Protein AF-A0A1E5ABP7-F1 (afdb_monomer)

Nearest PDB structures (foldseek):
  4l5t-assembly2_B  TM=4.587E-01  e=2.309E-03  Mus musculus
  8c5y-assembly1_B  TM=5.891E-01  e=2.273E-01  Pyrococcus abyssi
  8w0i-assembly1_3  TM=4.791E-01  e=4.239E-01  Homo sapiens
  8ybn-assembly1_A  TM=4.940E-01  e=1.244E+00  Staphylococcus aureus
  2l0c-assembly1_A  TM=4.621E-01  e=3.650E+00  Salmonella enterica subsp. enterica serovar Typhi

pLDDT: mean 90.09, std 12.58, range [43.5, 98.81]

Secondary structure (DSSP, 8-state):
-----HHHHHHHHHHHHHHS----TTTT-PPP---PPP--TT--PEEHHHHHHHHHHHHHHHHHHHT--TT-TTTHHHHHHHHHH-EEE-PPPTTS---EEEEEE---GGGSSS-SEEEEES-SSS---EEEEEBS-S--TTTS-TTEEEEEE-TTEEEEEETTEEEEEEEETTEEEPBPGGGHHHHEEEEEEEPPP--EE--GGG--GGGTTEEEEEEEEEE-HIIIIII--BSS-STT-SSEEEEEEEESSSS-EEEEEEETT-TTTTSBPP-SEEEEEEEEEE-TTSSSEEEE-SSGGGEEEEE------------S----SS-S-----TT--HHHHHHTT-EEEETTSSS---EEEEETTEEEEE---TT---SS--EEEEPPPPP-TT-SS----

Solvent-accessible surface area (backbone atoms only — not comparable to full-atom values): 22915 Å² total; per-residue (Å²): 136,84,81,77,62,63,68,62,54,53,55,52,52,54,53,53,54,62,69,66,66,71,63,76,81,77,81,73,66,71,75,80,82,75,83,72,79,65,86,55,70,88,41,77,63,41,50,46,65,56,55,48,51,54,39,51,52,53,41,50,49,53,38,55,76,71,68,52,48,94,89,37,86,86,31,50,68,60,51,50,55,46,49,52,61,39,66,37,70,36,69,70,50,97,83,75,45,57,51,30,31,39,30,27,29,68,40,33,39,79,38,33,46,40,76,38,57,46,30,24,18,55,41,48,56,75,53,74,40,31,31,36,37,35,27,54,50,80,82,47,38,86,82,47,38,66,17,26,29,36,34,37,48,35,53,66,26,18,37,32,39,53,43,62,35,52,32,36,18,28,68,53,90,86,42,73,35,55,34,53,52,92,49,42,76,77,32,51,41,66,46,93,53,66,46,79,67,46,56,38,78,49,58,78,87,67,71,47,79,67,56,24,36,27,51,29,28,33,70,53,27,30,53,48,60,62,47,36,74,73,67,50,40,42,43,15,62,51,99,82,36,77,68,44,11,75,45,57,36,34,43,64,89,46,96,50,68,46,38,38,48,31,26,50,69,18,78,59,15,73,41,63,50,68,76,31,17,21,32,43,36,31,33,35,40,47,38,84,84,28,84,45,69,26,36,32,46,43,48,76,78,31,52,52,54,82,36,82,74,62,77,72,80,89,71,90,72,65,86,60,97,50,62,71,102,63,84,88,76,86,84,69,47,64,95,54,48,49,68,57,44,39,74,70,51,29,45,69,39,30,79,69,71,63,84,61,44,68,38,57,42,75,61,97,91,44,38,33,80,37,72,68,68,79,91,61,89,61,95,72,83,45,59,46,80,40,76,47,93,78,87,56,90,91,61,80,89,84,61,74,103

Structure (mmCIF, N/CA/C/O backbone):
data_AF-A0A1E5ABP7-F1
#
_entry.id   AF-A0A1E5ABP7-F1
#
loop_
_atom_site.group_PDB
_atom_site.id
_atom_site.type_symbol
_atom_site.label_atom_id
_atom_site.label_alt_id
_atom_site.label_comp_id
_atom_site.label_asym_id
_atom_site.label_entity_id
_atom_site.label_seq_id
_atom_site.pdbx_PDB_ins_code
_atom_site.Cartn_x
_atom_site.Cartn_y
_atom_site.Cartn_z
_atom_site.occupancy
_atom_site.B_iso_or_equiv
_atom_site.auth_seq_id
_atom_site.auth_comp_id
_atom_site.auth_asym_id
_atom_site.auth_atom_id
_atom_site.pdbx_PDB_model_num
ATOM 1 N N . MET A 1 1 ? -12.625 -93.589 35.905 1.00 43.50 1 MET A N 1
ATOM 2 C CA . MET A 1 1 ? -12.053 -92.485 35.106 1.00 43.50 1 MET A CA 1
ATOM 3 C C . MET A 1 1 ? -13.025 -92.177 33.980 1.00 43.50 1 MET A C 1
ATOM 5 O O . MET A 1 1 ? -13.039 -92.906 33.001 1.00 43.50 1 MET A O 1
ATOM 9 N N . ASN A 1 2 ? -13.884 -91.169 34.153 1.00 51.19 2 ASN A N 1
ATOM 10 C CA . ASN A 1 2 ? -14.741 -90.680 33.071 1.00 51.19 2 ASN A CA 1
ATOM 11 C C . ASN A 1 2 ? -13.953 -89.635 32.283 1.00 51.19 2 ASN A C 1
ATOM 13 O O . ASN A 1 2 ? -13.519 -88.631 32.842 1.00 51.19 2 ASN A O 1
ATOM 17 N N . SER A 1 3 ? -13.730 -89.908 31.001 1.00 53.06 3 SER A N 1
ATOM 18 C CA . SER A 1 3 ? -13.081 -88.999 30.062 1.00 53.06 3 SER A CA 1
ATOM 19 C C . SER A 1 3 ? -13.957 -87.764 29.859 1.00 53.06 3 SER A C 1
ATOM 21 O O . SER A 1 3 ? -15.032 -87.852 29.262 1.00 53.06 3 SER A O 1
ATOM 23 N N . ILE A 1 4 ? -13.510 -86.616 30.360 1.00 61.31 4 ILE A N 1
ATOM 24 C CA . ILE A 1 4 ? -14.145 -85.331 30.070 1.00 61.31 4 ILE A CA 1
ATOM 25 C C . ILE A 1 4 ? -13.917 -85.033 28.582 1.00 61.31 4 ILE A C 1
ATOM 27 O O . ILE A 1 4 ? -12.789 -85.076 28.089 1.00 61.31 4 ILE A O 1
ATOM 31 N N . ASN A 1 5 ? -15.002 -84.783 27.850 1.00 63.91 5 ASN A N 1
ATOM 32 C CA . ASN A 1 5 ? -14.972 -84.531 26.414 1.00 63.91 5 ASN A CA 1
ATOM 33 C C . ASN A 1 5 ? -14.397 -83.130 26.145 1.00 63.91 5 ASN A C 1
ATOM 35 O O . ASN A 1 5 ? -15.084 -82.119 26.290 1.00 63.91 5 ASN A O 1
ATOM 39 N N . LEU A 1 6 ? -13.118 -83.081 25.766 1.00 60.66 6 LEU A N 1
ATOM 40 C CA . LEU A 1 6 ? -12.350 -81.849 25.550 1.00 60.66 6 LEU A CA 1
ATOM 41 C C . LEU A 1 6 ? -12.993 -80.914 24.506 1.00 60.66 6 LEU A C 1
ATOM 43 O O . LEU A 1 6 ? -12.825 -79.699 24.583 1.00 60.66 6 LEU A O 1
ATOM 47 N N . LYS A 1 7 ? -13.788 -81.459 23.570 1.00 60.34 7 LYS A N 1
ATOM 48 C CA . LYS A 1 7 ? -14.502 -80.675 22.548 1.00 60.34 7 LYS A CA 1
ATOM 49 C C . LYS A 1 7 ? -15.599 -79.797 23.150 1.00 60.34 7 LYS A C 1
ATOM 51 O O . LYS A 1 7 ? -15.818 -78.688 22.671 1.00 60.34 7 LYS A O 1
ATOM 56 N N . THR A 1 8 ? -16.248 -80.253 24.221 1.00 58.31 8 THR A N 1
ATOM 57 C CA . THR A 1 8 ? -17.291 -79.478 24.903 1.00 58.31 8 THR A CA 1
ATOM 58 C C . THR A 1 8 ? -16.685 -78.317 25.691 1.00 58.31 8 THR A C 1
ATOM 60 O O . THR A 1 8 ? -17.250 -77.231 25.699 1.00 58.31 8 THR A O 1
ATOM 63 N N . ILE A 1 9 ? -15.495 -78.503 26.279 1.00 61.22 9 ILE A N 1
ATOM 64 C CA . ILE A 1 9 ? -14.771 -77.424 26.974 1.00 61.22 9 ILE A CA 1
ATOM 65 C C . ILE A 1 9 ? -14.293 -76.367 25.975 1.00 61.22 9 ILE A C 1
ATOM 67 O O . ILE A 1 9 ? -14.478 -75.178 26.216 1.00 61.22 9 ILE A O 1
ATOM 71 N N . PHE A 1 10 ? -13.746 -76.783 24.827 1.00 58.91 10 PHE A N 1
ATOM 72 C CA . PHE A 1 10 ? -13.296 -75.845 23.795 1.00 58.91 10 PHE A CA 1
ATOM 73 C C . PHE A 1 10 ? -14.457 -75.033 23.207 1.00 58.91 10 PHE A C 1
ATOM 75 O O . PHE A 1 10 ? -14.319 -73.835 22.989 1.00 58.91 10 PHE A O 1
ATOM 82 N N . SER A 1 11 ? -15.627 -75.653 23.019 1.00 58.69 11 SER A N 1
ATOM 83 C CA . SER A 1 11 ? -16.812 -74.952 22.515 1.00 58.69 11 SER A CA 1
ATOM 84 C C . SER A 1 11 ? -17.371 -73.934 23.515 1.00 58.69 11 SER A C 1
ATOM 86 O O . SER A 1 11 ? -17.869 -72.896 23.095 1.00 58.69 11 SER A O 1
ATOM 88 N N . VAL A 1 12 ? -17.271 -74.200 24.823 1.00 60.66 12 VAL A N 1
ATOM 89 C CA . VAL A 1 12 ? -17.682 -73.251 25.873 1.00 60.66 12 VAL A CA 1
ATOM 90 C C . VAL A 1 12 ? -16.665 -72.116 26.017 1.00 60.66 12 VAL A C 1
ATOM 92 O O . VAL A 1 12 ? -17.063 -70.969 26.194 1.00 60.66 12 VAL A O 1
ATOM 95 N N . LEU A 1 13 ? -15.365 -72.400 25.873 1.00 57.88 13 LEU A N 1
ATOM 96 C CA . LEU A 1 13 ? -14.313 -71.383 25.946 1.00 57.88 13 LEU A CA 1
ATOM 97 C C . LEU A 1 13 ? -14.361 -70.417 24.748 1.00 57.88 13 LEU A C 1
ATOM 99 O O . LEU A 1 13 ? -14.220 -69.214 24.931 1.00 57.88 13 LEU A O 1
ATOM 103 N N . VAL A 1 14 ? -14.624 -70.919 23.535 1.00 59.53 14 VAL A N 1
ATOM 104 C CA . VAL A 1 14 ? -14.774 -70.082 22.327 1.00 59.53 14 VAL A CA 1
ATOM 105 C C . VAL A 1 14 ? -16.046 -69.228 22.392 1.00 59.53 14 VAL A C 1
ATOM 107 O O . VAL A 1 14 ? -16.019 -68.068 21.992 1.00 59.53 14 VAL A O 1
ATOM 110 N N . LEU A 1 15 ? -17.139 -69.748 22.962 1.00 55.81 15 LEU A N 1
ATOM 111 C CA . LEU A 1 15 ? -18.367 -68.972 23.164 1.00 55.81 15 LEU A CA 1
ATOM 112 C C . LEU A 1 15 ? -18.202 -67.896 24.255 1.00 55.81 15 LEU A C 1
ATOM 114 O O . LEU A 1 15 ? -18.748 -66.807 24.121 1.00 55.81 15 LEU A O 1
ATOM 118 N N . ALA A 1 16 ? -17.414 -68.166 25.302 1.00 55.81 16 ALA A N 1
ATOM 119 C CA . ALA A 1 16 ? -17.099 -67.185 26.343 1.00 55.81 16 ALA A CA 1
ATOM 120 C C . ALA A 1 16 ? -16.200 -66.046 25.826 1.00 55.81 16 ALA A C 1
ATOM 122 O O . ALA A 1 16 ? -16.432 -64.896 26.180 1.00 55.81 16 ALA A O 1
ATOM 123 N N . VAL A 1 17 ? -15.240 -66.343 24.940 1.00 56.22 17 VAL A N 1
ATOM 124 C CA . VAL A 1 17 ? -14.372 -65.326 24.312 1.00 56.22 17 VAL A CA 1
ATOM 125 C C . VAL A 1 17 ? -15.152 -64.432 23.337 1.00 56.22 17 VAL A C 1
ATOM 127 O O . VAL A 1 17 ? -14.878 -63.236 23.256 1.00 56.22 17 VAL A O 1
ATOM 130 N N . LEU A 1 18 ? -16.171 -64.967 22.652 1.00 51.16 18 LEU A N 1
ATOM 131 C CA . LEU A 1 18 ? -17.049 -64.178 21.774 1.00 51.16 18 LEU A CA 1
ATOM 132 C C . LEU A 1 18 ? -18.013 -63.259 22.547 1.00 51.16 18 LEU A C 1
ATOM 134 O O . LEU A 1 18 ? -18.390 -62.213 22.030 1.00 51.16 18 LEU A O 1
ATOM 138 N N . MET A 1 19 ? -18.370 -63.601 23.790 1.00 48.09 19 MET A N 1
ATOM 139 C CA . MET A 1 19 ? -19.230 -62.767 24.647 1.00 48.09 19 MET A CA 1
ATOM 140 C C . MET A 1 19 ? -18.456 -61.669 25.401 1.00 48.09 19 MET A C 1
ATOM 142 O O . MET A 1 19 ? -19.070 -60.736 25.906 1.00 48.09 19 MET A O 1
ATOM 146 N N . THR A 1 20 ? -17.121 -61.746 25.463 1.00 51.84 20 THR A N 1
ATOM 147 C CA . THR A 1 20 ? -16.250 -60.696 26.034 1.00 51.84 20 THR A CA 1
ATOM 148 C C . THR A 1 20 ? -15.659 -59.747 24.988 1.00 51.84 20 THR A C 1
ATOM 150 O O . THR A 1 20 ? -14.955 -58.814 25.355 1.00 51.84 20 THR A O 1
ATOM 153 N N . ALA A 1 21 ? -15.929 -59.969 23.697 1.00 44.84 21 ALA A N 1
ATOM 154 C CA . ALA A 1 21 ? -15.491 -59.081 22.616 1.00 44.84 21 ALA A CA 1
ATOM 155 C C . ALA A 1 21 ? -16.466 -57.919 22.345 1.00 44.84 21 ALA A C 1
ATOM 157 O O . ALA A 1 21 ? -16.172 -57.063 21.521 1.00 44.84 21 ALA A O 1
ATOM 158 N N . CYS A 1 22 ? -17.597 -57.851 23.054 1.00 53.56 22 CYS A N 1
ATOM 159 C CA . CYS A 1 22 ? -18.427 -56.648 23.102 1.00 53.56 22 CYS A CA 1
ATOM 160 C C . CYS A 1 22 ? -17.839 -55.672 24.132 1.00 53.56 22 CYS A C 1
ATOM 162 O O . CYS A 1 22 ? -18.417 -55.451 25.194 1.00 53.56 22 CYS A O 1
ATOM 164 N N . VAL A 1 23 ? -16.658 -55.124 23.839 1.00 52.56 23 VAL A N 1
ATOM 165 C CA . VAL A 1 23 ? -16.321 -53.797 24.362 1.00 52.56 23 VAL A CA 1
ATOM 166 C C . VAL A 1 23 ? -17.293 -52.851 23.663 1.00 52.56 23 VAL A C 1
ATOM 168 O O . VAL A 1 23 ? -17.445 -52.927 22.447 1.00 52.56 23 VAL A O 1
ATOM 171 N N . GLN A 1 24 ? -18.034 -52.052 24.426 1.00 47.25 24 GLN A N 1
ATOM 172 C CA . GLN A 1 24 ? -18.877 -51.001 23.866 1.00 47.25 24 GLN A CA 1
ATOM 173 C C . GLN A 1 24 ? -17.973 -50.047 23.072 1.00 47.25 24 GLN A C 1
ATOM 175 O O . GLN A 1 24 ? -17.274 -49.234 23.668 1.00 47.25 24 GLN A O 1
ATOM 180 N N . ASP A 1 25 ? -17.977 -50.157 21.743 1.00 45.66 25 ASP A N 1
ATOM 181 C CA . ASP A 1 25 ? -17.313 -49.210 20.830 1.00 45.66 25 ASP A CA 1
ATOM 182 C C . ASP A 1 25 ? -17.972 -47.810 20.859 1.00 45.66 25 ASP A C 1
ATOM 184 O O . ASP A 1 25 ? -17.487 -46.885 20.216 1.00 45.66 25 ASP A O 1
ATOM 188 N N . ASP A 1 26 ? -19.056 -47.625 21.623 1.00 50.03 26 ASP A N 1
ATOM 189 C CA . ASP A 1 26 ? -19.867 -46.399 21.626 1.00 50.03 26 ASP A CA 1
ATOM 190 C C . ASP A 1 26 ? -19.422 -45.311 22.629 1.00 50.03 26 ASP A C 1
ATOM 192 O O . ASP A 1 26 ? -19.885 -44.177 22.515 1.00 50.03 26 ASP A O 1
ATOM 196 N N . ASP A 1 27 ? -18.509 -45.591 23.570 1.00 52.81 27 ASP A N 1
ATOM 197 C CA . ASP A 1 27 ? -18.147 -44.646 24.656 1.00 52.81 27 ASP A CA 1
ATOM 198 C C . ASP A 1 27 ? -16.836 -43.860 24.427 1.00 52.81 27 ASP A C 1
ATOM 200 O O . ASP A 1 27 ? -16.393 -43.113 25.301 1.00 52.81 27 ASP A O 1
ATOM 204 N N . PHE A 1 28 ? -16.210 -43.983 23.249 1.00 60.31 28 PHE A N 1
ATOM 205 C CA . PHE A 1 28 ? -15.004 -43.216 22.879 1.00 60.31 28 PHE A CA 1
ATOM 206 C C . PHE A 1 28 ? -15.215 -42.241 21.719 1.00 60.31 28 PHE A C 1
ATOM 208 O O . PHE A 1 28 ? -14.242 -41.745 21.147 1.00 60.31 28 PHE A O 1
ATOM 215 N N . ASN A 1 29 ? -16.463 -41.918 21.379 1.00 59.16 29 ASN A N 1
ATOM 216 C CA . ASN A 1 29 ? -16.699 -40.751 20.542 1.00 59.16 29 ASN A CA 1
ATOM 217 C C . ASN A 1 29 ? -16.245 -39.520 21.329 1.00 59.16 29 ASN A C 1
ATOM 219 O O . ASN A 1 29 ? -16.824 -39.182 22.363 1.00 59.16 29 ASN A O 1
ATOM 223 N N . THR A 1 30 ? -15.177 -38.866 20.861 1.00 63.38 30 THR A N 1
ATOM 224 C CA . THR A 1 30 ? -14.834 -37.526 21.336 1.00 63.38 30 THR A CA 1
ATOM 225 C C . THR A 1 30 ? -16.097 -36.683 21.221 1.00 63.38 30 THR A C 1
ATOM 227 O O . THR A 1 30 ? -16.714 -36.726 20.148 1.00 63.38 30 THR A O 1
ATOM 230 N N . PRO A 1 31 ? -16.511 -35.965 22.282 1.00 62.56 31 PRO A N 1
ATOM 231 C CA . PRO A 1 31 ? -17.657 -35.075 22.199 1.00 62.56 31 PRO A CA 1
ATOM 232 C C . PRO A 1 31 ? -17.527 -34.246 20.927 1.00 62.56 31 PRO A C 1
ATOM 234 O O . PRO A 1 31 ? -16.430 -33.756 20.640 1.00 62.56 31 PRO A 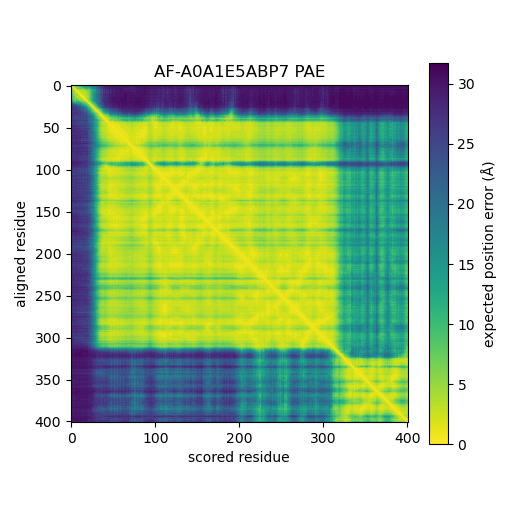O 1
ATOM 237 N N . ALA A 1 32 ? -18.601 -34.152 20.142 1.00 59.84 32 ALA A N 1
ATOM 238 C CA . ALA A 1 32 ? -18.613 -33.225 19.025 1.00 59.84 32 ALA A CA 1
ATOM 239 C C . ALA A 1 32 ? -18.224 -31.857 19.598 1.00 59.84 32 ALA A C 1
ATOM 241 O O . ALA A 1 32 ? -18.891 -31.366 20.509 1.00 59.84 32 ALA A O 1
ATOM 242 N N . LEU A 1 33 ? -17.091 -31.308 19.147 1.00 60.47 33 LEU A N 1
ATOM 243 C CA . LEU A 1 33 ? -16.739 -29.926 19.431 1.00 60.47 33 LEU A CA 1
ATOM 244 C C . LEU A 1 33 ? -17.778 -29.085 18.696 1.00 60.47 33 LEU A C 1
ATOM 246 O O . LEU A 1 33 ? -17.639 -28.806 17.507 1.00 60.47 33 LEU A O 1
ATOM 250 N N . GLU A 1 34 ? -18.870 -28.781 19.388 1.00 63.53 34 GLU A N 1
ATOM 251 C CA . GLU A 1 34 ? -19.771 -27.731 18.960 1.00 63.53 34 GLU A CA 1
ATOM 252 C C . GLU A 1 34 ? -19.041 -26.418 19.194 1.00 63.53 34 GLU A C 1
ATOM 254 O O . GLU A 1 34 ? -18.668 -26.062 20.311 1.00 63.53 34 GLU A O 1
ATOM 259 N N . ALA A 1 35 ? -18.744 -25.793 18.071 1.00 63.47 35 ALA A N 1
ATOM 260 C CA . ALA A 1 35 ? -18.072 -24.529 17.958 1.00 63.47 35 ALA A CA 1
ATOM 261 C C . ALA A 1 35 ? -19.087 -23.458 18.422 1.00 63.47 35 ALA A C 1
ATOM 263 O O . ALA A 1 35 ? -20.166 -23.324 17.832 1.00 63.47 35 ALA A O 1
ATOM 264 N N . GLU A 1 36 ? -18.835 -22.828 19.574 1.00 70.25 36 GLU A N 1
ATOM 265 C CA . GLU A 1 36 ? -19.737 -21.831 20.155 1.00 70.25 36 GLU A CA 1
ATOM 266 C C . GLU A 1 36 ? -19.260 -20.449 19.715 1.00 70.25 36 GLU A C 1
ATOM 268 O O . GLU A 1 36 ? -18.106 -20.073 19.933 1.00 70.25 36 GLU A O 1
ATOM 273 N N . ALA A 1 37 ? -20.156 -19.685 19.085 1.00 77.75 37 ALA A N 1
ATOM 274 C CA . ALA A 1 37 ? -19.849 -18.321 18.684 1.00 77.75 37 ALA A CA 1
ATOM 275 C C . ALA A 1 37 ? -19.354 -17.518 19.901 1.00 77.75 37 ALA A C 1
ATOM 277 O O . ALA A 1 37 ? -19.912 -17.662 20.992 1.00 77.75 37 ALA A O 1
ATOM 278 N N . PRO A 1 38 ? -18.328 -16.665 19.736 1.00 83.75 38 PRO A N 1
ATOM 279 C CA . PRO A 1 38 ? -17.770 -15.927 20.858 1.00 83.75 38 PRO A CA 1
ATOM 280 C C . PRO A 1 38 ? -18.839 -15.052 21.522 1.00 83.75 38 PRO A C 1
ATOM 282 O O . PRO A 1 38 ? -19.608 -14.370 20.840 1.00 83.75 38 PRO A O 1
ATOM 285 N N . ASP A 1 39 ? -18.866 -15.045 22.855 1.00 85.69 39 ASP A N 1
ATOM 286 C CA . ASP A 1 39 ? -19.746 -14.162 23.618 1.00 85.69 39 ASP A CA 1
ATOM 287 C C . ASP A 1 39 ? -19.250 -12.713 23.519 1.00 85.69 39 ASP A C 1
ATOM 289 O O . ASP A 1 39 ? -18.232 -12.334 24.102 1.00 85.69 39 ASP A O 1
ATOM 293 N N . LEU A 1 40 ? -19.993 -11.893 22.777 1.00 90.25 40 LEU A N 1
ATOM 294 C CA . LEU A 1 40 ? -19.737 -10.460 22.621 1.00 90.25 40 LEU A CA 1
ATOM 295 C C . LEU A 1 40 ? -20.500 -9.620 23.652 1.00 90.25 40 LEU A C 1
ATOM 297 O O . LEU A 1 40 ? -20.811 -8.458 23.401 1.00 90.25 40 LEU A O 1
ATOM 301 N N . GLN A 1 41 ? -20.831 -10.198 24.810 1.00 86.62 41 GLN A N 1
ATOM 302 C CA . GLN A 1 41 ? -21.454 -9.512 25.946 1.00 86.62 41 GLN A CA 1
ATOM 303 C C . GLN A 1 41 ? -22.792 -8.846 25.575 1.00 86.62 41 GLN A C 1
ATOM 305 O O . GLN A 1 41 ? -23.130 -7.764 26.051 1.00 86.62 41 GLN A O 1
ATOM 310 N N . GLY A 1 42 ? -23.555 -9.487 24.684 1.00 80.81 42 GLY A N 1
ATOM 311 C CA . GLY A 1 42 ? -24.824 -8.963 24.163 1.00 80.81 42 GLY A CA 1
ATOM 312 C C . GLY A 1 42 ? -24.688 -7.858 23.106 1.00 80.81 42 GLY A C 1
ATOM 313 O O . GLY A 1 42 ? -25.702 -7.293 22.693 1.00 80.81 42 GLY A O 1
ATOM 314 N N . SER A 1 43 ? -23.469 -7.557 22.651 1.00 87.81 43 SER A N 1
ATOM 315 C CA . SER A 1 43 ? -23.207 -6.577 21.598 1.00 87.81 43 SER A CA 1
ATOM 316 C C . SER A 1 43 ? -23.552 -7.107 20.207 1.00 87.81 43 SER A C 1
ATOM 318 O O . SER A 1 43 ? -23.414 -8.294 19.912 1.00 87.81 43 SER A O 1
ATOM 320 N N . THR A 1 44 ? -23.972 -6.200 19.325 1.00 89.88 44 THR A N 1
ATOM 321 C CA . THR A 1 44 ? -24.048 -6.450 17.881 1.00 89.88 44 THR A CA 1
ATOM 322 C C . THR A 1 44 ? -22.916 -5.671 17.215 1.00 89.88 44 THR A C 1
ATOM 324 O O . THR A 1 44 ? -22.969 -4.439 17.229 1.00 89.88 44 THR A O 1
ATOM 327 N N . PRO A 1 45 ? -21.900 -6.346 16.648 1.00 93.25 45 PRO A N 1
ATOM 328 C CA . PRO A 1 45 ? -20.770 -5.666 16.031 1.00 93.25 45 PRO A CA 1
ATOM 329 C C . PRO A 1 45 ? -21.200 -4.734 14.901 1.00 93.25 45 PRO A C 1
ATOM 331 O O . PRO A 1 45 ? -22.016 -5.105 14.054 1.00 93.25 45 PRO A O 1
ATOM 334 N N . ILE A 1 46 ? -20.616 -3.539 14.864 1.00 95.94 46 ILE A N 1
ATOM 335 C CA . ILE A 1 46 ? -20.719 -2.641 13.719 1.00 95.94 46 ILE A CA 1
ATOM 336 C C . ILE A 1 46 ? -19.783 -3.103 12.598 1.00 95.94 46 ILE A C 1
ATOM 338 O O . ILE A 1 46 ? -18.817 -3.840 12.808 1.00 95.94 46 ILE A O 1
ATOM 342 N N . THR A 1 47 ? -20.066 -2.657 11.379 1.00 96.56 47 THR A N 1
ATOM 343 C CA . THR A 1 47 ? -19.167 -2.908 10.249 1.00 96.56 47 THR A CA 1
ATOM 344 C C . THR A 1 47 ? -17.976 -1.954 10.282 1.00 96.56 47 THR A C 1
ATOM 346 O O . THR A 1 47 ? -18.054 -0.869 10.862 1.00 96.56 47 THR A O 1
ATOM 349 N N . LEU A 1 48 ? -16.890 -2.334 9.609 1.00 96.62 48 LEU A N 1
ATOM 350 C CA . LEU A 1 48 ? -15.723 -1.472 9.428 1.00 96.62 48 LEU A CA 1
ATOM 351 C C . LEU A 1 48 ? -16.088 -0.164 8.698 1.00 96.62 48 LEU A C 1
ATOM 353 O O . LEU A 1 48 ? -15.632 0.901 9.099 1.00 96.62 48 LEU A O 1
ATOM 357 N N . ASP A 1 49 ? -16.993 -0.213 7.713 1.00 95.75 49 ASP A N 1
ATOM 358 C CA . ASP A 1 49 ? -17.516 0.993 7.050 1.00 95.75 49 ASP A CA 1
ATOM 359 C C . ASP A 1 49 ? -18.297 1.898 8.017 1.00 95.75 49 ASP A C 1
ATOM 361 O O . ASP A 1 49 ? -18.142 3.114 8.003 1.00 95.75 49 ASP A O 1
ATOM 365 N N . SER A 1 50 ? -19.084 1.321 8.931 1.00 96.56 50 SER A N 1
ATOM 366 C CA . SER A 1 50 ? -19.757 2.100 9.977 1.00 96.56 50 SER A CA 1
ATOM 367 C C . SER A 1 50 ? -18.763 2.800 10.907 1.00 96.56 50 SER A C 1
ATOM 369 O O . SER A 1 50 ? -18.985 3.958 11.243 1.00 96.56 50 SER A O 1
ATOM 371 N N . ALA A 1 51 ? -17.671 2.133 11.293 1.00 97.12 51 ALA A N 1
ATOM 372 C CA . ALA A 1 51 ? -16.618 2.740 12.108 1.00 97.12 51 ALA A CA 1
ATOM 373 C C . ALA A 1 51 ? -15.922 3.896 11.364 1.00 97.12 51 ALA A C 1
ATOM 375 O O . ALA A 1 51 ? -15.758 4.978 11.924 1.00 97.12 51 ALA A O 1
ATOM 376 N N . TYR A 1 52 ? -15.614 3.704 10.076 1.00 96.38 52 TYR A N 1
ATOM 377 C CA . TYR A 1 52 ? -15.062 4.750 9.210 1.00 96.38 52 TYR A CA 1
ATOM 378 C C . TYR A 1 52 ? -16.007 5.955 9.099 1.00 96.38 52 TYR A C 1
ATOM 380 O O . TYR A 1 52 ? -15.577 7.093 9.251 1.00 96.38 52 TYR A O 1
ATOM 388 N N . ASN A 1 53 ? -17.308 5.721 8.896 1.00 97.00 53 ASN A N 1
ATOM 389 C CA . ASN A 1 53 ? -18.306 6.790 8.795 1.00 97.00 53 ASN A CA 1
ATOM 390 C C . ASN A 1 53 ? -18.425 7.612 10.092 1.00 97.00 53 ASN A C 1
ATOM 392 O O . ASN A 1 53 ? -18.668 8.816 10.027 1.00 97.00 53 ASN A O 1
ATOM 396 N N . ILE A 1 54 ? -18.237 6.988 11.260 1.00 97.25 54 ILE A N 1
ATOM 397 C CA . ILE A 1 54 ? -18.205 7.687 12.555 1.00 97.25 54 ILE A CA 1
ATOM 398 C C . ILE A 1 54 ? -16.983 8.619 12.637 1.00 97.25 54 ILE A C 1
ATOM 400 O O . ILE A 1 54 ? -17.112 9.786 13.023 1.00 97.25 54 ILE A O 1
ATOM 404 N N . TRP A 1 55 ? -15.805 8.136 12.234 1.00 97.44 55 TRP A N 1
ATOM 405 C CA . TRP A 1 55 ? -14.607 8.973 12.173 1.00 97.44 55 TRP A CA 1
ATOM 406 C C . TRP A 1 55 ? -14.751 10.107 11.141 1.00 97.44 55 TRP A C 1
ATOM 408 O O . TRP A 1 55 ? -14.516 11.266 11.478 1.00 97.44 55 TRP A O 1
ATOM 418 N N . GLU A 1 56 ? -15.244 9.823 9.931 1.00 96.69 56 GLU A N 1
ATOM 419 C CA . GLU A 1 56 ? -15.507 10.838 8.897 1.00 96.69 56 GLU A CA 1
ATOM 420 C C . GLU A 1 56 ? -16.490 11.913 9.371 1.00 96.69 56 GLU A C 1
ATOM 422 O O . GLU A 1 56 ? -16.318 13.090 9.062 1.00 96.69 56 GLU A O 1
ATOM 427 N N . GLN A 1 57 ? -17.513 11.546 10.149 1.00 97.50 57 GLN A N 1
ATOM 428 C CA . GLN A 1 57 ? -18.421 12.524 10.746 1.00 97.50 57 GLN A CA 1
ATOM 429 C C . GLN A 1 57 ? -17.692 13.450 11.730 1.00 97.50 57 GLN A C 1
ATOM 431 O O . GLN A 1 57 ? -17.958 14.651 11.747 1.00 97.50 57 GLN A O 1
ATOM 436 N N . THR A 1 58 ? -16.765 12.905 12.522 1.00 97.94 58 THR A N 1
ATOM 437 C CA . THR A 1 58 ? -15.933 13.687 13.454 1.00 97.94 58 THR A CA 1
ATOM 438 C C . THR A 1 58 ? -15.039 14.663 12.692 1.00 97.94 58 THR A C 1
ATOM 440 O O . THR A 1 58 ? -15.009 15.849 13.008 1.00 97.94 58 THR A O 1
ATOM 443 N N . PHE A 1 59 ? -14.385 14.186 11.633 1.00 97.88 59 PHE A N 1
ATOM 444 C CA . PHE A 1 59 ? -13.560 15.004 10.747 1.00 97.88 59 PHE A CA 1
ATOM 445 C C . PHE A 1 59 ? -14.353 16.123 10.068 1.00 97.88 59 PHE A C 1
ATOM 447 O O . PHE A 1 59 ? -13.942 17.279 10.104 1.00 97.88 59 PHE A O 1
ATOM 454 N N . ARG A 1 60 ? -15.529 15.820 9.514 1.00 97.44 60 ARG A N 1
ATOM 455 C CA . ARG A 1 60 ? -16.396 16.836 8.899 1.00 97.44 60 ARG A CA 1
ATOM 456 C C . ARG A 1 60 ? -16.844 17.896 9.897 1.00 97.44 60 ARG A C 1
ATOM 458 O O . ARG A 1 60 ? -16.831 19.071 9.557 1.00 97.44 60 ARG A O 1
ATOM 465 N N . GLY A 1 61 ? -17.161 17.497 11.129 1.00 98.00 61 GLY A N 1
ATOM 466 C CA . GLY A 1 61 ? -17.446 18.443 12.207 1.00 98.00 61 GLY A CA 1
ATOM 467 C C . GLY A 1 61 ? -16.262 19.368 12.503 1.00 98.00 61 GLY A C 1
ATOM 468 O O . GLY A 1 61 ? -16.456 20.569 12.645 1.00 98.00 61 GLY A O 1
ATOM 469 N N . ALA A 1 62 ? -15.035 18.839 12.516 1.00 97.38 62 ALA A N 1
ATOM 470 C CA . ALA A 1 62 ? -13.830 19.647 12.710 1.00 97.38 62 ALA A CA 1
ATOM 471 C C . ALA A 1 62 ? -13.585 20.642 11.558 1.00 97.38 62 ALA A C 1
ATOM 473 O O . ALA A 1 62 ? -13.177 21.776 11.805 1.00 97.38 62 ALA A O 1
ATOM 474 N N . VAL A 1 63 ? -13.859 20.241 10.311 1.00 97.94 63 VAL A N 1
ATOM 475 C CA . VAL A 1 63 ? -13.792 21.123 9.130 1.00 97.94 63 VAL A CA 1
ATOM 476 C C . VAL A 1 63 ? -14.830 22.247 9.227 1.00 97.94 63 VAL A C 1
ATOM 478 O O . VAL A 1 63 ? -14.479 23.417 9.055 1.00 97.94 63 VAL A O 1
ATOM 481 N N . ASP A 1 64 ? -16.075 21.912 9.580 1.00 97.31 64 ASP A N 1
ATOM 482 C CA . ASP A 1 64 ? -17.158 22.883 9.770 1.00 97.31 64 ASP A CA 1
ATOM 483 C C . ASP A 1 64 ? -16.832 23.881 10.901 1.00 97.31 64 ASP A C 1
ATOM 485 O O . ASP A 1 64 ? -17.006 25.092 10.736 1.00 97.31 64 ASP A O 1
ATOM 489 N N . ASP A 1 65 ? -16.309 23.398 12.033 1.00 97.44 65 ASP A N 1
ATOM 490 C CA . ASP A 1 65 ? -15.909 24.225 13.181 1.00 97.44 65 ASP A CA 1
ATOM 491 C C . ASP A 1 65 ? -14.724 25.152 12.854 1.00 97.44 65 ASP A C 1
ATOM 493 O O . ASP A 1 65 ? -14.634 26.266 13.383 1.00 97.44 65 ASP A O 1
ATOM 497 N N . ALA A 1 66 ? -13.829 24.719 11.961 1.00 97.25 66 ALA A N 1
ATOM 498 C CA . ALA A 1 66 ? -12.739 25.535 11.431 1.00 97.25 66 ALA A CA 1
ATOM 499 C C . ALA A 1 66 ? -13.205 26.550 10.368 1.00 97.25 66 ALA A C 1
ATOM 501 O O . ALA A 1 66 ? -12.443 27.451 10.009 1.00 97.25 66 ALA A O 1
ATOM 502 N N . GLY A 1 67 ? -14.451 26.444 9.891 1.00 96.94 67 GLY A N 1
ATOM 503 C CA . GLY A 1 67 ? -15.017 27.310 8.857 1.00 96.94 67 GLY A CA 1
ATOM 504 C C . GLY A 1 67 ? -14.398 27.101 7.473 1.00 96.94 67 GLY A C 1
ATOM 505 O O . GLY A 1 67 ? -14.369 28.047 6.686 1.00 96.94 67 GLY A O 1
ATOM 506 N N . LEU A 1 68 ? -13.879 25.902 7.208 1.00 97.19 68 LEU A N 1
ATOM 507 C CA . LEU A 1 68 ? -13.283 25.515 5.930 1.00 97.19 68 LEU A CA 1
ATOM 508 C C . LEU A 1 68 ? -14.350 24.928 4.996 1.00 97.19 68 LEU A C 1
ATOM 510 O O . LEU A 1 68 ? -15.318 24.321 5.455 1.00 97.19 68 LEU A O 1
ATOM 514 N N . ASP A 1 69 ? -14.168 25.090 3.687 1.00 94.88 69 ASP A N 1
ATOM 515 C CA . ASP A 1 69 ? -15.101 24.608 2.667 1.00 94.88 69 ASP A CA 1
ATOM 516 C C . ASP A 1 69 ? -14.458 23.516 1.794 1.00 94.88 69 ASP A C 1
ATOM 518 O O . ASP A 1 69 ? -13.444 23.745 1.137 1.00 94.88 69 ASP A O 1
ATOM 522 N N . PHE A 1 70 ? -15.066 22.324 1.746 1.00 92.75 70 PHE A N 1
ATOM 523 C CA . PHE A 1 70 ? -14.596 21.210 0.908 1.00 92.75 70 PHE A CA 1
ATOM 524 C C . PHE A 1 70 ? -14.594 21.533 -0.592 1.00 92.75 70 PHE A C 1
ATOM 526 O O . PHE A 1 70 ? -13.823 20.925 -1.334 1.00 92.75 70 PHE A O 1
ATOM 533 N N . ASP A 1 71 ? -15.429 22.476 -1.038 1.00 94.19 71 ASP A N 1
ATOM 534 C CA . ASP A 1 71 ? -15.496 22.898 -2.439 1.00 94.19 71 ASP A CA 1
ATOM 535 C C . ASP A 1 71 ? -14.489 24.028 -2.759 1.00 94.19 71 ASP A C 1
ATOM 537 O O . ASP A 1 71 ? -14.358 24.458 -3.911 1.00 94.19 71 ASP A O 1
ATOM 541 N N . SER A 1 72 ? -13.760 24.524 -1.751 1.00 92.88 72 SER A N 1
ATOM 542 C CA . SER A 1 72 ? -12.767 25.588 -1.885 1.00 92.88 72 SER A CA 1
ATOM 543 C C . SER A 1 72 ? -11.367 25.025 -2.120 1.00 92.88 72 SER A C 1
ATOM 545 O O . SER A 1 72 ? -10.742 24.440 -1.237 1.00 92.88 72 SER A O 1
ATOM 547 N N . ASN A 1 73 ? -10.793 25.328 -3.286 1.00 92.06 73 ASN A N 1
ATOM 548 C CA . ASN A 1 73 ? -9.388 25.016 -3.584 1.00 92.06 73 ASN A CA 1
ATOM 549 C C . ASN A 1 73 ? -8.390 25.747 -2.661 1.00 92.06 73 ASN A C 1
ATOM 551 O O . ASN A 1 73 ? -7.208 25.417 -2.660 1.00 92.06 73 ASN A O 1
ATOM 555 N N . PHE A 1 74 ? -8.829 26.771 -1.920 1.00 93.81 74 PHE A N 1
ATOM 556 C CA . PHE A 1 74 ? -7.973 27.481 -0.964 1.00 93.81 74 PHE A CA 1
ATOM 557 C C . PHE A 1 74 ? -7.844 26.741 0.369 1.00 93.81 74 PHE A C 1
ATOM 559 O O . PHE A 1 74 ? -6.877 26.977 1.090 1.00 93.81 74 PHE A O 1
ATOM 566 N N . ASP A 1 75 ? -8.788 25.849 0.678 1.00 95.75 75 ASP A N 1
ATOM 567 C CA . ASP A 1 75 ? -8.860 25.170 1.971 1.00 95.75 75 ASP A CA 1
ATOM 568 C C . ASP A 1 75 ? -8.288 23.748 1.919 1.00 95.75 75 ASP A C 1
ATOM 570 O O . ASP A 1 75 ? -8.118 23.129 2.964 1.00 95.75 75 ASP A O 1
ATOM 574 N N . THR A 1 76 ? -7.932 23.234 0.734 1.00 94.06 76 THR A N 1
ATOM 575 C CA . THR A 1 76 ? -7.471 21.849 0.529 1.00 94.06 76 THR A CA 1
ATOM 576 C C . THR A 1 76 ? -6.338 21.451 1.478 1.00 94.06 76 THR A C 1
ATOM 578 O O . THR A 1 76 ? -6.439 20.434 2.155 1.00 94.06 76 THR A O 1
ATOM 581 N N . GLU A 1 77 ? -5.286 22.265 1.594 1.00 94.38 77 GLU A N 1
ATOM 582 C CA . GLU A 1 77 ? -4.148 21.966 2.477 1.00 94.38 77 GLU A CA 1
ATOM 583 C C . GLU A 1 77 ? -4.554 21.958 3.961 1.00 94.38 77 GLU A C 1
ATOM 585 O O . GLU A 1 77 ? -4.136 21.089 4.725 1.00 94.38 77 GLU A O 1
ATOM 590 N N . ALA A 1 78 ? -5.417 22.892 4.372 1.00 96.75 78 ALA A N 1
ATOM 591 C CA . ALA A 1 78 ? -5.911 22.966 5.744 1.00 96.75 78 ALA A CA 1
ATOM 592 C C . ALA A 1 78 ? -6.848 21.792 6.083 1.00 96.75 78 ALA A C 1
ATOM 594 O O . ALA A 1 78 ? -6.790 21.255 7.189 1.00 96.75 78 ALA A O 1
ATOM 595 N N . ILE A 1 79 ? -7.678 21.369 5.128 1.00 96.88 79 ILE A N 1
ATOM 596 C CA . ILE A 1 79 ? -8.568 20.211 5.246 1.00 96.88 79 ILE A CA 1
ATOM 597 C C . ILE A 1 79 ? -7.752 18.922 5.373 1.00 96.88 79 ILE A C 1
ATOM 599 O O . ILE A 1 79 ? -8.050 18.107 6.245 1.00 96.88 79 ILE A O 1
ATOM 603 N N . GLU A 1 80 ? -6.692 18.750 4.580 1.00 93.69 80 GLU A N 1
ATOM 604 C CA . GLU A 1 80 ? -5.801 17.589 4.696 1.00 93.69 80 GLU A CA 1
ATOM 605 C C . GLU A 1 80 ? -5.029 17.586 6.024 1.00 93.69 80 GLU A C 1
ATOM 607 O O . GLU A 1 80 ? -4.951 16.558 6.700 1.00 93.69 80 GLU A O 1
ATOM 612 N N . ALA A 1 81 ? -4.552 18.745 6.488 1.00 94.31 81 ALA A N 1
ATOM 613 C CA . ALA A 1 81 ? -3.936 18.856 7.811 1.00 94.31 81 ALA A CA 1
ATOM 614 C C . ALA A 1 81 ? -4.915 18.489 8.948 1.00 94.31 81 ALA A C 1
ATOM 616 O O . ALA A 1 81 ? -4.539 17.813 9.915 1.00 94.31 81 ALA A O 1
ATOM 617 N N . LEU A 1 82 ? -6.190 18.881 8.834 1.00 96.62 82 LEU A N 1
ATOM 618 C CA . LEU A 1 82 ? -7.237 18.448 9.764 1.00 96.62 82 LEU A CA 1
ATOM 619 C C . LEU A 1 82 ? -7.525 16.950 9.656 1.00 96.62 82 LEU A C 1
ATOM 621 O O . LEU A 1 82 ? -7.734 16.307 10.682 1.00 96.62 82 LEU A O 1
ATOM 625 N N . ARG A 1 83 ? -7.512 16.372 8.451 1.00 95.50 83 ARG A N 1
ATOM 626 C CA . ARG A 1 83 ? -7.734 14.933 8.241 1.00 95.50 83 ARG A CA 1
ATOM 627 C C . ARG A 1 83 ? -6.680 14.103 8.972 1.00 95.50 83 ARG A C 1
ATOM 629 O O . ARG A 1 83 ? -7.030 13.125 9.628 1.00 95.50 83 ARG A O 1
ATOM 636 N N . LEU A 1 84 ? -5.415 14.517 8.906 1.00 94.19 84 LEU A N 1
ATOM 637 C CA . LEU A 1 84 ? -4.298 13.837 9.571 1.00 94.19 84 LEU A CA 1
ATOM 638 C C . LEU A 1 84 ? -4.341 13.980 11.102 1.00 94.19 84 LEU A C 1
ATOM 640 O O . LEU A 1 84 ? -4.061 13.025 11.829 1.00 94.19 84 LEU A O 1
ATOM 644 N N . SER A 1 85 ? -4.729 15.156 11.602 1.00 95.56 85 SER A N 1
ATOM 645 C CA . SER A 1 85 ? -4.783 15.437 13.045 1.00 95.56 85 SER A CA 1
ATOM 646 C C . SER A 1 85 ? -6.070 14.964 13.732 1.00 95.56 85 SER A C 1
ATOM 648 O O . SER A 1 85 ? -6.072 14.752 14.943 1.00 95.56 85 SER A O 1
ATOM 650 N N . THR A 1 86 ? -7.165 14.753 12.995 1.00 97.50 86 THR A N 1
ATOM 651 C CA . THR A 1 86 ? -8.442 14.333 13.588 1.00 97.50 86 THR A CA 1
ATOM 652 C C . THR A 1 86 ? -8.403 12.874 14.028 1.00 97.50 86 THR A C 1
ATOM 654 O O . THR A 1 86 ? -8.310 11.959 13.203 1.00 97.50 86 THR A O 1
ATOM 657 N N . LYS A 1 87 ? -8.609 12.650 15.328 1.00 97.81 87 LYS A N 1
ATOM 658 C CA . LYS A 1 87 ? -8.849 11.325 15.909 1.00 97.81 87 LYS A CA 1
ATOM 659 C C . LYS A 1 87 ? -10.274 11.236 16.457 1.00 97.81 87 LYS A C 1
ATOM 661 O O . LYS A 1 87 ? -10.817 12.211 16.972 1.00 97.81 87 LYS A O 1
ATOM 666 N N . HIS A 1 88 ? -10.874 10.057 16.354 1.00 97.75 88 HIS A N 1
ATOM 667 C CA . HIS A 1 88 ? -12.145 9.732 16.990 1.00 97.75 88 HIS A CA 1
ATOM 668 C C . HIS A 1 88 ? -11.933 8.640 18.036 1.00 97.75 88 HIS A C 1
ATOM 670 O O . HIS A 1 88 ? -11.566 7.521 17.678 1.00 97.75 88 HIS A O 1
ATOM 676 N N . THR A 1 89 ? -12.203 8.953 19.303 1.00 97.75 89 THR A N 1
ATOM 677 C CA . THR A 1 89 ? -12.209 7.979 20.401 1.00 97.75 89 THR A CA 1
ATOM 678 C C . THR A 1 89 ? -13.595 7.365 20.540 1.00 97.75 89 THR A C 1
ATOM 680 O O . THR A 1 89 ? -14.582 8.079 20.724 1.00 97.75 89 THR A O 1
ATOM 683 N N . PHE A 1 90 ? -13.671 6.038 20.491 1.00 96.44 90 PHE A N 1
ATOM 684 C CA . PHE A 1 90 ? -14.913 5.319 20.748 1.00 96.44 90 PHE A CA 1
ATOM 685 C C . PHE A 1 90 ? -15.144 5.239 22.257 1.00 96.44 90 PHE A C 1
ATOM 687 O O . PHE A 1 90 ? -14.487 4.485 22.976 1.00 96.44 90 PHE A O 1
ATOM 694 N N . GLU A 1 91 ? -16.078 6.045 22.746 1.00 92.12 91 GLU A N 1
ATOM 695 C CA . GLU A 1 91 ? -16.426 6.082 24.163 1.00 92.12 91 GLU A CA 1
ATOM 696 C C . GLU A 1 91 ? -17.217 4.837 24.583 1.00 92.12 91 GLU A C 1
ATOM 698 O O . GLU A 1 91 ? -18.078 4.341 23.850 1.00 92.12 91 GLU A O 1
ATOM 703 N N . ALA A 1 92 ? -16.963 4.360 25.803 1.00 86.25 92 ALA A N 1
ATOM 704 C CA . ALA A 1 92 ? -17.761 3.293 26.396 1.00 86.25 92 ALA A CA 1
ATOM 705 C C . ALA A 1 92 ? -19.221 3.744 26.521 1.00 86.25 92 ALA A C 1
ATOM 707 O O . ALA A 1 92 ? -19.507 4.862 26.956 1.00 86.25 92 ALA A O 1
ATOM 708 N N . ASN A 1 93 ? -20.164 2.877 26.156 1.00 78.25 93 ASN A N 1
ATOM 709 C CA . ASN A 1 93 ? -21.564 3.276 26.183 1.00 78.25 93 ASN A CA 1
ATOM 710 C C . ASN A 1 93 ? -22.166 3.260 27.599 1.00 78.25 93 ASN A C 1
ATOM 712 O O . ASN A 1 93 ? -21.824 2.440 28.453 1.00 78.25 93 ASN A O 1
ATOM 716 N N . ASP A 1 94 ? -23.159 4.124 27.821 1.00 78.88 94 ASP A N 1
ATOM 717 C CA . ASP A 1 94 ? -23.864 4.245 29.107 1.00 78.88 94 ASP A CA 1
ATOM 718 C C . ASP A 1 94 ? -24.652 2.979 29.498 1.00 78.88 94 ASP A C 1
ATOM 720 O O . ASP A 1 94 ? -25.117 2.842 30.631 1.00 78.88 94 ASP A O 1
ATOM 724 N N . THR A 1 95 ? -24.840 2.048 28.556 1.00 80.69 95 THR A N 1
ATOM 725 C CA . THR A 1 95 ? -25.575 0.796 28.780 1.00 80.69 95 THR A CA 1
ATOM 726 C C . THR A 1 95 ? -24.712 -0.314 29.378 1.00 80.69 95 THR A C 1
ATOM 728 O O . THR A 1 95 ? -25.261 -1.317 29.836 1.00 80.69 95 THR A O 1
ATOM 731 N N . GLY A 1 96 ? -23.385 -0.140 29.396 1.00 80.62 96 GLY A N 1
ATOM 732 C CA . GLY A 1 96 ? -22.428 -1.155 29.837 1.00 80.62 96 GLY A CA 1
ATOM 733 C C . GLY A 1 96 ? -22.259 -2.327 28.863 1.00 80.62 96 GLY A C 1
ATOM 734 O O . GLY A 1 96 ? -21.724 -3.359 29.259 1.00 80.62 96 GLY A O 1
ATOM 735 N N . VAL A 1 97 ? -22.730 -2.194 27.617 1.00 87.38 97 VAL A N 1
ATOM 736 C CA . VAL A 1 97 ? -22.591 -3.204 26.555 1.00 87.38 97 VAL A CA 1
ATOM 737 C C . VAL A 1 97 ? -21.482 -2.747 25.610 1.00 87.38 97 VAL A C 1
ATOM 739 O O . VAL A 1 97 ? -21.712 -1.802 24.870 1.00 87.38 97 VAL A O 1
ATOM 742 N N . PRO A 1 98 ? -20.302 -3.371 25.565 1.00 91.19 98 PRO A N 1
ATOM 743 C CA . PRO A 1 98 ? -19.203 -2.857 24.749 1.00 91.19 98 PRO A CA 1
ATOM 744 C C . PRO A 1 98 ? -19.535 -2.803 23.254 1.00 91.19 98 PRO A C 1
ATOM 746 O O . PRO A 1 98 ? -20.276 -3.645 22.736 1.00 91.19 98 PRO A O 1
ATOM 749 N N . GLN A 1 99 ? -18.976 -1.833 22.533 1.00 94.25 99 GLN A N 1
ATOM 750 C CA . GLN A 1 99 ? -19.078 -1.779 21.079 1.00 94.25 99 GLN A CA 1
ATOM 751 C C . GLN A 1 99 ? -17.963 -2.614 20.450 1.00 94.25 99 GLN A C 1
ATOM 753 O O . GLN A 1 99 ? -16.797 -2.509 20.820 1.00 94.25 99 GLN A O 1
ATOM 758 N N . PHE A 1 100 ? -18.317 -3.434 19.463 1.00 96.88 100 PHE A N 1
ATOM 759 C CA . PHE A 1 100 ? -17.346 -4.172 18.661 1.00 96.88 100 PHE A CA 1
ATOM 760 C C . PHE A 1 100 ? -17.445 -3.764 17.199 1.00 96.88 100 PHE A C 1
ATOM 762 O O . PHE A 1 100 ? -18.534 -3.454 16.722 1.00 96.88 100 PHE A O 1
ATOM 769 N N . MET A 1 101 ? -16.338 -3.853 16.471 1.00 97.31 101 MET A N 1
ATOM 770 C CA . MET A 1 101 ? -16.339 -3.945 15.010 1.00 97.31 101 MET A CA 1
ATOM 771 C C . MET A 1 101 ? -15.877 -5.326 14.561 1.00 97.31 101 MET A C 1
ATOM 773 O O . MET A 1 101 ? -15.149 -5.992 15.291 1.00 97.31 101 MET A O 1
ATOM 777 N N . SER A 1 102 ? -16.253 -5.752 13.358 1.00 97.38 102 SER A N 1
ATOM 778 C CA . SER A 1 102 ? -15.727 -6.985 12.756 1.00 97.38 102 SER A CA 1
ATOM 779 C C . SER A 1 102 ? -14.892 -6.720 11.507 1.00 97.38 102 SER A C 1
ATOM 781 O O . SER A 1 102 ? -15.226 -5.824 10.731 1.00 97.38 102 SER A O 1
ATOM 783 N N . GLY A 1 103 ? -13.892 -7.565 11.264 1.00 98.19 103 GLY A N 1
ATOM 784 C CA . GLY A 1 103 ? -13.107 -7.587 10.027 1.00 98.19 103 GLY A CA 1
ATOM 785 C C . GLY A 1 103 ? -12.423 -8.937 9.807 1.00 98.19 103 GLY A C 1
ATOM 786 O O . GLY A 1 103 ? -12.415 -9.788 10.700 1.00 98.19 103 GLY A O 1
ATOM 787 N N . TYR A 1 104 ? -11.864 -9.133 8.616 1.00 98.75 104 TYR A N 1
ATOM 788 C CA . TYR A 1 104 ? -11.080 -10.313 8.248 1.00 98.75 104 TYR A CA 1
ATOM 789 C C . TYR A 1 104 ? -9.608 -9.945 8.164 1.00 98.75 104 TYR A C 1
ATOM 791 O O . TYR A 1 104 ? -9.256 -8.967 7.509 1.00 98.75 104 TYR A O 1
ATOM 799 N N . VAL A 1 105 ? -8.759 -10.738 8.811 1.00 98.81 105 VAL A N 1
ATOM 800 C CA . VAL A 1 105 ? -7.306 -10.549 8.797 1.00 98.81 105 VAL A CA 1
ATOM 801 C C . VAL A 1 105 ? -6.758 -10.835 7.403 1.00 98.81 105 VAL A C 1
ATOM 803 O O . VAL A 1 105 ? -7.018 -11.902 6.847 1.00 98.81 105 VAL A O 1
ATOM 806 N N . VAL A 1 106 ? -5.983 -9.905 6.848 1.00 98.75 106 VAL A N 1
ATOM 807 C CA . VAL A 1 106 ? -5.317 -10.067 5.545 1.00 98.75 106 VAL A CA 1
ATOM 808 C C . VAL A 1 106 ? -3.803 -9.926 5.590 1.00 98.75 106 VAL A C 1
ATOM 810 O O . VAL A 1 106 ? -3.146 -10.282 4.613 1.00 98.75 106 VAL A O 1
ATOM 813 N N . SER A 1 107 ? -3.240 -9.481 6.715 1.00 98.44 107 SER A N 1
ATOM 814 C CA . SER A 1 107 ? -1.797 -9.527 6.947 1.00 98.44 107 SER A CA 1
ATOM 815 C C . SER A 1 107 ? -1.350 -10.827 7.622 1.00 98.44 107 SER A C 1
ATOM 817 O O . SER A 1 107 ? -2.132 -11.540 8.255 1.00 98.44 107 SER A O 1
ATOM 819 N N . SER A 1 108 ? -0.058 -11.126 7.517 1.00 98.25 108 SER A N 1
ATOM 820 C CA . SER A 1 108 ? 0.617 -12.161 8.291 1.00 98.25 108 SER A CA 1
ATOM 821 C C . SER A 1 108 ? 2.033 -11.716 8.637 1.00 98.25 108 SER A C 1
ATOM 823 O O . SER A 1 108 ? 2.853 -11.481 7.756 1.00 98.25 108 SER A O 1
ATOM 825 N N . ASP A 1 109 ? 2.358 -11.670 9.927 1.00 97.50 109 ASP A N 1
ATOM 826 C CA . ASP A 1 109 ? 3.711 -11.373 10.414 1.00 97.50 109 ASP A CA 1
ATOM 827 C C . ASP A 1 109 ? 4.638 -12.603 10.415 1.00 97.50 109 ASP A C 1
ATOM 829 O O . ASP A 1 109 ? 5.778 -12.538 10.872 1.00 97.50 109 ASP A O 1
ATOM 833 N N . LYS A 1 110 ? 4.182 -13.738 9.867 1.00 97.88 110 LYS A N 1
ATOM 834 C CA . LYS A 1 110 ? 4.927 -15.004 9.849 1.00 97.88 110 LYS A CA 1
ATOM 835 C C . LYS A 1 110 ? 6.284 -14.898 9.154 1.00 97.88 110 LYS A C 1
ATOM 837 O O . LYS A 1 110 ? 7.247 -15.486 9.638 1.00 97.88 110 LYS A O 1
ATOM 842 N N . ALA A 1 111 ? 6.342 -14.182 8.032 1.00 97.62 111 ALA A N 1
ATOM 843 C CA . ALA A 1 111 ? 7.570 -13.968 7.270 1.00 97.62 111 ALA A CA 1
ATOM 844 C C . ALA A 1 111 ? 8.326 -12.699 7.710 1.00 97.62 111 ALA A C 1
ATOM 846 O O . ALA A 1 111 ? 9.331 -12.345 7.105 1.00 97.62 111 ALA A O 1
ATOM 847 N N . GLY A 1 112 ? 7.848 -11.997 8.747 1.00 96.81 112 GLY A N 1
ATOM 848 C CA . GLY A 1 112 ? 8.503 -10.816 9.320 1.00 96.81 112 GLY A CA 1
ATOM 849 C C . GLY A 1 112 ? 8.337 -9.512 8.535 1.00 96.81 112 GLY A C 1
ATOM 850 O O . GLY A 1 112 ? 9.039 -8.549 8.835 1.00 96.81 112 GLY A O 1
ATOM 851 N N . ASN A 1 113 ? 7.442 -9.460 7.538 1.00 97.31 113 ASN A N 1
ATOM 852 C CA . ASN A 1 113 ? 7.205 -8.231 6.769 1.00 97.31 113 ASN A CA 1
ATOM 853 C C . ASN A 1 113 ? 6.248 -7.242 7.463 1.00 97.31 113 ASN A C 1
ATOM 855 O O . ASN A 1 113 ? 6.329 -6.042 7.226 1.00 97.31 113 ASN A O 1
ATOM 859 N N . PHE A 1 114 ? 5.383 -7.750 8.344 1.00 97.81 114 PHE A N 1
ATOM 860 C CA . PHE A 1 114 ? 4.521 -6.976 9.241 1.00 97.81 114 PHE A CA 1
ATOM 861 C C . PHE A 1 114 ? 5.025 -7.132 10.680 1.00 97.81 114 PHE A C 1
ATOM 863 O O . PHE A 1 114 ? 5.517 -8.205 11.041 1.00 97.81 114 PHE A O 1
ATOM 870 N N . PHE A 1 115 ? 4.900 -6.093 11.507 1.00 96.56 115 PHE A N 1
ATOM 871 C CA . PHE A 1 115 ? 5.373 -6.102 12.893 1.00 96.56 115 PHE A CA 1
ATOM 872 C C . PHE A 1 115 ? 4.427 -5.300 13.790 1.00 96.56 115 PHE A C 1
ATOM 874 O O . PHE A 1 115 ? 4.161 -4.141 13.500 1.00 96.56 115 PHE A O 1
ATOM 881 N N . GLU A 1 116 ? 3.922 -5.927 14.860 1.00 97.12 116 GLU A N 1
ATOM 882 C CA . GLU A 1 116 ? 3.027 -5.289 15.847 1.00 97.12 116 GLU A CA 1
ATOM 883 C C . GLU A 1 116 ? 1.764 -4.639 15.240 1.00 97.12 116 GLU A C 1
ATOM 885 O O . GLU A 1 116 ? 1.180 -3.695 15.775 1.00 97.12 116 GLU A O 1
ATOM 890 N N . GLU A 1 117 ? 1.299 -5.181 14.112 1.00 98.06 117 GLU A N 1
ATOM 891 C CA . GLU A 1 117 ? 0.110 -4.699 13.418 1.00 98.06 117 GLU A CA 1
ATOM 892 C C . GLU A 1 117 ? -0.685 -5.837 12.761 1.00 98.06 117 GLU A C 1
ATOM 894 O O . GLU A 1 117 ? -0.136 -6.833 12.280 1.00 98.06 117 GLU A O 1
ATOM 899 N N . LEU A 1 118 ? -2.008 -5.669 12.714 1.00 98.38 118 LEU A N 1
ATOM 900 C CA . LEU A 1 118 ? -2.910 -6.456 11.874 1.00 98.38 118 LEU A CA 1
ATOM 901 C C . LEU A 1 118 ? -3.540 -5.553 10.822 1.00 98.38 118 LEU A C 1
ATOM 903 O O . LEU A 1 118 ? -4.053 -4.485 11.144 1.00 98.38 118 LEU A O 1
ATOM 907 N N . ILE A 1 119 ? -3.584 -6.022 9.581 1.00 98.81 119 ILE A N 1
ATOM 908 C CA . ILE A 1 119 ? -4.371 -5.393 8.526 1.00 98.81 119 ILE A CA 1
ATOM 909 C C . ILE A 1 119 ? -5.668 -6.180 8.390 1.00 98.81 119 ILE A C 1
ATOM 911 O O . ILE A 1 119 ? -5.647 -7.402 8.204 1.00 98.81 119 ILE A O 1
ATOM 915 N N . LEU A 1 120 ? -6.795 -5.485 8.526 1.00 98.75 120 LEU A N 1
ATOM 916 C CA . LEU A 1 120 ? -8.132 -6.062 8.442 1.00 98.75 120 LEU A CA 1
ATOM 917 C C . LEU A 1 120 ? -8.901 -5.435 7.280 1.00 98.75 120 LEU A C 1
ATOM 919 O O . LEU A 1 120 ? -8.826 -4.227 7.080 1.00 98.75 120 LEU A O 1
ATOM 923 N N . GLN A 1 121 ? -9.722 -6.226 6.592 1.00 98.56 121 GLN A N 1
ATOM 924 C CA . GLN A 1 121 ? -10.682 -5.722 5.605 1.00 98.56 121 GLN A CA 1
ATOM 925 C C . GLN A 1 121 ? -12.122 -6.132 5.938 1.00 98.56 121 GLN A C 1
ATOM 927 O O . GLN A 1 121 ? -12.367 -7.087 6.681 1.00 98.56 121 GLN A O 1
ATOM 932 N N . ASP A 1 122 ? -13.094 -5.393 5.408 1.00 97.94 122 ASP A N 1
ATOM 933 C CA . ASP A 1 122 ? -14.515 -5.541 5.744 1.00 97.94 122 ASP A CA 1
ATOM 934 C C . ASP A 1 122 ? -15.149 -6.853 5.243 1.00 97.94 122 ASP A C 1
ATOM 936 O O . ASP A 1 122 ? -16.054 -7.390 5.889 1.00 97.94 122 ASP A O 1
ATOM 940 N N . LYS A 1 123 ? -14.687 -7.382 4.104 1.00 98.25 123 LYS A N 1
ATOM 941 C CA . LYS A 1 123 ? -15.238 -8.584 3.451 1.00 98.25 123 LYS A CA 1
ATOM 942 C C . LYS A 1 123 ? -14.130 -9.492 2.922 1.00 98.25 123 LYS A C 1
ATOM 944 O O . LYS A 1 123 ? -13.094 -8.987 2.507 1.00 98.25 123 LYS A O 1
ATOM 949 N N . PRO A 1 124 ? -14.343 -10.815 2.850 1.00 98.19 124 PRO A N 1
ATOM 950 C CA . PRO A 1 124 ? -13.343 -11.729 2.298 1.00 98.19 124 PRO A CA 1
ATOM 951 C C . PRO A 1 124 ? -13.201 -11.626 0.773 1.00 98.19 124 PRO A C 1
ATOM 953 O O . PRO A 1 124 ? -12.167 -12.002 0.237 1.00 98.19 124 PRO A O 1
ATOM 956 N N . GLU A 1 125 ? -14.218 -11.115 0.081 1.00 98.00 125 GLU A N 1
ATOM 957 C CA . GLU A 1 125 ? -14.256 -10.927 -1.370 1.00 98.00 125 GLU A CA 1
ATOM 958 C C . GLU A 1 125 ? -14.894 -9.564 -1.674 1.00 98.00 125 GLU A C 1
ATOM 960 O O . GLU A 1 125 ? -15.840 -9.160 -0.988 1.00 98.00 125 GLU A O 1
ATOM 965 N N . ASN A 1 126 ? -14.386 -8.865 -2.696 1.00 96.56 126 ASN A N 1
ATOM 966 C CA . ASN A 1 126 ? -14.781 -7.496 -3.053 1.00 96.56 126 ASN A CA 1
ATOM 967 C C . ASN A 1 126 ? -14.813 -6.547 -1.832 1.00 96.56 126 ASN A C 1
ATOM 969 O O . ASN A 1 126 ? -15.856 -5.936 -1.547 1.00 96.56 126 ASN A O 1
ATOM 973 N N . PRO A 1 127 ? -13.707 -6.465 -1.062 1.00 97.75 127 PRO A N 1
ATOM 974 C CA . PRO A 1 127 ? -13.610 -5.555 0.070 1.00 97.75 127 PRO A CA 1
ATOM 975 C C . PRO A 1 127 ? -13.764 -4.108 -0.392 1.00 97.75 127 PRO A C 1
ATOM 977 O O . PRO A 1 127 ? -13.366 -3.733 -1.492 1.00 97.75 127 PRO A O 1
ATOM 980 N N . THR A 1 128 ? -14.358 -3.294 0.471 1.00 96.31 128 THR A N 1
ATOM 981 C CA . THR A 1 128 ? -14.559 -1.862 0.216 1.00 96.31 128 THR A CA 1
ATOM 982 C C . THR A 1 128 ? -13.798 -0.980 1.187 1.00 96.31 128 THR A C 1
ATOM 984 O O . THR A 1 128 ? -13.658 0.214 0.935 1.00 96.31 128 THR A O 1
ATOM 987 N N . ARG A 1 129 ? -13.318 -1.550 2.298 1.00 96.81 129 ARG A N 1
ATOM 988 C CA . ARG A 1 129 ? -12.604 -0.820 3.342 1.00 96.81 129 ARG A CA 1
ATOM 989 C C . ARG A 1 129 ? -11.550 -1.706 3.998 1.00 96.81 129 ARG A C 1
ATOM 991 O O . ARG A 1 129 ? -11.836 -2.859 4.329 1.00 96.81 129 ARG A O 1
ATOM 998 N N . GLY A 1 130 ? -10.382 -1.125 4.240 1.00 98.06 130 GLY A N 1
ATOM 999 C CA . GLY A 1 130 ? -9.309 -1.697 5.042 1.00 98.06 130 GLY A CA 1
ATOM 1000 C C . GLY A 1 130 ? -9.008 -0.848 6.277 1.00 98.06 130 GLY A C 1
ATOM 1001 O O . GLY A 1 130 ? -9.301 0.347 6.311 1.00 98.06 130 GLY A O 1
ATOM 1002 N N . ILE A 1 131 ? -8.410 -1.454 7.298 1.00 98.62 131 ILE A N 1
ATOM 1003 C CA . ILE A 1 131 ? -7.908 -0.757 8.484 1.00 98.62 131 ILE A CA 1
ATOM 1004 C C . ILE A 1 131 ? -6.638 -1.418 9.007 1.00 98.62 131 ILE A C 1
ATOM 1006 O O . ILE A 1 131 ? -6.522 -2.646 9.007 1.00 98.62 131 ILE A O 1
ATOM 1010 N N . ARG A 1 132 ? -5.714 -0.598 9.503 1.00 98.75 132 ARG A N 1
ATOM 1011 C CA . ARG A 1 132 ? -4.564 -1.047 10.283 1.00 98.75 132 ARG A CA 1
ATOM 1012 C C . ARG A 1 132 ? -4.902 -1.023 11.772 1.00 98.75 132 ARG A C 1
ATOM 1014 O O . ARG A 1 132 ? -5.382 -0.019 12.281 1.00 98.75 132 ARG A O 1
ATOM 1021 N N . LEU A 1 133 ? -4.645 -2.114 12.477 1.00 98.69 133 LEU A N 1
ATOM 1022 C CA . LEU A 1 133 ? -4.804 -2.232 13.924 1.00 98.69 133 LEU A CA 1
ATOM 1023 C C . LEU A 1 133 ? -3.423 -2.355 14.568 1.00 98.69 133 LEU A C 1
ATOM 1025 O O . LEU A 1 133 ? -2.745 -3.355 14.336 1.00 98.69 133 LEU A O 1
ATOM 1029 N N . LEU A 1 134 ? -3.031 -1.376 15.383 1.00 98.69 134 LEU A N 1
ATOM 1030 C CA . LEU A 1 134 ? -1.753 -1.392 16.099 1.00 98.69 134 LEU A CA 1
ATOM 1031 C C . LEU A 1 134 ? -1.874 -2.171 17.407 1.00 98.69 134 LEU A C 1
ATOM 1033 O O . LEU A 1 134 ? -2.773 -1.925 18.216 1.00 98.69 134 LEU A O 1
ATOM 1037 N N . ILE A 1 135 ? -0.956 -3.105 17.639 1.00 98.19 135 ILE A N 1
ATOM 1038 C CA . ILE A 1 135 ? -0.939 -3.940 18.838 1.00 98.19 135 ILE A CA 1
ATOM 1039 C C . ILE A 1 135 ? 0.483 -4.396 19.165 1.00 98.19 135 ILE A C 1
ATOM 1041 O O . ILE A 1 135 ? 1.143 -5.028 18.352 1.00 98.19 135 ILE A O 1
ATOM 1045 N N . ASP A 1 136 ? 0.932 -4.137 20.391 1.00 97.75 136 ASP A N 1
ATOM 1046 C CA . ASP A 1 136 ? 2.255 -4.505 20.918 1.00 97.75 136 ASP A CA 1
ATOM 1047 C C . ASP A 1 136 ? 2.322 -6.016 21.211 1.00 97.75 136 ASP A C 1
ATOM 1049 O O . ASP A 1 136 ? 2.386 -6.462 22.355 1.00 97.75 136 ASP A O 1
ATOM 1053 N N . VAL A 1 137 ? 2.160 -6.839 20.174 1.00 96.19 137 VAL A N 1
ATOM 1054 C CA . VAL A 1 137 ? 2.258 -8.298 20.231 1.00 96.19 137 VAL A CA 1
ATOM 1055 C C . VAL A 1 137 ? 2.941 -8.808 18.971 1.00 96.19 137 VAL A C 1
ATOM 1057 O O . VAL A 1 137 ? 2.542 -8.495 17.854 1.00 96.19 137 VAL A O 1
ATOM 1060 N N . ASN A 1 138 ? 3.906 -9.703 19.163 1.00 93.31 138 ASN A N 1
ATOM 1061 C CA . ASN A 1 138 ? 4.507 -10.505 18.109 1.00 93.31 138 ASN A CA 1
ATOM 1062 C C . ASN A 1 138 ? 4.871 -11.897 18.674 1.00 93.31 138 ASN A C 1
ATOM 1064 O O . ASN A 1 138 ? 5.403 -11.980 19.786 1.00 93.31 138 ASN A O 1
ATOM 1068 N N . PRO A 1 139 ? 4.599 -13.005 17.959 1.00 95.62 139 PRO A N 1
ATOM 1069 C CA . PRO A 1 139 ? 3.907 -13.090 16.672 1.00 95.62 139 PRO A CA 1
ATOM 1070 C C . PRO A 1 139 ? 2.369 -13.116 16.789 1.00 95.62 139 PRO A C 1
ATOM 1072 O O . PRO A 1 139 ? 1.806 -13.693 17.723 1.00 95.62 139 PRO A O 1
ATOM 1075 N N . LEU A 1 140 ? 1.681 -12.560 15.794 1.00 96.88 140 LEU A N 1
ATOM 1076 C CA . LEU A 1 140 ? 0.222 -12.480 15.687 1.00 96.88 140 LEU A CA 1
ATOM 1077 C C . LEU A 1 140 ? -0.374 -13.617 14.848 1.00 96.88 140 LEU A C 1
ATOM 1079 O O . LEU A 1 140 ? -1.457 -14.105 15.186 1.00 96.88 140 LEU A O 1
ATOM 1083 N N . PHE A 1 141 ? 0.339 -14.109 13.825 1.00 96.31 141 PHE A N 1
ATOM 1084 C CA . PHE A 1 141 ? -0.149 -15.149 12.903 1.00 96.31 141 PHE A CA 1
ATOM 1085 C C . PHE A 1 141 ? -0.549 -16.466 13.591 1.00 96.31 141 PHE A C 1
ATOM 1087 O O . PHE A 1 141 ? -1.282 -17.266 13.014 1.00 96.31 141 PHE A O 1
ATOM 1094 N N . ILE A 1 142 ? -0.050 -16.719 14.808 1.00 94.62 142 ILE A N 1
ATOM 1095 C CA . ILE A 1 142 ? -0.381 -17.917 15.597 1.00 94.62 142 ILE A CA 1
ATOM 1096 C C . ILE A 1 142 ? -1.844 -17.886 16.050 1.00 94.62 142 ILE A C 1
ATOM 1098 O O . ILE A 1 142 ? -2.504 -18.924 16.109 1.00 94.62 142 ILE A O 1
ATOM 1102 N N . SER A 1 143 ? -2.338 -16.698 16.395 1.00 94.56 143 SER A N 1
ATOM 1103 C CA . SER A 1 143 ? -3.690 -16.504 16.917 1.00 94.56 143 SER A CA 1
ATOM 1104 C C . SER A 1 143 ? -4.653 -16.019 15.841 1.00 94.56 143 SER A C 1
ATOM 1106 O O . SER A 1 143 ? -5.830 -16.373 15.901 1.00 94.56 143 SER A O 1
ATOM 1108 N N . TYR A 1 144 ? -4.157 -15.221 14.893 1.00 97.06 144 TYR A N 1
ATOM 1109 C CA . TYR A 1 144 ? -4.934 -14.522 13.874 1.00 97.06 144 TYR A CA 1
ATOM 1110 C C . TYR A 1 144 ? -4.369 -14.845 12.490 1.00 97.06 144 TYR A C 1
ATOM 1112 O O . TYR A 1 144 ? -3.611 -14.074 11.908 1.00 97.06 144 TYR A O 1
ATOM 1120 N N . GLU A 1 145 ? -4.687 -16.031 11.984 1.00 97.00 145 GLU A N 1
ATOM 1121 C CA . GLU A 1 145 ? -4.275 -16.432 10.644 1.00 97.00 145 GLU A CA 1
ATOM 1122 C C . GLU A 1 145 ? -4.998 -15.621 9.551 1.00 97.00 145 GLU A C 1
ATOM 1124 O O . GLU A 1 145 ? -6.091 -15.096 9.767 1.00 97.00 145 GLU A O 1
ATOM 1129 N N . MET A 1 146 ? -4.412 -15.541 8.352 1.00 97.81 146 MET A N 1
ATOM 1130 C CA . MET A 1 146 ? -5.054 -14.897 7.202 1.00 97.81 146 MET A CA 1
ATOM 1131 C C . MET A 1 146 ? -6.446 -15.502 6.953 1.00 97.81 146 MET A C 1
ATOM 1133 O O . MET A 1 146 ? -6.621 -16.721 6.969 1.00 97.81 146 MET A O 1
ATOM 1137 N N . GLY A 1 147 ? -7.447 -14.647 6.750 1.00 98.38 147 GLY A N 1
ATOM 1138 C CA . GLY A 1 147 ? -8.846 -15.038 6.602 1.00 98.38 147 GLY A CA 1
ATOM 1139 C C . GLY A 1 147 ? -9.621 -15.186 7.911 1.00 98.38 147 GLY A C 1
ATOM 1140 O O . GLY A 1 147 ? -10.852 -15.259 7.877 1.00 98.38 147 GLY A O 1
ATOM 1141 N N . ARG A 1 148 ? -8.951 -15.206 9.073 1.00 98.12 148 ARG A N 1
ATOM 1142 C CA . ARG A 1 148 ? -9.610 -15.243 10.384 1.00 98.12 148 ARG A CA 1
ATOM 1143 C C . ARG A 1 148 ? -10.484 -14.0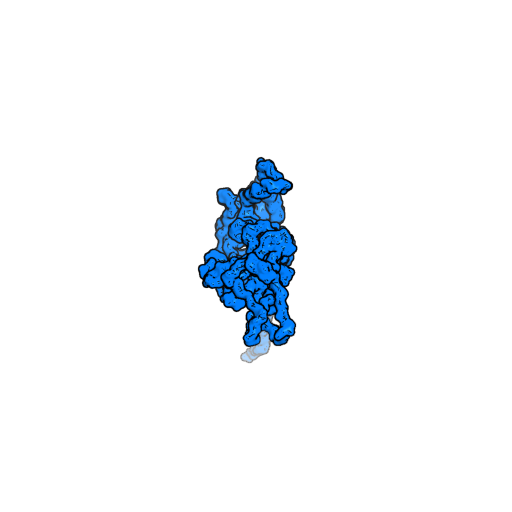09 10.548 1.00 98.12 148 ARG A C 1
ATOM 1145 O O . ARG A 1 148 ? -10.005 -12.876 10.481 1.00 98.12 148 ARG A O 1
ATOM 1152 N N . LYS A 1 149 ? -11.763 -14.226 10.832 1.00 98.19 149 LYS A N 1
ATOM 1153 C CA . LYS A 1 149 ? -12.644 -13.144 11.259 1.00 98.19 149 LYS A CA 1
ATOM 1154 C C . LYS A 1 149 ? -12.393 -12.816 12.724 1.00 98.19 149 LYS A C 1
ATOM 1156 O O . LYS A 1 149 ? -12.342 -13.710 13.573 1.00 98.19 149 LYS A O 1
ATOM 1161 N N . VAL A 1 150 ? -12.263 -11.533 13.023 1.00 98.12 150 VAL A N 1
ATOM 1162 C CA . VAL A 1 150 ? -12.036 -11.015 14.374 1.00 98.12 150 VAL A CA 1
ATOM 1163 C C . VAL A 1 150 ? -13.063 -9.946 14.715 1.00 98.12 150 VAL A C 1
ATOM 1165 O O . VAL A 1 150 ? -13.576 -9.253 13.834 1.00 98.12 150 VAL A O 1
ATOM 1168 N N . PHE A 1 151 ? -13.353 -9.825 16.004 1.00 98.12 151 PHE A N 1
ATOM 1169 C CA . PHE A 1 151 ? -14.134 -8.753 16.595 1.00 98.12 151 PHE A CA 1
ATOM 1170 C C . PHE A 1 151 ? -13.206 -7.894 17.450 1.00 98.12 151 PHE A C 1
ATOM 1172 O O . PHE A 1 151 ? -12.560 -8.409 18.361 1.00 98.12 151 PHE A O 1
ATOM 1179 N N . ILE A 1 152 ? -13.132 -6.599 17.154 1.00 98.19 152 ILE A N 1
ATOM 1180 C CA . ILE A 1 152 ? -12.307 -5.639 17.890 1.00 98.19 152 ILE A CA 1
ATOM 1181 C C . ILE A 1 152 ? -13.215 -4.841 18.818 1.00 98.19 152 ILE A C 1
ATOM 1183 O O . ILE A 1 152 ? -14.140 -4.186 18.336 1.00 98.19 152 ILE A O 1
ATOM 1187 N N . LYS A 1 153 ? -12.978 -4.910 20.129 1.00 97.50 153 LYS A N 1
ATOM 1188 C CA . LYS A 1 153 ? -13.646 -4.068 21.127 1.00 97.50 153 LYS A CA 1
ATOM 1189 C C . LYS A 1 153 ? -13.178 -2.631 20.920 1.00 97.50 153 LYS A C 1
ATOM 1191 O O . LYS A 1 153 ? -11.985 -2.367 21.018 1.00 97.50 153 LYS A O 1
ATOM 1196 N N . LEU A 1 154 ? -14.105 -1.733 20.614 1.00 97.31 154 LEU A N 1
ATOM 1197 C CA . LEU A 1 154 ? -13.800 -0.346 20.282 1.00 97.31 154 LEU A CA 1
ATOM 1198 C C . LEU A 1 154 ? -13.680 0.545 21.514 1.00 97.31 154 LEU A C 1
ATOM 1200 O O . LEU A 1 154 ? -12.935 1.511 21.460 1.00 97.31 154 LEU A O 1
ATOM 1204 N N . ASP A 1 155 ? -14.370 0.227 22.609 1.00 95.62 155 ASP A N 1
ATOM 1205 C CA . ASP A 1 155 ? -14.392 1.044 23.825 1.00 95.62 155 ASP A CA 1
ATOM 1206 C C . ASP A 1 155 ? -12.977 1.428 24.301 1.00 95.62 155 ASP A C 1
ATOM 1208 O O . ASP A 1 155 ? -12.184 0.572 24.703 1.00 95.62 155 ASP A O 1
ATOM 1212 N N . GLY A 1 156 ? -12.681 2.729 24.283 1.00 95.00 156 GLY A N 1
ATOM 1213 C CA . GLY A 1 156 ? -11.393 3.306 24.675 1.00 95.00 156 GLY A CA 1
ATOM 1214 C C . GLY A 1 156 ? -10.315 3.298 23.584 1.00 95.00 156 GLY A C 1
ATOM 1215 O O . GLY A 1 156 ? -9.235 3.845 23.807 1.00 95.00 156 GLY A O 1
ATOM 1216 N N . LEU A 1 157 ? -10.585 2.716 22.414 1.00 97.94 157 LEU A N 1
ATOM 1217 C CA . LEU A 1 157 ? -9.721 2.821 21.240 1.00 97.94 157 LEU A CA 1
ATOM 1218 C C . LEU A 1 157 ? -10.011 4.101 20.460 1.00 97.94 157 LEU A C 1
ATOM 1220 O O . LEU A 1 157 ? -11.101 4.672 20.519 1.00 97.94 157 LEU A O 1
ATOM 1224 N N . SER A 1 158 ? -9.018 4.545 19.701 1.00 98.38 158 SER A N 1
ATOM 1225 C CA . SER A 1 158 ? -9.102 5.706 18.825 1.00 98.38 158 SER A CA 1
ATOM 1226 C C . SER A 1 158 ? -8.750 5.351 17.396 1.00 98.38 158 SER A C 1
ATOM 1228 O O . SER A 1 158 ? -7.803 4.610 17.139 1.00 98.38 158 SER A O 1
ATOM 1230 N N . MET A 1 159 ? -9.541 5.891 16.474 1.00 98.38 159 MET A N 1
ATOM 1231 C CA . MET A 1 159 ? -9.340 5.783 15.037 1.00 98.38 159 MET A CA 1
ATOM 1232 C C . MET A 1 159 ? -8.879 7.121 14.474 1.00 98.38 159 MET A C 1
ATOM 1234 O O . MET A 1 159 ? -9.416 8.171 14.829 1.00 98.38 159 MET A O 1
ATOM 1238 N N . GLY A 1 160 ? -7.922 7.077 13.558 1.00 97.75 160 GLY A N 1
ATOM 1239 C CA . GLY A 1 160 ? -7.464 8.241 12.814 1.00 97.75 160 GLY A CA 1
ATOM 1240 C C . GLY A 1 160 ? -6.566 7.846 11.655 1.00 97.75 160 GLY A C 1
ATOM 1241 O O . GLY A 1 160 ? -6.350 6.661 11.402 1.00 97.75 160 GLY A O 1
ATOM 1242 N N . VAL A 1 161 ? -6.048 8.837 10.938 1.00 97.19 161 VAL A N 1
ATOM 1243 C CA . VAL A 1 161 ? -5.048 8.604 9.893 1.00 97.19 161 VAL A CA 1
ATOM 1244 C C . VAL A 1 161 ? -3.660 8.650 10.525 1.00 97.19 161 VAL A C 1
ATOM 1246 O O . VAL A 1 161 ? -3.317 9.639 11.166 1.00 97.19 161 VAL A O 1
ATOM 1249 N N . GLU A 1 162 ? -2.878 7.590 10.331 1.00 96.31 162 GLU A N 1
ATOM 1250 C CA . GLU A 1 162 ? -1.456 7.517 10.685 1.00 96.31 162 GLU A CA 1
ATOM 1251 C C . GLU A 1 162 ? -0.675 7.077 9.451 1.00 96.31 162 GLU A C 1
ATOM 1253 O O . GLU A 1 162 ? -1.102 6.147 8.766 1.00 96.31 162 GLU A O 1
ATOM 1258 N N . ASN A 1 163 ? 0.439 7.746 9.138 1.00 94.38 163 ASN A N 1
ATOM 1259 C CA . ASN A 1 163 ? 1.226 7.509 7.913 1.00 94.38 163 ASN A CA 1
ATOM 1260 C C . ASN A 1 163 ? 0.339 7.410 6.651 1.00 94.38 163 ASN A C 1
ATOM 1262 O O . ASN A 1 163 ? 0.522 6.544 5.800 1.00 94.38 163 ASN A O 1
ATOM 1266 N N . GLY A 1 164 ? -0.684 8.266 6.561 1.00 94.94 164 GLY A N 1
ATOM 1267 C CA . GLY A 1 164 ? -1.587 8.334 5.411 1.00 94.94 164 GLY A CA 1
ATOM 1268 C C . GLY A 1 164 ? -2.594 7.182 5.267 1.00 94.94 164 GLY A C 1
ATOM 1269 O O . GLY A 1 164 ? -3.281 7.133 4.249 1.00 94.94 164 GLY A O 1
ATOM 1270 N N . VAL A 1 165 ? -2.732 6.287 6.257 1.00 97.50 165 VAL A N 1
ATOM 1271 C CA . VAL A 1 165 ? -3.737 5.205 6.254 1.00 97.50 165 VAL A CA 1
ATOM 1272 C C . VAL A 1 165 ? -4.582 5.183 7.530 1.00 97.50 165 VAL A C 1
ATOM 1274 O O . VAL A 1 165 ? -4.115 5.534 8.617 1.00 97.50 165 VAL A O 1
ATOM 1277 N N . ILE A 1 166 ? -5.838 4.733 7.426 1.00 97.69 166 ILE A N 1
ATOM 1278 C CA . ILE A 1 166 ? -6.707 4.596 8.604 1.00 97.69 166 ILE A CA 1
ATOM 1279 C C . ILE A 1 166 ? -6.151 3.540 9.547 1.00 97.69 166 ILE A C 1
ATOM 1281 O O . ILE A 1 166 ? -5.907 2.393 9.162 1.00 97.69 166 ILE A O 1
ATOM 1285 N N . THR A 1 167 ? -5.999 3.953 10.795 1.00 98.56 167 THR A N 1
ATOM 1286 C CA . THR A 1 167 ? -5.356 3.200 11.856 1.00 98.56 167 THR A CA 1
ATOM 1287 C C . THR A 1 167 ? -6.221 3.237 13.116 1.00 98.56 167 THR A C 1
ATOM 1289 O O . THR A 1 167 ? -6.861 4.245 13.418 1.00 98.56 167 THR A O 1
ATOM 1292 N N . LEU A 1 168 ? -6.270 2.114 13.830 1.00 98.69 168 LEU A N 1
ATOM 1293 C CA . LEU A 1 168 ? -6.983 1.912 15.088 1.00 98.69 168 LEU A CA 1
ATOM 1294 C C . LEU A 1 168 ? -5.994 1.445 16.160 1.00 98.69 168 LEU A C 1
ATOM 1296 O O . LEU A 1 168 ? -5.185 0.550 15.916 1.00 98.69 168 LEU A O 1
ATOM 1300 N N . GLY A 1 169 ? -6.097 2.022 17.351 1.00 98.50 169 GLY A N 1
ATOM 1301 C CA . GLY A 1 169 ? -5.201 1.741 18.470 1.00 98.50 169 GLY A CA 1
ATOM 1302 C C . GLY A 1 169 ? -5.630 2.491 19.726 1.00 98.50 169 GLY A C 1
ATOM 1303 O O . GLY A 1 169 ? -6.797 2.857 19.860 1.00 98.50 169 GLY A O 1
ATOM 1304 N N . VAL A 1 170 ? -4.710 2.725 20.657 1.00 97.94 170 VAL A N 1
ATOM 1305 C CA . VAL A 1 170 ? -4.960 3.550 21.852 1.00 97.94 170 VAL A CA 1
ATOM 1306 C C . VAL A 1 170 ? -4.511 4.985 21.599 1.00 97.94 170 VAL A C 1
ATOM 1308 O O . VAL A 1 170 ? -3.515 5.208 20.925 1.00 97.94 170 VAL A O 1
ATOM 1311 N N . LEU A 1 171 ? -5.221 5.977 22.132 1.00 97.56 171 LEU A N 1
ATOM 1312 C CA . LEU A 1 171 ? -4.786 7.370 21.994 1.00 97.56 171 LEU A CA 1
ATOM 1313 C C . LEU A 1 171 ? -3.635 7.671 22.959 1.00 97.56 171 LEU A C 1
ATOM 1315 O O . LEU A 1 171 ? -3.789 7.513 24.174 1.00 97.56 171 LEU A O 1
ATOM 1319 N N . SER A 1 172 ? -2.513 8.152 22.429 1.00 96.06 172 SER A N 1
ATOM 1320 C CA . SER A 1 172 ? -1.337 8.566 23.196 1.00 96.06 172 SER A CA 1
ATOM 1321 C C . SER A 1 172 ? -0.917 9.968 22.755 1.00 96.06 172 SER A C 1
ATOM 1323 O O . SER A 1 172 ? -0.285 10.162 21.721 1.00 96.06 172 SER A O 1
ATOM 1325 N N . GLY A 1 173 ? -1.323 10.985 23.522 1.00 93.81 173 GLY A N 1
ATOM 1326 C CA . GLY A 1 173 ? -1.200 12.373 23.072 1.00 93.81 173 GLY A CA 1
ATOM 1327 C C . GLY A 1 173 ? -2.111 12.630 21.870 1.00 93.81 173 GLY A C 1
ATOM 1328 O O . GLY A 1 173 ? -3.326 12.512 22.008 1.00 93.81 173 GLY A O 1
ATOM 1329 N N . ASP A 1 174 ? -1.512 12.951 20.723 1.00 92.12 174 ASP A N 1
ATOM 1330 C CA . ASP A 1 174 ? -2.216 13.250 19.467 1.00 92.12 174 ASP A CA 1
ATOM 1331 C C . ASP A 1 174 ? -2.081 12.121 18.419 1.00 92.12 174 ASP A C 1
ATOM 1333 O O . ASP A 1 174 ? -2.535 12.267 17.284 1.00 92.12 174 ASP A O 1
ATOM 1337 N N . GLU A 1 175 ? -1.476 10.990 18.793 1.00 95.50 175 GLU A N 1
ATOM 1338 C CA . GLU A 1 175 ? -1.202 9.850 17.909 1.00 95.50 175 GLU A CA 1
ATOM 1339 C C . GLU A 1 175 ? -1.997 8.608 18.329 1.00 95.50 175 GLU A C 1
ATOM 1341 O O . GLU A 1 175 ? -2.322 8.405 19.507 1.00 95.50 175 GLU A O 1
ATOM 1346 N N . VAL A 1 176 ? -2.312 7.764 17.346 1.00 97.88 176 VAL A N 1
ATOM 1347 C CA . VAL A 1 176 ? -2.818 6.411 17.585 1.00 97.88 176 VAL A CA 1
ATOM 1348 C C . VAL A 1 176 ? -1.630 5.472 17.803 1.00 97.88 176 VAL A C 1
ATOM 1350 O O . VAL A 1 176 ? -0.843 5.239 16.894 1.00 97.88 176 VAL A O 1
ATOM 1353 N N . ASP A 1 177 ? -1.532 4.922 19.006 1.00 97.81 177 ASP A N 1
ATOM 1354 C CA . ASP A 1 177 ? -0.439 4.075 19.486 1.00 97.81 177 ASP A CA 1
ATOM 1355 C C . ASP A 1 177 ? -0.906 2.615 19.662 1.00 97.81 177 ASP A C 1
ATOM 1357 O O . ASP A 1 177 ? -2.094 2.277 19.557 1.00 97.81 177 ASP A O 1
ATOM 1361 N N . ASN A 1 178 ? 0.037 1.721 19.933 1.00 98.06 178 ASN A N 1
ATOM 1362 C CA . ASN A 1 178 ? -0.177 0.288 20.029 1.00 98.06 178 ASN A CA 1
ATOM 1363 C C . ASN A 1 178 ? -1.085 -0.093 21.203 1.00 98.06 178 ASN A C 1
ATOM 1365 O O . ASN A 1 178 ? -0.874 0.295 22.354 1.00 98.06 178 ASN A O 1
ATOM 1369 N N . ILE A 1 179 ? -2.059 -0.969 20.938 1.00 9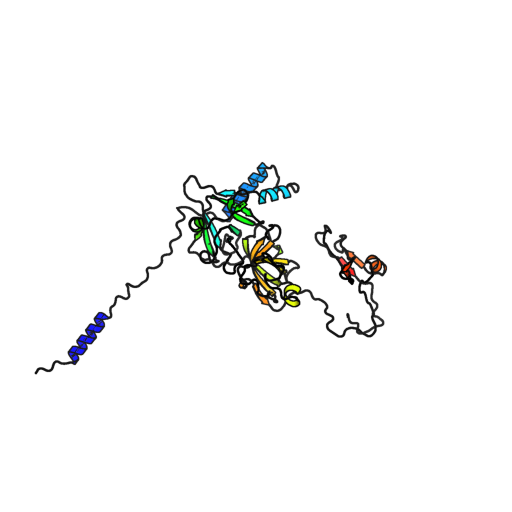8.44 179 ILE A N 1
ATOM 1370 C CA . ILE A 1 179 ? -2.795 -1.656 22.002 1.00 98.44 179 ILE A CA 1
ATOM 1371 C C . ILE A 1 179 ? -1.793 -2.490 22.817 1.00 98.44 179 ILE A C 1
ATOM 1373 O O . ILE A 1 179 ? -1.117 -3.345 22.239 1.00 98.44 179 ILE A O 1
ATOM 1377 N N . PRO A 1 180 ? -1.696 -2.312 24.147 1.00 97.69 180 PRO A N 1
ATOM 1378 C CA . PRO A 1 180 ? -0.740 -3.066 24.950 1.00 97.69 180 PRO A CA 1
ATOM 1379 C C . PRO A 1 180 ? -1.009 -4.575 24.924 1.00 97.69 180 PRO A C 1
ATOM 1381 O O . PRO A 1 180 ? -2.163 -5.003 25.036 1.00 97.69 180 PRO A O 1
ATOM 1384 N N . SER A 1 181 ? 0.050 -5.393 24.897 1.00 96.88 181 SER A N 1
ATOM 1385 C CA . SER A 1 181 ? -0.038 -6.869 24.884 1.00 96.88 181 SER A CA 1
ATOM 1386 C C . SER A 1 181 ? -1.019 -7.464 25.896 1.00 96.88 181 SER A C 1
ATOM 1388 O O . SER A 1 181 ? -1.775 -8.380 25.575 1.00 96.88 181 SER A O 1
ATOM 1390 N N . PHE A 1 182 ? -1.044 -6.946 27.127 1.00 96.19 182 PHE A N 1
ATOM 1391 C CA . PHE A 1 182 ? -1.907 -7.470 28.190 1.00 96.19 182 PHE A CA 1
ATOM 1392 C C . PHE A 1 182 ? -3.408 -7.263 27.924 1.00 96.19 182 PHE A C 1
ATOM 1394 O O . PHE A 1 182 ? -4.221 -7.967 28.520 1.00 96.19 182 PHE A O 1
ATOM 1401 N N . SER A 1 183 ? -3.770 -6.330 27.036 1.00 96.44 183 SER A N 1
ATOM 1402 C CA . SER A 1 183 ? -5.157 -6.049 26.635 1.00 96.44 183 SER A CA 1
ATOM 1403 C C . SER A 1 183 ? -5.582 -6.860 25.402 1.00 96.44 183 SER A C 1
ATOM 1405 O O . SER A 1 183 ? -6.747 -6.848 25.019 1.00 96.44 183 SER A O 1
ATOM 1407 N N . GLN A 1 184 ? -4.668 -7.609 24.773 1.00 95.69 184 GLN A N 1
ATOM 1408 C CA . GLN A 1 184 ? -4.932 -8.338 23.528 1.00 95.69 184 GLN A CA 1
ATOM 1409 C C . GLN A 1 184 ? -6.198 -9.203 23.598 1.00 95.69 184 GLN A C 1
ATOM 1411 O O . GLN A 1 184 ? -7.051 -9.114 22.722 1.00 95.69 184 GLN A O 1
ATOM 1416 N N . ALA A 1 185 ? -6.316 -10.041 24.632 1.00 92.88 185 ALA A N 1
ATOM 1417 C CA . ALA A 1 185 ? -7.390 -11.031 24.731 1.00 92.88 185 ALA A CA 1
ATOM 1418 C C . ALA A 1 185 ? -8.770 -10.413 25.010 1.00 92.88 185 ALA A C 1
ATOM 1420 O O . ALA A 1 185 ? -9.786 -11.029 24.700 1.00 92.88 185 ALA A O 1
ATOM 1421 N N . GLU A 1 186 ? -8.816 -9.219 25.608 1.00 92.50 186 GLU A N 1
ATOM 1422 C CA . GLU A 1 186 ? -10.070 -8.496 25.844 1.00 92.50 186 GLU A CA 1
ATOM 1423 C C . GLU A 1 186 ? -10.451 -7.564 24.690 1.00 92.50 186 GLU A C 1
ATOM 1425 O O . GLU A 1 186 ? -11.620 -7.192 24.569 1.00 92.50 186 GLU A O 1
ATOM 1430 N N . THR A 1 187 ? -9.475 -7.170 23.870 1.00 96.19 187 THR A N 1
ATOM 1431 C CA . THR A 1 187 ? -9.678 -6.249 22.753 1.00 96.19 187 THR A CA 1
ATOM 1432 C C . THR A 1 187 ? -9.930 -6.988 21.448 1.00 96.19 187 THR A C 1
ATOM 1434 O O . THR A 1 187 ? -10.778 -6.558 20.676 1.00 96.19 187 THR A O 1
ATOM 1437 N N . ILE A 1 188 ? -9.252 -8.110 21.200 1.00 97.31 188 ILE A N 1
ATOM 1438 C CA . ILE A 1 188 ? -9.383 -8.882 19.962 1.00 97.31 188 ILE A CA 1
ATOM 1439 C C . ILE A 1 188 ? -9.999 -10.243 20.277 1.00 97.31 188 ILE A C 1
ATOM 1441 O O . ILE A 1 188 ? -9.354 -11.147 20.809 1.00 97.31 188 ILE A O 1
ATOM 1445 N N . VAL A 1 189 ? -11.262 -10.407 19.897 1.00 96.81 189 VAL A N 1
ATOM 1446 C CA . VAL A 1 189 ? -12.006 -11.655 20.063 1.00 96.81 189 VAL A CA 1
ATOM 1447 C C . VAL A 1 189 ? -12.073 -12.375 18.724 1.00 96.81 189 VAL A C 1
ATOM 1449 O O . VAL A 1 189 ? -12.516 -11.828 17.717 1.00 96.81 189 VAL A O 1
ATOM 1452 N N . ARG A 1 190 ? -11.628 -13.627 18.687 1.00 94.94 190 ARG A N 1
ATOM 1453 C CA . ARG A 1 190 ? -11.615 -14.423 17.455 1.00 94.94 190 ARG A CA 1
ATOM 1454 C C . ARG A 1 190 ? -12.982 -15.031 17.192 1.00 94.94 190 ARG A C 1
ATOM 1456 O O . ARG A 1 190 ? -13.599 -15.576 18.101 1.00 94.94 190 ARG A O 1
ATOM 1463 N N . SER A 1 191 ? -13.404 -14.996 15.936 1.00 94.81 191 SER A N 1
ATOM 1464 C CA . SER A 1 191 ? -14.457 -15.872 15.434 1.00 94.81 191 SER A CA 1
ATOM 1465 C C . SER A 1 191 ? -13.865 -17.228 15.063 1.00 94.81 191 SER A C 1
ATOM 1467 O O . SER A 1 191 ? -12.688 -17.330 14.719 1.00 94.81 191 SER A O 1
ATOM 1469 N N . GLU A 1 192 ? -14.687 -18.268 15.047 1.00 92.12 192 GLU A N 1
ATOM 1470 C CA . GLU A 1 192 ? -14.321 -19.588 14.520 1.00 92.12 192 GLU A CA 1
ATOM 1471 C C . GLU A 1 192 ? -14.287 -19.612 12.984 1.00 92.12 192 GLU A C 1
ATOM 1473 O O . GLU A 1 192 ? -13.653 -20.479 12.381 1.00 92.12 192 GLU A O 1
ATOM 1478 N N . GLU A 1 193 ? -14.878 -18.600 12.351 1.00 95.38 193 GLU A N 1
ATOM 1479 C CA . GLU A 1 193 ? -14.855 -18.385 10.908 1.00 95.38 193 GLU A CA 1
ATOM 1480 C C . GLU A 1 193 ? -13.440 -18.039 10.401 1.00 95.38 193 GLU A C 1
ATOM 1482 O O . GLU A 1 193 ? -12.836 -17.045 10.819 1.00 95.38 193 GLU A O 1
ATOM 1487 N N . VAL A 1 194 ? -12.940 -18.854 9.466 1.00 97.50 194 VAL A N 1
ATOM 1488 C CA . VAL A 1 194 ? -11.804 -18.537 8.585 1.00 97.50 194 VAL A CA 1
ATOM 1489 C C . VAL A 1 194 ? -12.333 -18.519 7.164 1.00 97.50 194 VAL A C 1
ATOM 1491 O O . VAL A 1 194 ? -12.720 -19.561 6.633 1.00 97.50 194 VAL A O 1
ATOM 1494 N N . ALA A 1 195 ? -12.377 -17.341 6.559 1.00 98.06 195 ALA A N 1
ATOM 1495 C CA . ALA A 1 195 ? -12.785 -17.191 5.174 1.00 98.06 195 ALA A CA 1
ATOM 1496 C C . ALA A 1 195 ? -11.575 -17.321 4.243 1.00 98.06 195 ALA A C 1
ATOM 1498 O O . ALA A 1 195 ? -10.470 -16.896 4.571 1.00 98.06 195 ALA A O 1
ATOM 1499 N N . THR A 1 196 ? -11.785 -17.870 3.050 1.00 98.19 196 THR A N 1
ATOM 1500 C CA . THR A 1 196 ? -10.802 -17.738 1.972 1.00 98.19 196 THR A CA 1
ATOM 1501 C C . THR A 1 196 ? -10.857 -16.310 1.441 1.00 98.19 196 THR A C 1
ATOM 1503 O O . THR A 1 196 ? -11.913 -15.862 0.996 1.00 98.19 196 THR A O 1
ATOM 1506 N N . ILE A 1 197 ? -9.733 -15.599 1.503 1.00 98.38 197 ILE A N 1
ATOM 1507 C CA . ILE A 1 197 ? -9.623 -14.231 0.992 1.00 98.38 197 ILE A CA 1
ATOM 1508 C C . ILE A 1 197 ? -9.446 -14.274 -0.525 1.00 98.38 197 ILE A C 1
ATOM 1510 O O . ILE A 1 197 ? -8.565 -14.964 -1.031 1.00 98.38 197 ILE A O 1
ATOM 1514 N N . THR A 1 198 ? -10.286 -13.528 -1.234 1.00 98.44 198 THR A N 1
ATOM 1515 C CA . THR A 1 198 ? -10.146 -13.264 -2.667 1.00 98.44 198 THR A CA 1
ATOM 1516 C C . THR A 1 198 ? -9.645 -11.827 -2.828 1.00 98.44 198 THR A C 1
ATOM 1518 O O . THR A 1 198 ? -10.349 -10.910 -2.391 1.00 98.44 198 THR A O 1
ATOM 1521 N N . PRO A 1 199 ? -8.446 -11.610 -3.402 1.00 98.25 199 PRO A N 1
ATOM 1522 C CA . PRO A 1 199 ? -7.903 -10.269 -3.567 1.00 98.25 199 PRO A CA 1
ATOM 1523 C C . PRO A 1 199 ? -8.791 -9.396 -4.462 1.00 98.25 199 PRO A C 1
ATOM 1525 O O . PRO A 1 199 ? -9.416 -9.887 -5.404 1.00 98.25 199 PRO A O 1
ATOM 1528 N N . LEU A 1 200 ? -8.800 -8.090 -4.200 1.00 98.50 200 LEU A N 1
ATOM 1529 C CA . LEU A 1 200 ? -9.392 -7.106 -5.103 1.00 98.50 200 LEU A CA 1
ATOM 1530 C C . LEU A 1 200 ? -8.457 -6.889 -6.301 1.00 98.50 200 LEU A C 1
ATOM 1532 O O . LEU A 1 200 ? -7.343 -6.398 -6.132 1.00 98.50 200 LEU A O 1
ATOM 1536 N N . GLU A 1 201 ? -8.893 -7.262 -7.500 1.00 98.38 201 GLU A N 1
ATOM 1537 C CA . GLU A 1 201 ? -8.121 -7.027 -8.724 1.00 98.38 201 GLU A CA 1
ATOM 1538 C C . GLU A 1 201 ? -8.148 -5.539 -9.102 1.00 98.38 201 GLU A C 1
ATOM 1540 O O . GLU A 1 201 ? -9.225 -4.969 -9.281 1.00 98.38 201 GLU A O 1
ATOM 1545 N N . ILE A 1 202 ? -6.968 -4.921 -9.197 1.00 98.12 202 ILE A N 1
ATOM 1546 C CA . ILE A 1 202 ? -6.778 -3.498 -9.509 1.00 98.12 202 ILE A CA 1
ATOM 1547 C C . ILE A 1 202 ? -5.553 -3.288 -10.405 1.00 98.12 202 I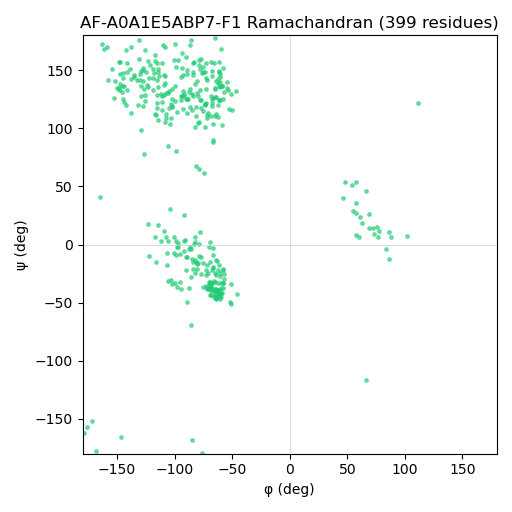LE A C 1
ATOM 1549 O O . ILE A 1 202 ? -4.696 -4.162 -10.546 1.00 98.12 202 ILE A O 1
ATOM 1553 N N . THR A 1 203 ? -5.435 -2.087 -10.959 1.00 98.12 203 THR A N 1
ATOM 1554 C CA . THR A 1 203 ? -4.230 -1.579 -11.620 1.00 98.12 203 THR A CA 1
ATOM 1555 C C . THR A 1 203 ? -3.565 -0.493 -10.771 1.00 98.12 203 THR A C 1
ATOM 1557 O O . THR A 1 203 ? -4.152 0.018 -9.817 1.00 98.12 203 THR A O 1
ATOM 1560 N N . PHE A 1 204 ? -2.347 -0.081 -11.131 1.00 97.44 204 PHE A N 1
ATOM 1561 C CA . PHE A 1 204 ? -1.675 1.042 -10.461 1.00 97.44 204 PHE A CA 1
ATOM 1562 C C . PHE A 1 204 ? -2.451 2.365 -10.575 1.00 97.44 204 PHE A C 1
ATOM 1564 O O . PHE A 1 204 ? -2.360 3.206 -9.687 1.00 97.44 204 PHE A O 1
ATOM 1571 N N . ALA A 1 205 ? -3.252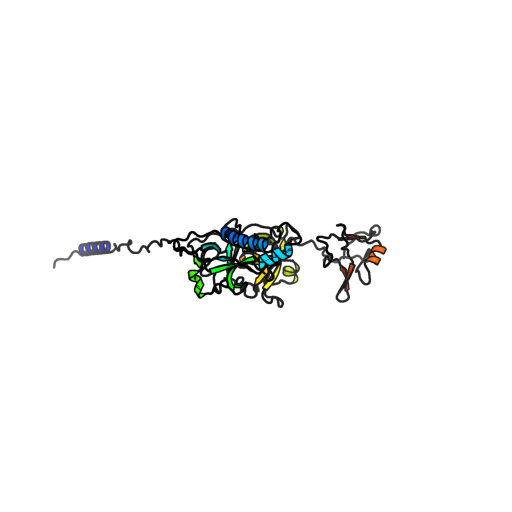 2.544 -11.631 1.00 95.75 205 ALA A N 1
ATOM 1572 C CA . ALA A 1 205 ? -4.070 3.743 -11.816 1.00 95.75 205 ALA A CA 1
ATOM 1573 C C . ALA A 1 205 ? -5.272 3.814 -10.855 1.00 95.75 205 ALA A C 1
ATOM 1575 O O . ALA A 1 205 ? -5.840 4.888 -10.669 1.00 95.75 205 ALA A O 1
ATOM 1576 N N . ASP A 1 206 ? -5.653 2.693 -10.238 1.00 96.69 206 ASP A N 1
ATOM 1577 C CA . ASP A 1 206 ? -6.785 2.624 -9.309 1.00 96.69 206 ASP A CA 1
ATOM 1578 C C . ASP A 1 206 ? -6.393 2.988 -7.866 1.00 96.69 206 ASP A C 1
ATOM 1580 O O . ASP A 1 206 ? -7.247 3.019 -6.974 1.00 96.69 206 ASP A O 1
ATOM 1584 N N . PHE A 1 207 ? -5.106 3.246 -7.608 1.00 97.25 207 PHE A N 1
ATOM 1585 C CA . PHE A 1 207 ? -4.596 3.534 -6.271 1.00 97.25 207 PHE A CA 1
ATOM 1586 C C . PHE A 1 207 ? -5.224 4.808 -5.709 1.00 97.25 207 PHE A C 1
ATOM 1588 O O . PHE A 1 207 ? -5.099 5.899 -6.261 1.00 97.25 207 PHE A O 1
ATOM 1595 N N . THR A 1 208 ? -5.906 4.657 -4.577 1.00 96.56 208 THR A N 1
ATOM 1596 C CA . THR A 1 208 ? -6.536 5.752 -3.842 1.00 96.56 208 THR A CA 1
ATOM 1597 C C . THR A 1 208 ? -6.508 5.446 -2.350 1.00 96.56 208 THR A C 1
ATOM 1599 O O . THR A 1 208 ? -6.481 4.284 -1.938 1.00 96.56 208 THR A O 1
ATOM 1602 N N . ASP A 1 209 ? -6.589 6.483 -1.520 1.00 94.06 209 ASP A N 1
ATOM 1603 C CA . ASP A 1 209 ? -6.613 6.342 -0.058 1.00 94.06 209 ASP A CA 1
ATOM 1604 C C . ASP A 1 209 ? -7.768 5.450 0.420 1.00 94.06 209 ASP A C 1
ATOM 1606 O O . ASP A 1 209 ? -7.643 4.733 1.414 1.00 94.06 209 ASP A O 1
ATOM 1610 N N . ALA A 1 210 ? -8.874 5.433 -0.331 1.00 92.88 210 ALA A N 1
ATOM 1611 C CA . ALA A 1 210 ? -10.060 4.638 -0.039 1.00 92.88 210 ALA A CA 1
ATOM 1612 C C . ALA A 1 210 ? -9.828 3.119 -0.098 1.00 92.88 210 ALA A C 1
ATOM 1614 O O . ALA A 1 210 ? -10.577 2.387 0.551 1.00 92.88 210 ALA A O 1
ATOM 1615 N N . ILE A 1 211 ? -8.823 2.660 -0.854 1.00 95.25 211 ILE A N 1
ATOM 1616 C CA . ILE A 1 211 ? -8.495 1.236 -1.023 1.00 95.25 211 ILE A CA 1
ATOM 1617 C C . ILE A 1 211 ? -7.187 0.828 -0.329 1.00 95.25 211 ILE A C 1
ATOM 1619 O O . ILE A 1 211 ? -6.686 -0.275 -0.542 1.00 95.25 211 ILE A O 1
ATOM 1623 N N . THR A 1 212 ? -6.631 1.693 0.522 1.00 97.88 212 THR A N 1
ATOM 1624 C CA . THR A 1 212 ? -5.521 1.316 1.409 1.00 97.88 212 THR A CA 1
ATOM 1625 C C . THR A 1 212 ? -5.967 0.272 2.438 1.00 97.88 212 THR A C 1
ATOM 1627 O O . THR A 1 212 ? -7.151 0.155 2.764 1.00 97.88 212 THR A O 1
ATOM 1630 N N . ASN A 1 213 ? -5.010 -0.503 2.954 1.00 98.50 213 ASN A N 1
ATOM 1631 C CA . ASN A 1 213 ? -5.214 -1.612 3.889 1.00 98.50 213 ASN A CA 1
ATOM 1632 C C . ASN A 1 213 ? -6.097 -2.754 3.340 1.00 98.50 213 ASN A C 1
ATOM 1634 O O . ASN A 1 213 ? -6.700 -3.501 4.110 1.00 98.50 213 ASN A O 1
ATOM 1638 N N . ILE A 1 214 ? -6.179 -2.902 2.016 1.00 98.62 214 ILE A N 1
ATOM 1639 C CA . ILE A 1 214 ? -6.917 -3.977 1.338 1.00 98.62 214 ILE A CA 1
ATOM 1640 C C . ILE A 1 214 ? -5.938 -4.974 0.714 1.00 98.62 214 ILE A C 1
ATOM 1642 O O . ILE A 1 214 ? -4.875 -4.588 0.224 1.00 98.62 214 ILE A O 1
ATOM 1646 N N . TYR A 1 215 ? -6.315 -6.257 0.711 1.00 98.81 215 TYR A N 1
ATOM 1647 C CA . TYR A 1 215 ? -5.613 -7.291 -0.043 1.00 98.81 215 TYR A CA 1
ATOM 1648 C C . TYR A 1 215 ? -5.968 -7.210 -1.532 1.00 98.81 215 TYR A C 1
ATOM 1650 O O . TYR A 1 215 ? -7.128 -7.386 -1.915 1.00 98.81 215 TYR A O 1
ATOM 1658 N N . VAL A 1 216 ? -4.975 -6.937 -2.370 1.00 98.75 216 VAL A N 1
ATOM 1659 C CA . VAL A 1 216 ? -5.130 -6.613 -3.790 1.00 98.75 216 VAL A CA 1
ATOM 1660 C C . VAL A 1 216 ? -4.377 -7.597 -4.678 1.00 98.75 216 VAL A C 1
ATOM 1662 O O . VAL A 1 216 ? -3.385 -8.191 -4.255 1.00 98.75 216 VAL A O 1
ATOM 1665 N N . ARG A 1 217 ? -4.838 -7.736 -5.924 1.00 98.62 217 ARG A N 1
ATOM 1666 C CA . ARG A 1 217 ? -4.140 -8.435 -7.006 1.00 98.62 217 ARG A CA 1
ATOM 1667 C C . ARG A 1 217 ? -3.864 -7.464 -8.143 1.00 98.62 217 ARG A C 1
ATOM 1669 O O . ARG A 1 217 ? -4.775 -6.773 -8.583 1.00 98.62 217 ARG A O 1
ATOM 1676 N N . ILE A 1 218 ? -2.635 -7.465 -8.647 1.00 98.69 218 ILE A N 1
ATOM 1677 C CA . ILE A 1 218 ? -2.226 -6.662 -9.803 1.00 98.69 218 ILE A CA 1
ATOM 1678 C C . ILE A 1 218 ? -1.601 -7.603 -10.822 1.00 98.69 218 ILE A C 1
ATOM 1680 O O . ILE A 1 218 ? -0.678 -8.355 -10.501 1.00 98.69 218 ILE A O 1
ATOM 1684 N N . VAL A 1 219 ? -2.151 -7.605 -12.031 1.00 98.31 219 VAL A N 1
ATOM 1685 C CA . VAL A 1 219 ? -1.772 -8.539 -13.095 1.00 98.31 219 VAL A CA 1
ATOM 1686 C C . VAL A 1 219 ? -0.770 -7.919 -14.060 1.00 98.31 219 VAL A C 1
ATOM 1688 O O . VAL A 1 219 ? -0.686 -6.700 -14.161 1.00 98.31 219 VAL A O 1
ATOM 1691 N N . ASN A 1 220 ? -0.035 -8.768 -14.781 1.00 97.62 220 ASN A N 1
ATOM 1692 C CA . ASN A 1 220 ? 0.909 -8.364 -15.830 1.00 97.62 220 ASN A CA 1
ATOM 1693 C C . ASN A 1 220 ? 1.954 -7.343 -15.356 1.00 97.62 220 ASN A C 1
ATOM 1695 O O . ASN A 1 220 ? 2.182 -6.318 -15.995 1.00 97.62 220 ASN A O 1
ATOM 1699 N N . VAL A 1 221 ? 2.614 -7.648 -14.245 1.00 98.50 221 VAL A N 1
ATOM 1700 C CA . VAL A 1 221 ? 3.656 -6.812 -13.646 1.00 98.50 221 VAL A CA 1
ATOM 1701 C C . VAL A 1 221 ? 5.014 -7.499 -13.674 1.00 98.50 221 VAL A C 1
ATOM 1703 O O . VAL A 1 221 ? 5.111 -8.727 -13.722 1.00 98.50 221 VAL A O 1
ATOM 1706 N N . GLN A 1 222 ? 6.080 -6.711 -13.629 1.00 98.25 222 GLN A N 1
ATOM 1707 C CA . GLN A 1 222 ? 7.457 -7.199 -13.574 1.00 98.25 222 GLN A CA 1
ATOM 1708 C C . GLN A 1 222 ? 8.345 -6.234 -12.785 1.00 98.25 222 GLN A C 1
ATOM 1710 O O . GLN A 1 222 ? 8.039 -5.053 -12.671 1.00 98.25 222 GLN A O 1
ATOM 1715 N N . PHE A 1 223 ? 9.463 -6.713 -12.247 1.00 98.25 223 PHE A N 1
ATOM 1716 C CA . PHE A 1 223 ? 10.486 -5.820 -11.694 1.00 98.25 223 PHE A CA 1
ATOM 1717 C C . PHE A 1 223 ? 11.288 -5.147 -12.800 1.00 98.25 223 PHE A C 1
ATOM 1719 O O . PHE A 1 223 ? 11.480 -5.758 -13.855 1.00 98.25 223 PHE A O 1
ATOM 1726 N N . ASN A 1 224 ? 11.824 -3.953 -12.532 1.00 95.00 224 ASN A N 1
ATOM 1727 C CA . ASN A 1 224 ? 12.698 -3.247 -13.467 1.00 95.00 224 ASN A CA 1
ATOM 1728 C C . ASN A 1 224 ? 13.884 -4.126 -13.907 1.00 95.00 224 ASN A C 1
ATOM 1730 O O . ASN A 1 224 ? 14.553 -4.775 -13.098 1.00 95.00 224 ASN A O 1
ATOM 1734 N N . ARG A 1 225 ? 14.176 -4.138 -15.212 1.00 93.38 225 ARG A N 1
ATOM 1735 C CA . ARG A 1 225 ? 15.239 -4.979 -15.791 1.00 93.38 225 ARG A CA 1
ATOM 1736 C C . ARG A 1 225 ? 16.629 -4.727 -15.203 1.00 93.38 225 ARG A C 1
ATOM 1738 O O . ARG A 1 225 ? 17.413 -5.666 -15.105 1.00 93.38 225 ARG A O 1
ATOM 1745 N N . ASN A 1 226 ? 16.954 -3.496 -14.804 1.00 91.62 226 ASN A N 1
ATOM 1746 C CA . ASN A 1 226 ? 18.265 -3.175 -14.231 1.00 91.62 226 ASN A CA 1
ATOM 1747 C C . ASN A 1 226 ? 18.427 -3.792 -12.835 1.00 91.62 226 ASN A C 1
ATOM 1749 O O . ASN A 1 226 ? 19.527 -4.220 -12.466 1.00 91.62 226 ASN A O 1
ATOM 1753 N N . ASP A 1 227 ? 17.322 -3.898 -12.099 1.00 94.38 227 ASP A N 1
ATOM 1754 C CA . ASP A 1 227 ? 17.294 -4.488 -10.766 1.00 94.38 227 ASP A CA 1
ATOM 1755 C C . ASP A 1 227 ? 17.469 -6.006 -10.844 1.00 94.38 227 ASP A C 1
ATOM 1757 O O . ASP A 1 227 ? 18.185 -6.580 -10.029 1.00 94.38 227 ASP A O 1
ATOM 1761 N N . VAL A 1 228 ? 16.891 -6.668 -11.853 1.00 95.94 228 VAL A N 1
ATOM 1762 C CA . VAL A 1 228 ? 16.844 -8.144 -11.898 1.00 95.94 228 VAL A CA 1
ATOM 1763 C C . VAL A 1 228 ? 17.793 -8.805 -12.899 1.00 95.94 228 VAL A C 1
ATOM 1765 O O . VAL A 1 228 ? 18.265 -9.906 -12.630 1.00 95.94 228 VAL A O 1
ATOM 1768 N N . LEU A 1 229 ? 18.108 -8.165 -14.031 1.00 92.19 229 LEU A N 1
ATOM 1769 C CA . LEU A 1 229 ? 18.986 -8.729 -15.070 1.00 92.19 229 LEU A CA 1
ATOM 1770 C C . LEU A 1 229 ? 20.430 -8.225 -14.962 1.00 92.19 229 LEU A C 1
ATOM 1772 O O . LEU A 1 229 ? 21.358 -8.995 -15.203 1.00 92.19 229 LEU A O 1
ATOM 1776 N N . SER A 1 230 ? 20.625 -6.955 -14.589 1.00 88.94 230 SER A N 1
ATOM 1777 C CA . SER A 1 230 ? 21.963 -6.350 -14.493 1.00 88.94 230 SER A CA 1
ATOM 1778 C C . SER A 1 230 ? 22.589 -6.547 -13.113 1.00 88.94 230 SER A C 1
ATOM 1780 O O . SER A 1 230 ? 23.736 -6.980 -13.012 1.00 88.94 230 SER A O 1
ATOM 1782 N N . THR A 1 231 ? 21.839 -6.237 -12.049 1.00 89.69 231 THR A N 1
ATOM 1783 C CA . THR A 1 231 ? 22.367 -6.226 -10.671 1.00 89.69 231 THR A CA 1
ATOM 1784 C C . THR A 1 231 ? 21.947 -7.455 -9.863 1.00 89.69 231 THR A C 1
ATOM 1786 O O . THR A 1 231 ? 22.712 -7.914 -9.019 1.00 89.69 231 THR A O 1
ATOM 1789 N N . SER A 1 232 ? 20.772 -8.028 -10.157 1.00 95.12 232 SER A N 1
ATOM 1790 C CA . SER A 1 232 ? 20.161 -9.129 -9.398 1.00 95.12 232 SER A CA 1
ATOM 1791 C C . SER A 1 232 ? 19.943 -8.769 -7.920 1.00 95.12 232 SER A C 1
ATOM 1793 O O . SER A 1 232 ? 20.385 -9.495 -7.027 1.00 95.12 232 SER A O 1
ATOM 1795 N N . LEU A 1 233 ? 19.252 -7.653 -7.679 1.00 97.75 233 LEU A N 1
ATOM 1796 C CA . LEU A 1 233 ? 18.891 -7.181 -6.347 1.00 97.75 233 LEU A CA 1
ATOM 1797 C C . LEU A 1 233 ? 18.057 -8.213 -5.580 1.00 97.75 233 LEU A C 1
ATOM 1799 O O . LEU A 1 233 ? 17.293 -9.006 -6.143 1.00 97.75 233 LEU A O 1
ATOM 1803 N N . SER A 1 234 ? 18.193 -8.151 -4.263 1.00 98.12 234 SER A N 1
ATOM 1804 C CA . SER A 1 234 ? 17.342 -8.834 -3.296 1.00 98.12 234 SER A CA 1
ATOM 1805 C C . SER A 1 234 ? 16.103 -8.007 -2.937 1.00 98.12 234 SER A C 1
ATOM 1807 O O . SER A 1 234 ? 16.014 -6.833 -3.299 1.00 98.12 234 SER A O 1
ATOM 1809 N N . PHE A 1 235 ? 15.151 -8.580 -2.194 1.00 98.25 235 PHE A N 1
ATOM 1810 C CA . PHE A 1 235 ? 13.988 -7.831 -1.697 1.00 98.25 235 PHE A CA 1
ATOM 1811 C C . PHE A 1 235 ? 14.362 -6.674 -0.759 1.00 98.25 235 PHE A C 1
ATOM 1813 O O . PHE A 1 235 ? 13.780 -5.601 -0.882 1.00 98.25 235 PHE A O 1
ATOM 1820 N N . ALA A 1 236 ? 15.296 -6.894 0.176 1.00 98.12 236 ALA A N 1
ATOM 1821 C CA . ALA A 1 236 ? 15.678 -5.919 1.206 1.00 98.12 236 ALA A CA 1
ATOM 1822 C C . ALA A 1 236 ? 17.012 -6.257 1.918 1.00 98.12 236 ALA A C 1
ATOM 1824 O O . ALA A 1 236 ? 17.100 -6.206 3.149 1.00 98.12 236 ALA A O 1
ATOM 1825 N N . ALA A 1 237 ? 18.033 -6.714 1.186 1.00 97.62 237 ALA A N 1
ATOM 1826 C CA . ALA A 1 237 ? 19.346 -7.054 1.748 1.00 97.62 237 ALA A CA 1
ATOM 1827 C C . ALA A 1 237 ? 20.525 -6.299 1.107 1.00 97.62 237 ALA A C 1
ATOM 1829 O O . ALA A 1 237 ? 21.678 -6.712 1.264 1.00 97.62 237 ALA A O 1
ATOM 1830 N N . GLU A 1 238 ? 20.260 -5.197 0.411 1.00 96.94 238 GLU A N 1
ATOM 1831 C CA . GLU A 1 238 ? 21.296 -4.344 -0.163 1.00 96.94 238 GLU A CA 1
ATOM 1832 C C . GLU A 1 238 ? 21.924 -3.432 0.902 1.00 96.94 238 GLU A C 1
ATOM 1834 O O . GLU A 1 238 ? 21.275 -3.094 1.891 1.00 96.94 238 GLU A O 1
ATOM 1839 N N . PRO A 1 239 ? 23.179 -2.971 0.723 1.00 93.88 239 PRO A N 1
ATOM 1840 C CA . PRO A 1 239 ? 23.862 -2.139 1.720 1.00 93.88 239 PRO A CA 1
ATOM 1841 C C . PRO A 1 239 ? 23.148 -0.832 2.092 1.00 93.88 239 PRO A C 1
ATOM 1843 O O . PRO A 1 239 ? 23.437 -0.276 3.148 1.00 93.88 239 PRO A O 1
ATOM 1846 N N . ASN A 1 240 ? 22.265 -0.344 1.217 1.00 91.31 240 ASN A N 1
ATOM 1847 C CA . ASN A 1 240 ? 21.504 0.889 1.407 1.00 91.31 240 ASN A CA 1
ATOM 1848 C C . ASN A 1 240 ? 20.081 0.642 1.943 1.00 91.31 240 ASN A C 1
ATOM 1850 O O . ASN A 1 240 ? 19.364 1.610 2.179 1.00 91.31 240 ASN A O 1
ATOM 1854 N N . ASP A 1 241 ? 19.665 -0.616 2.131 1.00 95.25 241 ASP A N 1
ATOM 1855 C CA . ASP A 1 241 ? 18.382 -0.936 2.760 1.00 95.25 241 ASP A CA 1
ATOM 1856 C C . ASP A 1 241 ? 18.544 -0.807 4.290 1.00 95.25 241 ASP A C 1
ATOM 1858 O O . ASP A 1 241 ? 19.176 -1.646 4.936 1.00 95.25 241 ASP A O 1
ATOM 1862 N N . GLU A 1 242 ? 18.018 0.270 4.884 1.00 89.25 242 GLU A N 1
ATOM 1863 C CA . GLU A 1 242 ? 18.152 0.534 6.327 1.00 89.25 242 GLU A CA 1
ATOM 1864 C C . GLU A 1 242 ? 17.060 -0.182 7.142 1.00 89.25 242 GLU A C 1
ATOM 1866 O O . GLU A 1 242 ? 17.328 -1.140 7.874 1.00 89.25 242 GLU A O 1
ATOM 1871 N N . PHE A 1 243 ? 15.814 0.274 7.001 1.00 91.81 243 PHE A N 1
ATOM 1872 C CA . PHE A 1 243 ? 14.635 -0.298 7.668 1.00 91.81 243 PHE A CA 1
ATOM 1873 C C . PHE A 1 243 ? 13.811 -1.165 6.718 1.00 91.81 243 PHE A C 1
ATOM 1875 O O . PHE A 1 243 ? 13.273 -2.197 7.116 1.00 91.81 243 PHE A O 1
ATOM 1882 N N . ASP A 1 244 ? 13.788 -0.774 5.448 1.00 95.38 244 ASP A N 1
ATOM 1883 C CA . ASP A 1 244 ? 13.052 -1.422 4.380 1.00 95.38 244 ASP A CA 1
ATOM 1884 C C . ASP A 1 244 ? 13.883 -1.410 3.096 1.00 95.38 244 ASP A C 1
ATOM 1886 O O . ASP A 1 244 ? 14.657 -0.483 2.854 1.00 95.38 244 ASP A O 1
ATOM 1890 N N . GLY A 1 245 ? 13.705 -2.443 2.279 1.00 96.50 245 GLY A N 1
ATOM 1891 C CA . GLY A 1 245 ? 14.063 -2.433 0.873 1.00 96.50 245 GLY A CA 1
ATOM 1892 C C . GLY A 1 245 ? 12.860 -2.045 0.030 1.00 96.50 245 GLY A C 1
ATOM 1893 O O . GLY A 1 245 ? 11.782 -2.637 0.143 1.00 96.50 245 GLY A O 1
ATOM 1894 N N . GLU A 1 246 ? 13.059 -1.047 -0.821 1.00 96.31 246 GLU A N 1
ATOM 1895 C CA . GLU A 1 246 ? 12.074 -0.573 -1.785 1.00 96.31 246 GLU A CA 1
ATOM 1896 C C . GLU A 1 246 ? 12.517 -0.960 -3.192 1.00 96.31 246 GLU A C 1
ATOM 1898 O O . GLU A 1 246 ? 13.670 -0.730 -3.567 1.00 96.31 246 GLU A O 1
ATOM 1903 N N . ARG A 1 247 ? 11.627 -1.594 -3.961 1.00 96.94 247 ARG A N 1
ATOM 1904 C CA . ARG A 1 247 ? 11.891 -2.016 -5.346 1.00 96.94 247 ARG A CA 1
ATOM 1905 C C . ARG A 1 247 ? 10.778 -1.539 -6.259 1.00 96.94 247 ARG A C 1
ATOM 1907 O O . ARG A 1 247 ? 9.626 -1.443 -5.841 1.00 96.94 247 ARG A O 1
ATOM 1914 N N . THR A 1 248 ? 11.123 -1.267 -7.511 1.00 96.62 248 THR A N 1
ATOM 1915 C CA . THR A 1 248 ? 10.150 -0.771 -8.485 1.00 96.62 248 THR A CA 1
ATOM 1916 C C . THR A 1 248 ? 9.493 -1.933 -9.210 1.00 96.62 248 THR A C 1
ATOM 1918 O O . THR A 1 248 ? 10.166 -2.782 -9.801 1.00 96.62 248 THR A O 1
ATOM 1921 N N . LEU A 1 249 ? 8.166 -1.945 -9.171 1.00 97.75 249 LEU A N 1
ATOM 1922 C CA . LEU A 1 249 ? 7.318 -2.833 -9.940 1.00 97.75 249 LEU A CA 1
ATOM 1923 C C . LEU A 1 249 ? 6.692 -2.045 -11.096 1.00 97.75 249 LEU A C 1
ATOM 1925 O O . LEU A 1 249 ? 6.173 -0.948 -10.904 1.00 97.75 249 LEU A O 1
ATOM 1929 N N . GLU A 1 250 ? 6.747 -2.607 -12.293 1.00 97.38 250 GLU A N 1
ATOM 1930 C CA . GLU A 1 250 ? 6.326 -1.980 -13.544 1.00 97.38 250 GLU A CA 1
ATOM 1931 C C . GLU A 1 250 ? 5.133 -2.730 -14.126 1.00 97.38 250 GLU A C 1
ATOM 1933 O O . GLU A 1 250 ? 5.072 -3.962 -14.070 1.00 97.38 250 GLU A O 1
ATOM 1938 N N . SER A 1 251 ? 4.191 -1.979 -14.690 1.00 97.12 251 SER A N 1
ATOM 1939 C CA . SER A 1 251 ? 3.073 -2.525 -15.450 1.00 97.12 251 SER A CA 1
ATOM 1940 C C . SER A 1 251 ? 3.537 -2.869 -16.863 1.00 97.12 251 SER A C 1
ATOM 1942 O O . SER A 1 251 ? 4.296 -2.127 -17.476 1.00 97.12 251 SER A O 1
ATOM 1944 N N . CYS A 1 252 ? 3.061 -3.987 -17.402 1.00 96.19 252 CYS A N 1
ATOM 1945 C CA . CYS A 1 252 ? 3.228 -4.307 -18.820 1.00 96.19 252 CYS A CA 1
ATOM 1946 C C . CYS A 1 252 ? 2.090 -3.789 -19.698 1.00 96.19 252 CYS A C 1
ATOM 1948 O O . CYS A 1 252 ? 2.193 -3.840 -20.923 1.00 96.19 252 CYS A O 1
ATOM 1950 N N . ASP A 1 253 ? 1.006 -3.326 -19.079 1.00 95.06 253 ASP A N 1
ATOM 1951 C CA . ASP A 1 253 ? -0.185 -2.833 -19.766 1.00 95.06 253 ASP A CA 1
ATOM 1952 C C . ASP A 1 253 ? -0.198 -1.291 -19.851 1.00 95.06 253 ASP A C 1
ATOM 1954 O O . ASP A 1 253 ? -1.039 -0.711 -20.540 1.00 95.06 253 ASP A O 1
ATOM 1958 N N . SER A 1 254 ? 0.724 -0.614 -19.155 1.00 92.56 254 SER A N 1
ATOM 1959 C CA . SER A 1 254 ? 0.864 0.847 -19.098 1.00 92.56 254 SER A CA 1
ATOM 1960 C C . SER A 1 254 ? 2.257 1.265 -18.615 1.00 92.56 254 SER A C 1
ATOM 1962 O O . SER A 1 254 ? 2.971 0.457 -18.038 1.00 92.56 254 SER A O 1
ATOM 1964 N N . ASP A 1 255 ? 2.611 2.547 -18.744 1.00 88.81 255 ASP A N 1
ATOM 1965 C CA . ASP A 1 255 ? 3.879 3.097 -18.223 1.00 88.81 255 ASP A CA 1
ATOM 1966 C C . ASP A 1 255 ? 3.866 3.346 -16.698 1.00 88.81 255 ASP A C 1
ATOM 1968 O O . ASP A 1 255 ? 4.741 4.017 -16.151 1.00 88.81 255 ASP A O 1
ATOM 1972 N N . ALA A 1 256 ? 2.840 2.858 -15.994 1.00 93.44 256 ALA A N 1
ATOM 1973 C CA . ALA A 1 256 ? 2.694 3.069 -14.561 1.00 93.44 256 ALA A CA 1
ATOM 1974 C C . ALA A 1 256 ? 3.642 2.166 -13.760 1.00 93.44 256 ALA A C 1
ATOM 1976 O O . ALA A 1 256 ? 3.886 1.007 -14.114 1.00 93.44 256 ALA A O 1
ATOM 1977 N N . THR A 1 257 ? 4.101 2.675 -12.619 1.00 96.06 257 THR A N 1
ATOM 1978 C CA . THR A 1 257 ? 4.948 1.945 -11.676 1.00 96.06 257 THR A CA 1
ATOM 1979 C C . THR A 1 257 ? 4.414 2.061 -10.253 1.00 96.06 257 THR A C 1
ATOM 1981 O O . THR A 1 257 ? 3.638 2.960 -9.927 1.00 96.06 257 THR A O 1
ATOM 1984 N N . ALA A 1 258 ? 4.825 1.129 -9.400 1.00 96.75 258 ALA A N 1
ATOM 1985 C CA . ALA A 1 258 ? 4.549 1.147 -7.972 1.00 96.75 258 ALA A CA 1
ATOM 1986 C C . ALA A 1 258 ? 5.769 0.653 -7.195 1.00 96.75 258 ALA A C 1
ATOM 1988 O O . ALA A 1 258 ? 6.588 -0.110 -7.713 1.00 96.75 258 ALA A O 1
ATOM 1989 N N . ILE A 1 259 ? 5.874 1.060 -5.934 1.00 97.31 259 ILE A N 1
ATOM 1990 C CA . ILE A 1 259 ? 6.940 0.602 -5.046 1.00 97.31 259 ILE A CA 1
ATOM 1991 C C . ILE A 1 259 ? 6.450 -0.598 -4.246 1.00 97.31 259 ILE A C 1
ATOM 1993 O O . ILE A 1 259 ? 5.406 -0.544 -3.596 1.00 97.31 259 ILE A O 1
ATOM 1997 N N . ILE A 1 260 ? 7.220 -1.684 -4.265 1.00 97.81 260 ILE A N 1
ATOM 1998 C CA . ILE A 1 260 ? 7.082 -2.762 -3.289 1.00 97.81 260 ILE A CA 1
ATOM 1999 C C . ILE A 1 260 ? 8.038 -2.503 -2.129 1.00 97.81 260 ILE A C 1
ATOM 2001 O O . ILE A 1 260 ? 9.218 -2.223 -2.338 1.00 97.81 260 ILE A O 1
ATOM 2005 N N . ARG A 1 261 ? 7.528 -2.614 -0.906 1.00 97.00 261 ARG A N 1
ATOM 2006 C CA . ARG A 1 261 ? 8.280 -2.440 0.335 1.00 97.00 261 ARG A CA 1
ATOM 2007 C C . ARG A 1 261 ? 8.418 -3.783 1.041 1.00 97.00 261 ARG A C 1
ATOM 2009 O O . ARG A 1 261 ? 7.425 -4.471 1.297 1.00 97.00 261 ARG A O 1
ATOM 2016 N N . THR A 1 262 ? 9.652 -4.135 1.381 1.00 98.31 262 THR A N 1
ATOM 2017 C CA . THR A 1 262 ? 9.974 -5.302 2.206 1.00 98.31 262 THR A CA 1
ATOM 2018 C C . THR A 1 262 ? 10.818 -4.888 3.406 1.00 98.31 262 THR A C 1
ATOM 2020 O O . THR A 1 262 ? 11.856 -4.262 3.244 1.00 98.31 262 THR A O 1
ATOM 2023 N N . SER A 1 263 ? 10.413 -5.281 4.607 1.00 97.50 263 SER A N 1
ATOM 2024 C CA . SER A 1 263 ? 11.154 -5.068 5.847 1.00 97.50 263 SER A CA 1
ATOM 2025 C C . SER A 1 263 ? 12.519 -5.750 5.821 1.00 97.50 263 SER A C 1
ATOM 2027 O O . SER A 1 263 ? 12.647 -6.917 5.434 1.00 97.50 263 SER A O 1
ATOM 2029 N N . THR A 1 264 ? 13.547 -5.079 6.345 1.00 97.56 264 THR A N 1
ATOM 2030 C CA . THR A 1 264 ? 14.865 -5.701 6.565 1.00 97.56 264 THR A CA 1
ATOM 2031 C C . THR A 1 264 ? 14.846 -6.743 7.693 1.00 97.56 264 THR A C 1
ATOM 2033 O O . THR A 1 264 ? 15.853 -7.418 7.934 1.00 97.56 264 THR A O 1
ATOM 2036 N N . PHE A 1 265 ? 13.713 -6.945 8.371 1.00 96.50 265 PHE A N 1
ATOM 2037 C CA . PHE A 1 265 ? 13.483 -8.045 9.313 1.00 96.50 265 PHE A CA 1
ATOM 2038 C C . PHE A 1 265 ? 12.787 -9.255 8.678 1.00 96.50 265 PHE A C 1
ATOM 2040 O O . PHE A 1 265 ? 12.734 -10.309 9.315 1.00 96.50 265 PHE A O 1
ATOM 2047 N N . ALA A 1 266 ? 12.316 -9.140 7.432 1.00 98.12 266 ALA A N 1
ATOM 2048 C CA . ALA A 1 266 ? 11.662 -10.240 6.741 1.00 98.12 266 ALA A CA 1
ATOM 2049 C C . ALA A 1 266 ? 12.625 -11.421 6.518 1.00 98.12 266 ALA A C 1
ATOM 2051 O O . ALA A 1 266 ? 13.798 -11.240 6.173 1.00 98.12 266 ALA A O 1
ATOM 2052 N N . ASP A 1 267 ? 12.133 -12.650 6.676 1.00 98.00 267 ASP A N 1
ATOM 2053 C CA . ASP A 1 267 ? 12.936 -13.867 6.500 1.00 98.00 267 ASP A CA 1
ATOM 2054 C C . ASP A 1 267 ? 13.367 -14.090 5.037 1.00 98.00 267 ASP A C 1
ATOM 2056 O O . ASP A 1 267 ? 14.387 -14.731 4.771 1.00 98.00 267 ASP A O 1
ATOM 2060 N N . PHE A 1 268 ? 12.638 -13.481 4.100 1.00 98.31 268 PHE A N 1
ATOM 2061 C CA . PHE A 1 268 ? 12.868 -13.537 2.662 1.00 98.31 268 PHE A CA 1
ATOM 2062 C C . PHE A 1 268 ? 13.614 -12.327 2.092 1.00 98.31 268 PHE A C 1
ATOM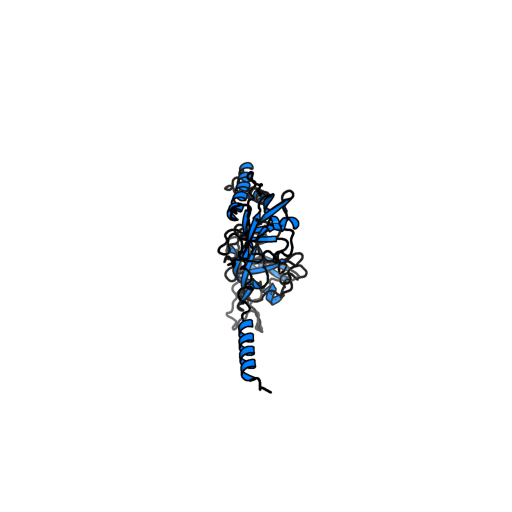 2064 O O . PHE A 1 268 ? 13.843 -12.276 0.883 1.00 98.31 268 PHE A O 1
ATOM 2071 N N . LYS A 1 269 ? 14.047 -11.375 2.929 1.00 98.44 269 LYS A N 1
ATOM 2072 C CA . LYS A 1 269 ? 14.725 -10.143 2.482 1.00 98.44 269 LYS A CA 1
ATOM 2073 C C . LYS A 1 269 ? 15.905 -10.382 1.536 1.00 98.44 269 LYS A C 1
ATOM 2075 O O . LYS A 1 269 ? 16.161 -9.578 0.652 1.00 98.44 269 LYS A O 1
ATOM 2080 N N . GLY A 1 270 ? 16.627 -11.488 1.735 1.00 98.12 270 GLY A N 1
ATOM 2081 C CA . GLY A 1 270 ? 17.818 -11.853 0.967 1.00 98.12 270 GLY A CA 1
ATOM 2082 C C . GLY A 1 270 ? 17.541 -12.727 -0.254 1.00 98.12 270 GLY A C 1
ATOM 2083 O O . GLY A 1 270 ? 18.493 -13.169 -0.891 1.00 98.12 270 GLY A O 1
ATOM 2084 N N . LEU A 1 271 ? 16.277 -13.034 -0.564 1.00 98.19 271 LEU A N 1
ATOM 2085 C CA . LEU A 1 271 ? 15.936 -13.701 -1.817 1.00 98.19 271 LEU A CA 1
ATOM 2086 C C . LEU A 1 271 ? 16.102 -12.716 -2.973 1.00 98.19 271 LEU A C 1
ATOM 2088 O O . LEU A 1 271 ? 15.755 -11.544 -2.843 1.00 98.19 271 LEU A O 1
ATOM 2092 N N . ASN A 1 272 ? 16.607 -13.203 -4.104 1.00 98.06 272 ASN A N 1
ATOM 2093 C CA . ASN A 1 272 ? 16.669 -12.404 -5.322 1.00 98.06 272 ASN A CA 1
ATOM 2094 C C . ASN A 1 272 ? 15.255 -12.136 -5.837 1.00 98.06 272 ASN A C 1
ATOM 2096 O O . ASN A 1 272 ? 14.378 -13.004 -5.757 1.00 98.06 272 ASN A O 1
ATOM 2100 N N . LEU A 1 273 ? 15.064 -10.953 -6.410 1.00 98.19 273 LEU A N 1
ATOM 2101 C CA . LEU A 1 273 ? 13.823 -10.600 -7.080 1.00 98.19 273 LEU A CA 1
ATOM 2102 C C . LEU A 1 273 ? 13.571 -11.530 -8.284 1.00 98.19 273 LEU A C 1
ATOM 2104 O O . LEU A 1 273 ? 14.508 -11.847 -9.027 1.00 98.19 273 LEU A O 1
ATOM 2108 N N . PRO A 1 274 ? 12.320 -11.969 -8.511 1.00 97.12 274 PRO A N 1
ATOM 2109 C CA . PRO A 1 274 ? 11.960 -12.720 -9.705 1.00 97.12 274 PRO A CA 1
ATOM 2110 C C . PRO A 1 274 ? 12.284 -11.944 -10.988 1.00 97.12 274 PRO A C 1
ATOM 2112 O O . PRO A 1 274 ? 11.901 -10.788 -11.149 1.00 97.12 274 PRO A O 1
ATOM 2115 N N . THR A 1 275 ? 12.951 -12.599 -11.936 1.00 97.06 275 THR A N 1
ATOM 2116 C CA . THR A 1 275 ? 13.300 -11.995 -13.231 1.00 97.06 275 THR A CA 1
ATOM 2117 C C . THR A 1 275 ? 12.148 -12.015 -14.232 1.00 97.06 275 THR A C 1
ATOM 2119 O O . THR A 1 275 ? 12.213 -11.341 -15.253 1.00 97.06 275 THR A O 1
ATOM 2122 N N . GLN A 1 276 ? 11.111 -12.805 -13.979 1.00 97.25 276 GLN A N 1
ATOM 2123 C CA . GLN A 1 276 ? 10.010 -13.059 -14.907 1.00 97.25 276 GLN A CA 1
ATOM 2124 C C . GLN A 1 276 ? 8.915 -11.986 -14.782 1.00 97.25 276 GLN A C 1
ATOM 2126 O O . GLN A 1 276 ? 9.003 -11.086 -13.948 1.00 97.25 276 GLN A O 1
ATOM 2131 N N . ARG A 1 277 ? 7.896 -12.059 -15.634 1.00 97.62 277 ARG A N 1
ATOM 2132 C CA . ARG A 1 277 ? 6.647 -11.300 -15.508 1.00 97.62 277 ARG A CA 1
ATOM 2133 C C . ARG A 1 277 ? 5.614 -12.149 -14.772 1.00 97.62 277 ARG A C 1
ATOM 2135 O O . ARG A 1 277 ? 5.646 -13.379 -14.847 1.00 97.62 277 ARG A O 1
ATOM 2142 N N . GLY A 1 278 ? 4.683 -11.505 -14.082 1.00 98.12 278 GLY A N 1
ATOM 2143 C CA . GLY A 1 278 ? 3.682 -12.205 -13.298 1.00 98.12 278 GLY A CA 1
ATOM 2144 C C . GLY A 1 278 ? 2.577 -11.343 -12.737 1.00 98.12 278 GLY A C 1
ATOM 2145 O O . GLY A 1 278 ? 2.212 -10.309 -13.289 1.00 98.12 278 GLY A O 1
ATOM 2146 N N . ASN A 1 279 ? 2.053 -11.812 -11.609 1.00 98.38 279 ASN A N 1
ATOM 2147 C CA . ASN A 1 279 ? 1.036 -11.132 -10.828 1.00 98.38 279 ASN A CA 1
ATOM 2148 C C . ASN A 1 279 ? 1.541 -10.908 -9.402 1.00 98.38 279 ASN A C 1
ATOM 2150 O O . ASN A 1 279 ? 2.217 -11.770 -8.833 1.00 98.38 279 ASN A O 1
ATOM 2154 N N . PHE A 1 280 ? 1.173 -9.766 -8.836 1.00 98.69 280 PHE A N 1
ATOM 2155 C CA . PHE A 1 280 ? 1.373 -9.423 -7.435 1.00 98.69 280 PHE A CA 1
ATOM 2156 C C . PHE A 1 280 ? 0.078 -9.660 -6.652 1.00 98.69 280 PHE A C 1
ATOM 2158 O O . PHE A 1 280 ? -0.992 -9.257 -7.105 1.00 98.69 280 PHE A O 1
ATOM 2165 N N . GLU A 1 281 ? 0.185 -10.253 -5.466 1.00 98.62 281 GLU A N 1
ATOM 2166 C CA . GLU A 1 281 ? -0.869 -10.376 -4.461 1.00 98.62 281 GLU A CA 1
ATOM 2167 C C . GLU A 1 281 ? -0.326 -9.967 -3.088 1.00 98.62 281 GLU A C 1
ATOM 2169 O O . GLU A 1 281 ? 0.620 -10.557 -2.560 1.00 98.62 281 GLU A O 1
ATOM 2174 N N . GLY A 1 282 ? -0.930 -8.950 -2.484 1.00 98.44 282 GLY A N 1
ATOM 2175 C CA . GLY A 1 282 ? -0.432 -8.359 -1.247 1.00 98.44 282 GLY A CA 1
ATOM 2176 C C . GLY A 1 282 ? -1.332 -7.242 -0.753 1.00 98.44 282 GLY A C 1
ATOM 2177 O O . GLY A 1 282 ? -2.488 -7.150 -1.148 1.00 98.44 282 GLY A O 1
ATOM 2178 N N . ILE A 1 283 ? -0.816 -6.394 0.127 1.00 98.81 283 ILE A N 1
ATOM 2179 C CA . ILE A 1 283 ? -1.574 -5.299 0.734 1.00 98.81 283 ILE A CA 1
ATOM 2180 C C . ILE A 1 283 ? -1.133 -3.974 0.119 1.00 98.81 283 ILE A C 1
ATOM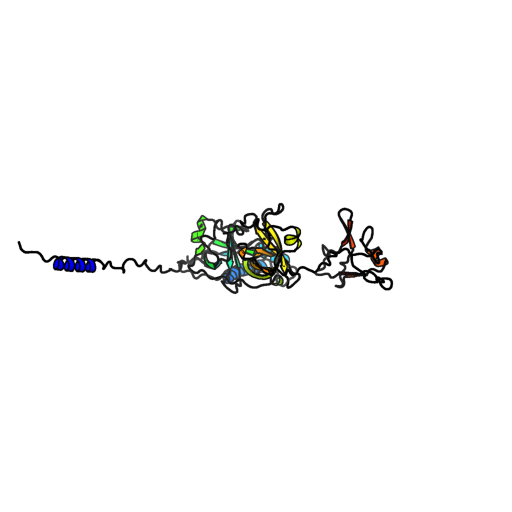 2182 O O . ILE A 1 283 ? 0.063 -3.685 0.059 1.00 98.81 283 ILE A O 1
ATOM 2186 N N . LEU A 1 284 ? -2.104 -3.165 -0.308 1.00 98.75 284 LEU A N 1
ATOM 2187 C CA . LEU A 1 284 ? -1.876 -1.773 -0.692 1.00 98.75 284 LEU A CA 1
ATOM 2188 C C . LEU A 1 284 ? -1.891 -0.886 0.556 1.00 98.75 284 LEU A C 1
ATOM 2190 O O . LEU A 1 284 ? -2.836 -0.923 1.340 1.00 98.75 284 LEU A O 1
ATOM 2194 N N . THR A 1 285 ? -0.863 -0.070 0.739 1.00 97.88 285 THR A N 1
ATOM 2195 C CA . THR A 1 285 ? -0.721 0.868 1.860 1.00 97.88 285 THR A CA 1
ATOM 2196 C C . THR A 1 285 ? 0.011 2.129 1.389 1.00 97.88 285 THR A C 1
ATOM 2198 O O . THR A 1 285 ? 0.136 2.359 0.185 1.00 97.88 285 THR A O 1
ATOM 2201 N N . LYS A 1 286 ? 0.493 2.955 2.315 1.00 96.75 286 LYS A N 1
ATOM 2202 C CA . LYS A 1 286 ? 1.417 4.053 2.034 1.00 96.75 286 LYS A CA 1
ATOM 2203 C C . LYS A 1 286 ? 2.763 3.853 2.727 1.00 96.75 286 LYS A C 1
ATOM 2205 O O . LYS A 1 286 ? 2.911 3.016 3.618 1.00 96.75 286 LYS A O 1
ATOM 2210 N N . ASN A 1 287 ? 3.761 4.594 2.265 1.00 92.81 287 ASN A N 1
ATOM 2211 C CA . ASN A 1 287 ? 5.075 4.671 2.889 1.00 92.81 287 ASN A CA 1
ATOM 2212 C C . ASN A 1 287 ? 4.998 5.304 4.296 1.00 92.81 287 ASN A C 1
ATOM 2214 O O . ASN A 1 287 ? 3.949 5.755 4.756 1.00 92.81 287 ASN A O 1
ATOM 2218 N N . PHE A 1 288 ? 6.140 5.377 4.980 1.00 89.25 288 PHE A N 1
ATOM 2219 C CA . PHE A 1 288 ? 6.221 5.957 6.323 1.00 89.25 288 PHE A CA 1
ATOM 2220 C C . PHE A 1 288 ? 5.768 7.429 6.385 1.00 89.25 288 PHE A C 1
ATOM 2222 O O . PHE A 1 288 ? 5.184 7.852 7.381 1.00 89.25 288 PHE A O 1
ATOM 2229 N N . PHE A 1 289 ? 5.991 8.211 5.327 1.00 90.81 289 PHE A N 1
ATOM 2230 C CA . PHE A 1 289 ? 5.587 9.621 5.278 1.00 90.81 289 PHE A CA 1
ATOM 2231 C C . PHE A 1 289 ? 4.095 9.814 4.963 1.00 90.81 289 PHE A C 1
ATOM 2233 O O . PHE A 1 289 ? 3.552 10.886 5.217 1.00 90.81 289 PHE A O 1
ATOM 2240 N N . GLY A 1 290 ? 3.412 8.779 4.464 1.00 92.69 290 GLY A N 1
ATOM 2241 C CA . GLY A 1 290 ? 1.991 8.811 4.114 1.00 92.69 290 GLY A C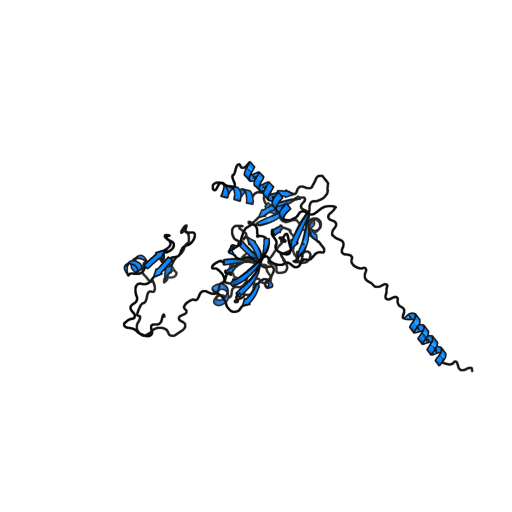A 1
ATOM 2242 C C . GLY A 1 290 ? 1.658 9.549 2.818 1.00 92.69 290 GLY A C 1
ATOM 2243 O O . GLY A 1 290 ? 0.487 9.856 2.582 1.00 92.69 290 GLY A O 1
ATOM 2244 N N . ASP A 1 291 ? 2.656 9.820 1.980 1.00 90.44 291 ASP A N 1
ATOM 2245 C CA . ASP A 1 291 ? 2.523 10.590 0.738 1.00 90.44 291 ASP A CA 1
ATOM 2246 C C . ASP A 1 291 ? 2.602 9.731 -0.534 1.00 90.44 291 ASP A C 1
ATOM 2248 O O . ASP A 1 291 ? 2.135 10.159 -1.587 1.00 90.44 291 ASP A O 1
ATOM 2252 N N . THR A 1 292 ? 3.125 8.505 -0.438 1.00 94.00 292 THR A N 1
ATOM 2253 C CA . THR A 1 292 ? 3.348 7.611 -1.583 1.00 94.00 292 THR A CA 1
ATOM 2254 C C . THR A 1 292 ? 2.751 6.236 -1.312 1.00 94.00 292 THR A C 1
ATOM 2256 O O . THR A 1 292 ? 2.911 5.699 -0.215 1.00 94.00 292 THR A O 1
ATOM 2259 N N . PHE A 1 293 ? 2.068 5.648 -2.297 1.00 97.44 293 PHE A N 1
ATOM 2260 C CA . PHE A 1 293 ? 1.531 4.290 -2.194 1.00 97.44 293 PHE A CA 1
ATOM 2261 C C . PHE A 1 293 ? 2.634 3.234 -2.268 1.00 97.44 293 PHE A C 1
ATOM 2263 O O . PHE A 1 293 ? 3.454 3.255 -3.184 1.00 97.44 293 PHE A O 1
ATOM 2270 N N . ASN A 1 294 ? 2.570 2.263 -1.358 1.00 97.19 294 ASN A N 1
ATOM 2271 C CA . ASN A 1 294 ? 3.458 1.107 -1.319 1.00 97.19 294 ASN A CA 1
ATOM 2272 C C . ASN A 1 294 ? 2.649 -0.195 -1.336 1.00 97.19 294 ASN A C 1
ATOM 2274 O O . ASN A 1 294 ? 1.554 -0.295 -0.779 1.00 97.19 294 ASN A O 1
ATOM 2278 N N . LEU A 1 295 ? 3.237 -1.220 -1.938 1.00 98.56 295 LEU A N 1
ATOM 2279 C CA . LEU A 1 295 ? 2.754 -2.593 -1.951 1.00 98.56 295 LEU A CA 1
ATOM 2280 C C . LEU A 1 295 ? 3.564 -3.430 -0.957 1.00 98.56 295 LEU A C 1
ATOM 2282 O O . LEU A 1 295 ? 4.791 -3.360 -0.944 1.00 98.56 295 LEU A O 1
ATOM 2286 N N . VAL A 1 296 ? 2.900 -4.236 -0.128 1.00 98.44 296 VAL A N 1
ATOM 2287 C CA . VAL A 1 296 ? 3.557 -5.042 0.915 1.00 98.44 296 VAL A CA 1
ATOM 2288 C C . VAL A 1 296 ? 3.107 -6.497 0.816 1.00 98.44 296 VAL A C 1
ATOM 2290 O O . VAL A 1 296 ? 1.913 -6.794 0.789 1.00 98.44 296 VAL A O 1
ATOM 2293 N N . LEU A 1 297 ? 4.065 -7.422 0.760 1.00 98.56 297 LEU A N 1
ATOM 2294 C CA . LEU A 1 297 ? 3.801 -8.864 0.719 1.00 98.56 297 LEU A CA 1
ATOM 2295 C C . LEU A 1 297 ? 3.600 -9.432 2.123 1.00 98.56 297 LEU A C 1
ATOM 2297 O O . LEU A 1 297 ? 4.298 -9.042 3.054 1.00 98.56 297 LEU A O 1
ATOM 2301 N N . ASN A 1 298 ? 2.733 -10.433 2.262 1.00 98.44 298 ASN A N 1
ATOM 2302 C CA . ASN A 1 298 ? 2.781 -11.307 3.437 1.00 98.44 298 ASN A CA 1
ATOM 2303 C C . ASN A 1 298 ? 4.037 -12.183 3.411 1.00 98.44 298 ASN A C 1
ATOM 2305 O O . ASN A 1 298 ? 4.708 -12.334 4.426 1.00 98.44 298 ASN A O 1
ATOM 2309 N N . ASP A 1 299 ? 4.352 -12.732 2.239 1.00 98.06 299 ASP A N 1
ATOM 2310 C CA . ASP A 1 299 ? 5.510 -13.574 1.965 1.00 98.06 299 ASP A CA 1
ATOM 2311 C C . ASP A 1 299 ? 5.743 -13.656 0.433 1.00 98.06 299 ASP A C 1
ATOM 2313 O O . ASP A 1 299 ? 4.902 -13.180 -0.341 1.00 98.06 299 ASP A O 1
ATOM 2317 N N . PRO A 1 300 ? 6.854 -14.255 -0.043 1.00 97.62 300 PRO A N 1
ATOM 2318 C CA . PRO A 1 300 ? 7.190 -14.293 -1.468 1.00 97.62 300 PRO A CA 1
ATOM 2319 C C . PRO A 1 300 ? 6.183 -15.022 -2.360 1.00 97.62 300 PRO A C 1
ATOM 2321 O O . PRO A 1 300 ? 6.221 -14.836 -3.573 1.00 97.62 300 PRO A O 1
ATOM 2324 N N . THR A 1 301 ? 5.298 -15.861 -1.807 1.00 97.25 301 THR A N 1
ATOM 2325 C CA . THR A 1 301 ? 4.304 -16.594 -2.608 1.00 97.25 301 THR A CA 1
ATOM 2326 C C . THR A 1 301 ? 3.226 -15.683 -3.191 1.00 97.25 301 THR A C 1
ATOM 2328 O O . THR A 1 301 ? 2.571 -16.077 -4.153 1.00 97.25 301 THR A O 1
ATOM 2331 N N . GLY A 1 302 ? 3.103 -14.449 -2.684 1.00 97.81 302 GLY A N 1
ATOM 2332 C CA . GLY A 1 302 ? 2.294 -13.393 -3.296 1.00 97.81 302 GLY A CA 1
ATOM 2333 C C . GLY A 1 302 ? 2.824 -12.912 -4.652 1.00 97.81 302 GLY A C 1
ATOM 2334 O O . GLY A 1 302 ? 2.137 -12.170 -5.344 1.00 97.81 302 GLY A O 1
ATOM 2335 N N . LEU A 1 303 ? 4.020 -13.327 -5.076 1.00 98.19 303 LEU A N 1
ATOM 2336 C CA . LEU A 1 303 ? 4.520 -13.077 -6.426 1.00 98.19 303 LEU A CA 1
ATOM 2337 C C . LEU A 1 303 ? 4.425 -14.347 -7.269 1.00 98.19 303 LEU A C 1
ATOM 2339 O O . LEU A 1 303 ? 5.257 -15.250 -7.170 1.00 98.19 303 LEU A O 1
ATOM 2343 N N . VAL A 1 304 ? 3.435 -14.392 -8.155 1.00 97.19 304 VAL A N 1
ATOM 2344 C CA . VAL A 1 304 ? 3.270 -15.485 -9.122 1.00 97.19 304 VAL A CA 1
ATOM 2345 C C . VAL A 1 304 ? 3.850 -15.037 -10.457 1.00 97.19 304 VAL A C 1
ATOM 2347 O O . VAL A 1 304 ? 3.133 -14.528 -11.317 1.00 97.19 304 VAL A O 1
ATOM 2350 N N . PHE A 1 305 ? 5.176 -15.128 -10.573 1.00 97.19 305 PHE A N 1
ATOM 2351 C CA . PHE A 1 305 ? 5.953 -14.690 -11.735 1.00 97.19 305 PHE A CA 1
ATOM 2352 C C . PHE A 1 305 ? 6.396 -15.920 -12.514 1.00 97.19 305 PHE A C 1
ATOM 2354 O O . PHE A 1 305 ? 7.470 -16.454 -12.267 1.00 97.19 305 PHE A O 1
ATOM 2361 N N . ASP A 1 306 ? 5.510 -16.400 -13.384 1.00 95.31 306 ASP A N 1
ATOM 2362 C CA . ASP A 1 306 ? 5.626 -17.651 -14.139 1.00 95.31 306 ASP A CA 1
ATOM 2363 C C . ASP A 1 306 ? 5.695 -17.435 -15.662 1.00 95.31 306 ASP A C 1
ATOM 2365 O O . ASP A 1 306 ? 5.694 -18.398 -16.435 1.00 95.31 306 ASP A O 1
ATOM 2369 N N . ASN A 1 307 ? 5.779 -16.177 -16.104 1.00 96.94 307 ASN A N 1
ATOM 2370 C CA . ASN A 1 307 ? 5.860 -15.809 -17.508 1.00 96.94 307 ASN A CA 1
ATOM 2371 C C . ASN A 1 307 ? 7.269 -15.316 -17.869 1.00 96.94 307 ASN A C 1
ATOM 2373 O O . ASN A 1 307 ? 7.686 -14.224 -17.487 1.00 96.94 307 ASN A O 1
ATOM 2377 N N . GLU A 1 308 ? 8.003 -16.120 -18.640 1.00 95.00 308 GLU A N 1
ATOM 2378 C CA . GLU A 1 308 ? 9.371 -15.804 -19.079 1.00 95.00 308 GLU A CA 1
ATOM 2379 C C . GLU A 1 308 ? 9.448 -14.614 -20.049 1.00 95.00 308 GLU A C 1
ATOM 2381 O O . GLU A 1 308 ? 10.506 -14.001 -20.189 1.00 95.00 308 GLU A O 1
ATOM 2386 N N . GLU A 1 309 ? 8.343 -14.266 -20.711 1.00 94.62 309 GLU A N 1
ATOM 2387 C CA . GLU A 1 309 ? 8.277 -13.125 -21.617 1.00 94.62 309 GLU A CA 1
ATOM 2388 C C . GLU A 1 309 ? 8.042 -11.839 -20.817 1.00 94.62 309 GLU A C 1
ATOM 2390 O O . GLU A 1 309 ? 6.919 -11.537 -20.398 1.00 94.62 309 GLU A O 1
ATOM 2395 N N . ARG A 1 310 ? 9.126 -11.090 -20.610 1.00 94.56 310 ARG A N 1
ATOM 2396 C CA . ARG A 1 310 ? 9.117 -9.728 -20.068 1.00 94.56 310 ARG A CA 1
ATOM 2397 C C . ARG A 1 310 ? 8.591 -8.730 -21.102 1.00 94.56 310 ARG A C 1
ATOM 2399 O O . ARG A 1 310 ? 8.689 -8.963 -22.304 1.00 94.56 310 ARG A O 1
ATOM 2406 N N . CYS A 1 311 ? 8.078 -7.599 -20.634 1.00 94.25 311 CYS A N 1
ATOM 2407 C CA . CYS A 1 311 ? 7.589 -6.489 -21.457 1.00 94.25 311 CYS A CA 1
ATOM 2408 C C . CYS A 1 311 ? 8.571 -5.306 -21.483 1.00 94.25 311 CYS A C 1
ATOM 2410 O O . CYS A 1 311 ? 8.164 -4.151 -21.578 1.00 94.25 311 CYS A O 1
ATOM 2412 N N . ASP A 1 312 ? 9.872 -5.587 -21.367 1.00 91.06 312 ASP A N 1
ATOM 2413 C CA . ASP A 1 312 ? 10.893 -4.543 -21.362 1.00 91.06 312 ASP A CA 1
ATOM 2414 C C . ASP A 1 312 ? 10.870 -3.740 -22.675 1.00 91.06 312 ASP A C 1
ATOM 2416 O O . ASP A 1 312 ? 10.690 -4.319 -23.753 1.00 91.06 312 ASP A O 1
ATOM 2420 N N . PRO A 1 313 ? 11.122 -2.420 -22.628 1.00 83.06 313 PRO A N 1
ATOM 2421 C CA . PRO A 1 313 ? 11.214 -1.623 -23.838 1.00 83.06 313 PRO A CA 1
ATOM 2422 C C . PRO A 1 313 ? 12.365 -2.132 -24.705 1.00 83.06 313 PRO A C 1
ATOM 2424 O O . PRO A 1 313 ? 13.468 -2.390 -24.206 1.00 83.06 313 PRO A O 1
ATOM 2427 N N . ILE A 1 314 ? 12.108 -2.244 -26.010 1.00 76.56 314 ILE A N 1
ATOM 2428 C CA . ILE A 1 314 ? 13.107 -2.658 -26.995 1.00 76.56 314 ILE A CA 1
ATOM 2429 C C . ILE A 1 314 ? 14.229 -1.623 -26.990 1.00 76.56 314 ILE A C 1
ATOM 2431 O O . ILE A 1 314 ? 14.056 -0.493 -27.443 1.00 76.56 314 ILE A O 1
ATOM 2435 N N . VAL A 1 315 ? 15.388 -2.025 -26.482 1.00 70.31 315 VAL A N 1
ATOM 2436 C CA . VAL A 1 315 ? 16.629 -1.280 -26.661 1.00 70.31 315 VAL A CA 1
ATOM 2437 C C . VAL A 1 315 ? 17.290 -1.834 -27.906 1.00 70.31 315 VAL A C 1
ATOM 2439 O O . VAL A 1 315 ? 17.441 -3.048 -28.052 1.00 70.31 315 VAL A O 1
ATOM 2442 N N . LEU A 1 316 ? 17.653 -0.948 -28.829 1.00 65.81 316 LEU A N 1
ATOM 2443 C CA . LEU A 1 316 ? 18.478 -1.335 -29.959 1.00 65.81 316 LEU A CA 1
ATOM 2444 C C . LEU A 1 316 ? 19.865 -1.711 -29.424 1.00 65.81 316 LEU A C 1
ATOM 2446 O O . LEU A 1 316 ? 20.649 -0.836 -29.067 1.00 65.81 316 LEU A O 1
ATOM 2450 N N . GLU A 1 317 ? 20.159 -3.006 -29.345 1.00 61.88 317 GLU A N 1
ATOM 2451 C CA . GLU A 1 317 ? 21.495 -3.486 -29.001 1.00 61.88 317 GLU A CA 1
ATOM 2452 C C . GLU A 1 317 ? 22.275 -3.843 -30.272 1.00 61.88 317 GLU A C 1
ATOM 2454 O O . GLU A 1 317 ? 21.952 -4.798 -30.984 1.00 61.88 317 GLU A O 1
ATOM 2459 N N . CYS A 1 318 ? 23.342 -3.094 -30.551 1.00 65.56 318 CYS A N 1
ATOM 2460 C CA . CYS A 1 318 ? 24.275 -3.370 -31.644 1.00 65.56 318 CYS A CA 1
ATOM 2461 C C . CYS A 1 318 ? 25.253 -4.496 -31.242 1.00 65.56 318 CYS A C 1
ATOM 2463 O O . CYS A 1 318 ? 26.449 -4.281 -31.083 1.00 65.56 318 CYS A O 1
ATOM 2465 N N . THR A 1 319 ? 24.759 -5.723 -31.027 1.00 61.50 319 THR A N 1
ATOM 2466 C CA . THR A 1 319 ? 25.561 -6.843 -30.475 1.00 61.50 319 THR A CA 1
ATOM 2467 C C . THR A 1 319 ? 26.494 -7.533 -31.485 1.00 61.50 319 THR A C 1
ATOM 2469 O O . THR A 1 319 ? 27.142 -8.530 -31.155 1.00 61.50 319 THR A O 1
ATOM 2472 N N . GLY A 1 320 ? 26.523 -7.078 -32.739 1.00 66.31 320 GLY A N 1
ATOM 2473 C CA . GLY A 1 320 ? 27.361 -7.623 -33.810 1.00 66.31 320 GLY A CA 1
ATOM 2474 C C . GLY A 1 320 ? 28.627 -6.801 -34.051 1.00 66.31 320 GLY A C 1
ATOM 2475 O O . GLY A 1 320 ? 28.784 -5.704 -33.527 1.00 66.31 320 GLY A O 1
ATOM 2476 N N . SER A 1 321 ? 29.531 -7.307 -34.897 1.00 65.12 321 SER A N 1
ATOM 2477 C CA . SER A 1 321 ? 30.486 -6.422 -35.576 1.00 65.12 321 SER A CA 1
ATOM 2478 C C . SER A 1 321 ? 29.693 -5.546 -36.538 1.00 65.12 321 SER A C 1
ATOM 2480 O O . SER A 1 321 ? 29.468 -5.948 -37.672 1.00 65.12 321 SER A O 1
ATOM 2482 N N . SER A 1 322 ? 29.216 -4.416 -36.031 1.00 65.56 322 SER A N 1
ATOM 2483 C CA . SER A 1 322 ? 28.570 -3.369 -36.805 1.00 65.56 322 SER A CA 1
ATOM 2484 C C . SER A 1 322 ? 29.611 -2.333 -37.226 1.00 65.56 322 SER A C 1
ATOM 2486 O O . SER A 1 322 ? 30.578 -2.086 -36.498 1.00 65.56 322 SER A O 1
ATOM 2488 N N . GLY A 1 323 ? 29.429 -1.755 -38.409 1.00 62.81 323 GLY A N 1
ATOM 2489 C CA . GLY A 1 323 ? 30.261 -0.670 -38.920 1.00 62.81 323 GLY A CA 1
ATOM 2490 C C . GLY A 1 323 ? 31.129 -1.079 -40.110 1.00 62.81 323 GLY A C 1
ATOM 2491 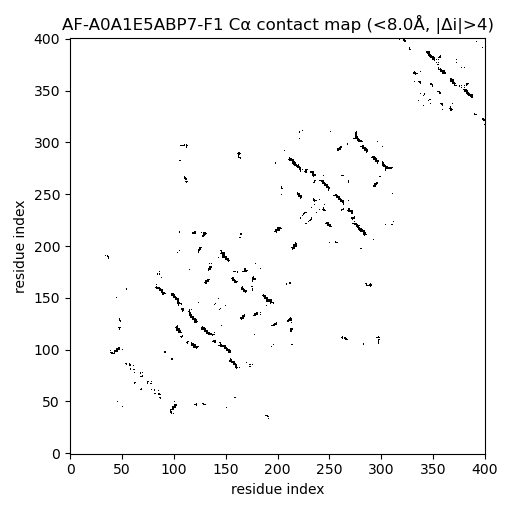O O . GLY A 1 323 ? 31.974 -1.975 -40.047 1.00 62.81 323 GLY A O 1
ATOM 2492 N N . GLY A 1 324 ? 30.941 -0.372 -41.225 1.00 69.69 324 GLY A N 1
ATOM 2493 C CA . GLY A 1 324 ? 31.862 -0.399 -42.358 1.00 69.69 324 GLY A CA 1
ATOM 2494 C C . GLY A 1 324 ? 33.132 0.417 -42.086 1.00 69.69 324 GLY A C 1
ATOM 2495 O O . GLY A 1 324 ? 33.291 1.052 -41.049 1.00 69.69 324 GLY A O 1
ATOM 2496 N N . SER A 1 325 ? 34.048 0.487 -43.057 1.00 75.88 325 SER A N 1
ATOM 2497 C CA . SER A 1 325 ? 35.242 1.352 -42.969 1.00 75.88 325 SER A CA 1
ATOM 2498 C C . SER A 1 325 ? 34.939 2.856 -43.047 1.00 75.88 325 SER A C 1
ATOM 2500 O O . SER A 1 325 ? 35.860 3.667 -43.141 1.00 75.88 325 SER A O 1
ATOM 2502 N N . THR A 1 326 ? 33.666 3.227 -43.131 1.00 83.19 326 THR A N 1
ATOM 2503 C CA . THR A 1 326 ? 33.218 4.577 -43.448 1.00 83.19 326 THR A CA 1
ATOM 2504 C C . THR A 1 326 ? 32.053 4.930 -42.543 1.00 83.19 326 THR A C 1
ATOM 2506 O O . THR A 1 326 ? 30.982 4.343 -42.657 1.00 83.19 326 THR A O 1
ATOM 2509 N N . THR A 1 327 ? 32.281 5.900 -41.665 1.00 86.81 327 THR A N 1
ATOM 2510 C CA . THR A 1 327 ? 31.242 6.544 -40.864 1.00 86.81 327 THR A CA 1
ATOM 2511 C C . THR A 1 327 ? 30.434 7.473 -41.765 1.00 86.81 327 THR A C 1
ATOM 2513 O O . THR A 1 327 ? 31.003 8.366 -42.395 1.00 86.81 327 THR A O 1
ATOM 2516 N N . ILE A 1 328 ? 29.125 7.239 -41.857 1.00 86.88 328 ILE A N 1
ATOM 2517 C CA . ILE A 1 328 ? 28.198 8.080 -42.636 1.00 86.88 328 ILE A CA 1
ATOM 2518 C C . ILE A 1 328 ? 27.681 9.233 -41.770 1.00 86.88 328 ILE A C 1
ATOM 2520 O O . ILE A 1 328 ? 27.539 10.359 -42.240 1.00 86.88 328 ILE A O 1
ATOM 2524 N N . PHE A 1 329 ? 27.449 8.952 -40.491 1.00 88.50 329 PHE A N 1
ATOM 2525 C CA . PHE A 1 329 ? 27.004 9.905 -39.491 1.00 88.50 329 PHE A CA 1
ATOM 2526 C C . PHE A 1 329 ? 27.503 9.451 -38.119 1.00 88.50 329 PHE A C 1
ATOM 2528 O O . PHE A 1 329 ? 27.503 8.255 -37.834 1.00 88.50 329 PHE A O 1
ATOM 2535 N N . GLU A 1 330 ? 27.936 10.396 -37.296 1.00 88.94 330 GLU A N 1
ATOM 2536 C CA . GLU A 1 330 ? 28.349 10.168 -35.915 1.00 88.94 330 GLU A CA 1
ATOM 2537 C C . GLU A 1 330 ? 28.014 11.421 -35.116 1.00 88.94 330 GLU A C 1
ATOM 2539 O O . GLU A 1 330 ? 28.297 12.538 -35.553 1.00 88.94 330 GLU A O 1
ATOM 2544 N N . GLU A 1 331 ? 27.395 11.214 -33.963 1.00 89.00 331 GLU A N 1
ATOM 2545 C CA . GLU A 1 331 ? 27.183 12.231 -32.947 1.00 89.00 331 GLU A CA 1
ATOM 2546 C C . GLU A 1 331 ? 27.367 11.553 -31.591 1.00 89.00 331 GLU A C 1
ATOM 2548 O O . GLU A 1 331 ? 26.655 10.602 -31.268 1.00 89.00 331 GLU A O 1
ATOM 2553 N N . ASP A 1 332 ? 28.335 12.037 -30.820 1.00 87.69 332 ASP A N 1
ATOM 2554 C CA . ASP A 1 332 ? 28.647 11.553 -29.474 1.00 87.69 332 ASP A CA 1
ATOM 2555 C C . ASP A 1 332 ? 28.307 12.593 -28.391 1.00 87.69 332 ASP A C 1
ATOM 2557 O O . ASP A 1 332 ? 28.571 12.364 -27.211 1.00 87.69 332 ASP A O 1
ATOM 2561 N N . PHE A 1 333 ? 27.728 13.733 -28.793 1.00 91.12 333 PHE A N 1
ATOM 2562 C CA . PHE A 1 333 ? 27.342 14.883 -27.974 1.00 91.12 333 PHE A CA 1
ATOM 2563 C C . PHE A 1 333 ? 28.497 15.560 -27.218 1.00 91.12 333 PHE A C 1
ATOM 2565 O O . PHE A 1 333 ? 28.260 16.494 -26.448 1.00 91.12 333 PHE A O 1
ATOM 2572 N N . THR A 1 334 ? 29.749 15.158 -27.457 1.00 87.19 334 THR A N 1
ATOM 2573 C CA . THR A 1 334 ? 30.910 15.617 -26.690 1.00 87.19 334 THR A CA 1
ATOM 2574 C C . THR A 1 334 ? 31.363 17.010 -27.114 1.00 87.19 334 THR A C 1
ATOM 2576 O O . THR A 1 334 ? 31.686 17.265 -28.274 1.00 87.19 334 THR A O 1
ATOM 2579 N N . GLY A 1 335 ? 31.440 17.941 -26.155 1.00 78.88 335 GLY A N 1
ATOM 2580 C CA . GLY A 1 335 ? 31.856 19.324 -26.409 1.00 78.88 335 GLY A CA 1
ATOM 2581 C C . GLY A 1 335 ? 30.852 20.152 -27.223 1.00 78.88 335 GLY A C 1
ATOM 2582 O O . GLY A 1 335 ? 31.203 21.236 -27.704 1.00 78.88 335 GLY A O 1
ATOM 2583 N N . SER A 1 336 ? 29.621 19.656 -27.364 1.00 78.94 336 SER A N 1
ATOM 2584 C CA . SER A 1 336 ? 28.512 20.312 -28.056 1.00 78.94 336 SER A CA 1
ATOM 2585 C C . SER A 1 336 ? 27.542 20.975 -27.069 1.00 78.94 336 SER A C 1
ATOM 2587 O O . SER A 1 336 ? 27.474 20.635 -25.894 1.00 78.94 336 SER A O 1
ATOM 2589 N N . ASP A 1 337 ? 26.773 21.946 -27.561 1.00 88.38 337 ASP A N 1
ATOM 2590 C CA . ASP A 1 337 ? 25.593 22.501 -26.885 1.00 88.38 337 ASP A CA 1
ATOM 2591 C C . ASP A 1 337 ? 24.394 22.208 -27.787 1.00 88.38 337 ASP A C 1
ATOM 2593 O O . ASP A 1 337 ? 24.534 22.204 -29.016 1.00 88.38 337 ASP A O 1
ATOM 2597 N N . ILE A 1 338 ? 23.216 21.986 -27.208 1.00 93.00 338 ILE A N 1
ATOM 2598 C CA . ILE A 1 338 ? 22.017 21.664 -27.983 1.00 93.00 338 ILE A CA 1
ATOM 2599 C C . ILE A 1 338 ? 21.681 22.751 -29.015 1.00 93.00 338 ILE A C 1
ATOM 2601 O O . ILE A 1 338 ? 21.261 22.441 -30.126 1.00 93.00 338 ILE A O 1
ATOM 2605 N N . ASN A 1 339 ? 21.964 24.022 -28.718 1.00 91.88 339 ASN A N 1
ATOM 2606 C CA . ASN A 1 339 ? 21.759 25.130 -29.650 1.00 91.88 339 ASN A CA 1
ATOM 2607 C C . ASN A 1 339 ? 22.658 25.023 -30.887 1.00 91.88 339 ASN A C 1
ATOM 2609 O O . ASN A 1 339 ? 22.257 25.425 -31.981 1.00 91.88 339 ASN A O 1
ATOM 2613 N N . ASN A 1 340 ? 23.865 24.469 -30.736 1.00 91.69 340 ASN A N 1
ATOM 2614 C CA . ASN A 1 340 ? 24.762 24.227 -31.863 1.00 91.69 340 ASN A CA 1
ATOM 2615 C C . ASN A 1 340 ? 24.242 23.080 -32.736 1.00 91.69 340 ASN A C 1
ATOM 2617 O O . ASN A 1 340 ? 24.311 23.179 -33.960 1.00 91.69 340 ASN A O 1
ATOM 2621 N N . LEU A 1 341 ? 23.672 22.039 -32.123 1.00 92.50 341 LEU A N 1
ATOM 2622 C CA . LEU A 1 341 ? 23.032 20.933 -32.839 1.00 92.50 341 LEU A CA 1
ATOM 2623 C C . LEU A 1 341 ? 21.807 21.426 -33.617 1.00 92.50 341 LEU A C 1
ATOM 2625 O O . LEU A 1 341 ? 21.685 21.165 -34.814 1.00 92.50 341 LEU A O 1
ATOM 2629 N N . VAL A 1 342 ? 20.952 22.238 -32.991 1.00 94.12 342 VAL A N 1
ATOM 2630 C CA . VAL A 1 342 ? 19.804 22.865 -33.667 1.00 94.12 342 VAL A CA 1
ATOM 2631 C C . VAL A 1 342 ? 20.261 23.758 -34.825 1.00 94.12 342 VAL A C 1
ATOM 2633 O O . VAL A 1 342 ? 19.707 23.691 -35.922 1.00 94.12 342 VAL A O 1
ATOM 2636 N N . ALA A 1 343 ? 21.327 24.545 -34.643 1.00 93.69 343 ALA A N 1
ATOM 2637 C CA . ALA A 1 343 ? 21.913 25.340 -35.724 1.00 93.69 343 ALA A CA 1
ATOM 2638 C C . ALA A 1 343 ? 22.500 24.481 -36.863 1.00 93.69 343 ALA A C 1
ATOM 2640 O O . ALA A 1 343 ? 22.549 24.937 -38.007 1.00 93.69 343 ALA A O 1
ATOM 2641 N N . ALA A 1 344 ? 22.916 23.246 -36.566 1.00 91.19 344 ALA A N 1
ATOM 2642 C CA . ALA A 1 344 ? 23.362 22.249 -37.537 1.00 91.19 344 ALA A CA 1
ATOM 2643 C C . ALA A 1 344 ? 22.204 21.473 -38.202 1.00 91.19 344 ALA A C 1
ATOM 2645 O O . ALA A 1 344 ? 22.454 20.613 -39.044 1.00 91.19 344 ALA A O 1
ATOM 2646 N N . GLY A 1 345 ? 20.949 21.802 -37.879 1.00 93.56 345 GLY A N 1
ATOM 2647 C CA . GLY A 1 345 ? 19.758 21.239 -38.516 1.00 93.56 345 GLY A CA 1
ATOM 2648 C C . GLY A 1 345 ? 19.049 20.151 -37.712 1.00 93.56 345 GLY A C 1
ATOM 2649 O O . GLY A 1 345 ? 18.108 19.556 -38.233 1.00 93.56 345 GLY A O 1
ATOM 2650 N N . TRP A 1 346 ? 19.461 19.898 -36.468 1.00 95.88 346 TRP A N 1
ATOM 2651 C CA . TRP A 1 346 ? 18.682 19.058 -35.561 1.00 95.88 346 TRP A CA 1
ATOM 2652 C C . TRP A 1 346 ? 17.370 19.742 -35.176 1.00 95.88 346 TRP A C 1
ATOM 2654 O O . TRP A 1 346 ? 17.287 20.967 -35.065 1.00 95.88 346 TRP A O 1
ATOM 2664 N N . VAL A 1 347 ? 16.345 18.938 -34.917 1.00 96.62 347 VAL A N 1
ATOM 2665 C CA . VAL A 1 347 ? 15.089 19.406 -34.332 1.00 96.62 347 VAL A CA 1
ATOM 2666 C C . VAL A 1 347 ? 15.087 19.019 -32.863 1.00 96.62 347 VAL A C 1
ATOM 2668 O O . VAL A 1 347 ? 15.162 17.839 -32.549 1.00 96.62 347 VAL A O 1
ATOM 2671 N N . ASN A 1 348 ? 14.983 20.005 -31.978 1.00 95.75 348 ASN A N 1
ATOM 2672 C CA . ASN A 1 348 ? 14.724 19.800 -30.557 1.00 95.75 348 ASN A CA 1
ATOM 2673 C C . ASN A 1 348 ? 13.386 20.464 -30.236 1.00 95.75 348 ASN A C 1
ATOM 2675 O O . ASN A 1 348 ? 13.262 21.680 -30.390 1.00 95.75 348 ASN A O 1
ATOM 2679 N N . VAL A 1 349 ? 12.364 19.676 -29.911 1.00 94.94 349 VAL A N 1
ATOM 2680 C CA . VAL A 1 349 ? 11.000 20.195 -29.763 1.00 94.94 349 VAL A CA 1
ATOM 2681 C C . VAL A 1 349 ? 10.209 19.424 -28.721 1.00 94.94 349 VAL A C 1
ATOM 2683 O O . VAL A 1 349 ? 10.176 18.198 -28.743 1.00 94.94 349 VAL A O 1
ATOM 2686 N N . ASN A 1 350 ? 9.506 20.152 -27.859 1.00 93.75 350 ASN A N 1
ATOM 2687 C CA . ASN A 1 350 ? 8.447 19.616 -27.015 1.00 93.75 350 ASN A CA 1
ATOM 2688 C C . ASN A 1 350 ? 7.151 19.527 -27.843 1.00 93.75 350 ASN A C 1
ATOM 2690 O O . ASN A 1 350 ? 6.576 20.546 -28.235 1.00 93.75 350 ASN A O 1
ATOM 2694 N N . VAL A 1 351 ? 6.695 18.314 -28.161 1.00 93.25 351 VAL A N 1
ATOM 2695 C CA . VAL A 1 351 ? 5.496 18.093 -28.992 1.00 93.25 351 VAL A CA 1
ATOM 2696 C C . VAL A 1 351 ? 4.193 18.199 -28.196 1.00 93.25 351 VAL A C 1
ATOM 2698 O O . VAL A 1 351 ? 3.126 18.369 -28.784 1.00 93.25 351 VAL A O 1
ATOM 2701 N N . THR A 1 352 ? 4.277 18.188 -26.865 1.00 89.81 352 THR A N 1
ATOM 2702 C CA . THR A 1 352 ? 3.167 18.495 -25.950 1.00 89.81 352 THR A CA 1
ATOM 2703 C C . THR A 1 352 ? 2.891 19.998 -25.800 1.00 89.81 352 THR A C 1
ATOM 2705 O O . THR A 1 352 ? 1.847 20.376 -25.270 1.00 89.81 352 THR A O 1
ATOM 2708 N N . GLY A 1 353 ? 3.768 20.864 -26.326 1.00 85.12 353 GLY A N 1
ATOM 2709 C CA . GLY A 1 353 ? 3.622 22.324 -26.309 1.00 85.12 353 GLY A CA 1
ATOM 2710 C C . GLY A 1 353 ? 4.152 23.015 -25.048 1.00 85.12 353 GLY A C 1
ATOM 2711 O O . GLY A 1 353 ? 3.862 24.197 -24.860 1.00 85.12 353 GLY A O 1
ATOM 2712 N N . GLY A 1 354 ? 4.884 22.284 -24.206 1.00 88.12 354 GLY A N 1
ATOM 2713 C CA . GLY A 1 354 ? 5.639 22.813 -23.071 1.00 88.12 354 GLY A CA 1
ATOM 2714 C C . GLY A 1 354 ? 7.031 23.323 -23.458 1.00 88.12 354 GLY A C 1
ATOM 2715 O O . GLY A 1 354 ? 7.355 23.452 -24.641 1.00 88.12 354 GLY A O 1
ATOM 2716 N N . ASP A 1 355 ? 7.849 23.586 -22.444 1.00 89.25 355 ASP A N 1
ATOM 2717 C CA . ASP A 1 355 ? 9.219 24.092 -22.541 1.00 89.25 355 ASP A CA 1
ATOM 2718 C C . ASP A 1 355 ? 10.279 23.014 -22.216 1.00 89.25 355 ASP A C 1
ATOM 2720 O O . ASP A 1 355 ? 11.467 23.258 -22.417 1.00 89.25 355 ASP A O 1
ATOM 2724 N N . VAL A 1 356 ? 9.893 21.818 -21.740 1.00 92.81 356 VAL A N 1
ATOM 2725 C CA . VAL A 1 356 ? 10.838 20.705 -21.512 1.00 92.81 356 VAL A CA 1
ATOM 2726 C C . VAL A 1 356 ? 11.376 20.177 -22.842 1.00 92.81 356 VAL A C 1
ATOM 2728 O O . VAL A 1 356 ? 10.649 19.537 -23.603 1.00 92.81 356 VAL A O 1
ATOM 2731 N N . ASP A 1 357 ? 12.659 20.406 -23.105 1.00 93.31 357 ASP A N 1
ATOM 2732 C CA . ASP A 1 357 ? 13.376 19.952 -24.291 1.00 93.31 357 ASP A CA 1
ATOM 2733 C C . ASP A 1 357 ? 14.712 19.269 -23.928 1.00 93.31 357 ASP A C 1
ATOM 2735 O O . ASP A 1 357 ? 15.084 19.146 -22.755 1.00 93.31 357 ASP A O 1
ATOM 2739 N N . TYR A 1 358 ? 15.416 18.732 -24.930 1.00 95.19 358 TYR A N 1
ATOM 2740 C CA . TYR A 1 358 ? 16.739 18.153 -24.697 1.00 95.19 358 TYR A CA 1
ATOM 2741 C C . TYR A 1 358 ? 17.781 19.250 -24.461 1.00 95.19 358 TYR A C 1
ATOM 2743 O O . TYR A 1 358 ? 17.743 20.313 -25.069 1.00 95.19 358 TYR A O 1
ATOM 2751 N N . PHE A 1 359 ? 18.784 18.951 -23.646 1.00 93.06 359 PHE A N 1
ATOM 2752 C CA . PHE A 1 359 ? 20.008 19.733 -23.502 1.00 93.06 359 PHE A CA 1
ATOM 2753 C C . PHE A 1 359 ? 21.213 18.790 -23.433 1.00 93.06 359 PHE A C 1
ATOM 2755 O O . PHE A 1 359 ? 21.061 17.574 -23.326 1.00 93.06 359 PHE A O 1
ATOM 2762 N N . VAL A 1 360 ? 22.429 19.330 -23.514 1.00 93.69 360 VAL A N 1
ATOM 2763 C CA . VAL A 1 360 ? 23.641 18.521 -23.321 1.00 93.69 360 VAL A CA 1
ATOM 2764 C C . VAL A 1 360 ? 24.003 18.534 -21.838 1.00 93.69 360 VAL A C 1
ATOM 2766 O O . VAL A 1 360 ? 24.327 19.582 -21.276 1.00 93.69 360 VAL A O 1
ATOM 2769 N N . GLY A 1 361 ? 23.892 17.372 -21.199 1.00 89.75 361 GLY A N 1
ATOM 2770 C CA . GLY A 1 361 ? 24.349 17.120 -19.836 1.00 89.75 361 GLY A CA 1
ATOM 2771 C C . GLY A 1 361 ? 25.760 16.537 -19.833 1.00 89.75 361 GLY A C 1
ATOM 2772 O O . GLY A 1 361 ? 26.242 16.060 -20.856 1.00 89.75 361 GLY A O 1
ATOM 2773 N N . GLY A 1 362 ? 26.426 16.554 -18.677 1.00 89.75 362 GLY A N 1
ATOM 2774 C CA . GLY A 1 362 ? 27.766 15.987 -18.537 1.00 89.75 362 GLY A CA 1
ATOM 2775 C C . GLY A 1 362 ? 27.997 15.358 -17.167 1.00 89.75 362 GLY A C 1
ATOM 2776 O O . GLY A 1 362 ? 27.718 15.965 -16.132 1.00 89.75 362 GLY A O 1
ATOM 2777 N N . PHE A 1 363 ? 28.525 14.133 -17.142 1.00 84.88 363 PHE A N 1
ATOM 2778 C CA . PHE A 1 363 ? 28.894 13.431 -15.911 1.00 84.88 363 PHE A CA 1
ATOM 2779 C C . PHE A 1 363 ? 30.161 12.600 -16.104 1.00 84.88 363 PHE A C 1
ATOM 2781 O O . PHE A 1 363 ? 30.333 11.912 -17.106 1.00 84.88 363 PHE A O 1
ATOM 2788 N N . GLY A 1 364 ? 31.074 12.656 -15.129 1.00 82.31 364 GLY A N 1
ATOM 2789 C CA . GLY A 1 364 ? 32.292 11.840 -15.154 1.00 82.31 364 GLY A CA 1
ATOM 2790 C C . GLY A 1 364 ? 33.246 12.134 -16.321 1.00 82.31 364 GLY A C 1
ATOM 2791 O O . GLY A 1 364 ? 34.105 11.307 -16.607 1.00 82.31 364 GLY A O 1
ATOM 2792 N N . GLY A 1 365 ? 33.116 13.295 -16.973 1.00 82.19 365 GLY A N 1
ATOM 2793 C CA . GLY A 1 365 ? 33.908 13.671 -18.149 1.00 82.19 365 GLY A CA 1
ATOM 2794 C C . GLY A 1 365 ? 33.327 13.218 -19.493 1.00 82.19 365 GLY A C 1
ATOM 2795 O O . GLY A 1 365 ? 34.004 13.407 -20.498 1.00 82.19 365 GLY A O 1
ATOM 2796 N N . ASN A 1 366 ? 32.114 12.657 -19.506 1.00 83.69 366 ASN A N 1
ATOM 2797 C CA . ASN A 1 366 ? 31.354 12.358 -20.718 1.00 83.69 366 ASN A CA 1
ATOM 2798 C C . ASN A 1 366 ? 30.168 13.315 -20.826 1.00 83.69 366 ASN A C 1
ATOM 2800 O O . ASN A 1 366 ? 29.474 13.522 -19.823 1.00 83.69 366 ASN A O 1
ATOM 2804 N N . ASP A 1 367 ? 29.917 13.819 -22.029 1.00 91.56 367 ASP A N 1
ATOM 2805 C CA . ASP A 1 367 ? 28.710 14.578 -22.341 1.00 91.56 367 ASP A CA 1
ATOM 2806 C C . ASP A 1 367 ? 27.686 13.665 -23.028 1.00 91.56 367 ASP A C 1
ATOM 2808 O O . ASP A 1 367 ? 28.042 12.656 -23.639 1.00 91.56 367 ASP A O 1
ATOM 2812 N N . TYR A 1 368 ? 26.404 13.978 -22.880 1.00 89.56 368 TYR A N 1
ATOM 2813 C CA . TYR A 1 368 ? 25.305 13.218 -23.470 1.00 89.56 368 TYR A CA 1
ATOM 2814 C C . TYR A 1 368 ? 24.082 14.111 -23.660 1.00 89.56 368 TYR A C 1
ATOM 2816 O O . TYR A 1 368 ? 23.850 15.050 -22.895 1.00 89.56 368 TYR A O 1
ATOM 2824 N N . ALA A 1 369 ? 23.257 13.795 -24.658 1.00 92.75 369 ALA A N 1
ATOM 2825 C CA . ALA A 1 369 ? 21.924 14.372 -24.748 1.00 92.75 369 ALA A CA 1
ATOM 2826 C C . ALA A 1 369 ? 21.087 13.912 -23.546 1.00 92.75 369 ALA A C 1
ATOM 2828 O O . ALA A 1 369 ? 20.968 12.718 -23.266 1.00 92.75 369 ALA A O 1
ATOM 2829 N N . GLN A 1 370 ? 20.512 14.868 -22.832 1.00 92.12 370 GLN A N 1
ATOM 2830 C CA . GLN A 1 370 ? 19.715 14.646 -21.640 1.00 92.12 370 GLN A CA 1
ATOM 2831 C C . GLN A 1 370 ? 18.396 15.398 -21.753 1.00 92.12 370 GLN A C 1
ATOM 2833 O O . GLN A 1 370 ? 18.333 16.497 -22.291 1.00 92.12 370 GLN A O 1
ATOM 2838 N N . ILE A 1 371 ? 17.355 14.813 -21.178 1.00 93.00 371 ILE A N 1
ATOM 2839 C CA . ILE A 1 371 ? 16.081 15.467 -20.920 1.00 93.00 371 ILE A CA 1
ATOM 2840 C C . ILE A 1 371 ? 15.638 15.119 -19.501 1.00 93.00 371 ILE A C 1
ATOM 2842 O O . ILE A 1 371 ? 15.900 14.018 -19.012 1.00 93.00 371 ILE A O 1
ATOM 2846 N N . THR A 1 372 ? 15.012 16.065 -18.809 1.00 87.50 372 THR A N 1
ATOM 2847 C CA . THR A 1 372 ? 14.435 15.826 -17.486 1.00 87.50 372 THR A CA 1
ATOM 2848 C C . THR A 1 372 ? 13.228 16.724 -17.265 1.00 87.50 372 THR A C 1
ATOM 2850 O O . THR A 1 372 ? 13.286 17.921 -17.521 1.00 87.50 372 THR A O 1
ATOM 2853 N N . GLY A 1 373 ? 12.145 16.146 -16.747 1.00 85.50 373 GLY A N 1
ATOM 2854 C CA . GLY A 1 373 ? 10.985 16.903 -16.269 1.00 85.50 373 GLY A CA 1
ATOM 2855 C C . GLY A 1 373 ? 11.144 17.429 -14.840 1.00 85.50 373 GLY A C 1
ATOM 2856 O O . GLY A 1 373 ? 10.221 18.042 -14.307 1.00 85.50 373 GLY A O 1
ATOM 2857 N N . PHE A 1 374 ? 12.281 17.177 -14.184 1.00 83.75 374 PHE A N 1
ATOM 2858 C CA . PHE A 1 374 ? 12.516 17.620 -12.811 1.00 83.75 374 PHE A CA 1
ATOM 2859 C C . PHE A 1 374 ? 12.465 19.154 -12.711 1.00 83.75 374 PHE A C 1
ATOM 2861 O O . PHE A 1 374 ? 13.212 19.840 -13.403 1.00 83.75 374 PHE A O 1
ATOM 2868 N N . ASN A 1 375 ? 11.607 19.683 -11.828 1.00 83.06 375 ASN A N 1
ATOM 2869 C CA . ASN A 1 375 ? 11.321 21.120 -11.670 1.00 83.06 375 ASN A CA 1
ATOM 2870 C C . ASN A 1 375 ? 10.820 21.829 -12.944 1.00 83.06 375 ASN A C 1
ATOM 2872 O O . ASN A 1 375 ? 11.033 23.030 -13.097 1.00 83.06 375 ASN A O 1
ATOM 2876 N N . SER A 1 376 ? 10.182 21.104 -13.863 1.00 86.06 376 SER A N 1
ATOM 2877 C CA . SER A 1 376 ? 9.610 21.705 -15.077 1.00 86.06 376 SER A CA 1
ATOM 2878 C C . SER A 1 376 ? 8.248 22.369 -14.867 1.00 86.06 376 SER A C 1
ATOM 2880 O O . SER A 1 376 ? 7.802 23.116 -15.730 1.00 86.06 376 SER A O 1
ATOM 2882 N N . ASP A 1 377 ? 7.567 22.064 -13.760 1.00 86.50 377 ASP A N 1
ATOM 2883 C CA . ASP A 1 377 ? 6.146 22.363 -13.535 1.00 86.50 377 ASP A CA 1
ATOM 2884 C C . ASP A 1 377 ? 5.195 21.757 -14.603 1.00 86.50 377 ASP A C 1
ATOM 2886 O O . ASP A 1 377 ? 3.988 22.015 -14.587 1.00 86.50 377 ASP A O 1
ATOM 2890 N N . GLU A 1 378 ? 5.702 20.901 -15.505 1.00 85.62 378 GLU A N 1
ATOM 2891 C CA . GLU A 1 378 ? 4.912 20.171 -16.498 1.00 85.62 378 GLU A CA 1
ATOM 2892 C C . GLU A 1 378 ? 4.402 18.842 -15.922 1.00 85.62 378 GLU A C 1
ATOM 2894 O O . GLU A 1 378 ? 5.149 18.051 -15.349 1.00 85.62 378 GLU A O 1
ATOM 2899 N N . THR A 1 379 ? 3.104 18.575 -16.097 1.00 78.06 379 THR A N 1
ATOM 2900 C CA . THR A 1 379 ? 2.453 17.337 -15.616 1.00 78.06 379 THR A CA 1
ATOM 2901 C C . THR A 1 379 ? 2.743 16.124 -16.500 1.00 78.06 379 THR A C 1
ATOM 2903 O O . THR A 1 379 ? 2.704 14.989 -16.034 1.00 78.06 379 THR A O 1
ATOM 2906 N N . SER A 1 380 ? 3.042 16.361 -17.774 1.00 82.19 380 SER A N 1
ATOM 2907 C CA . SER A 1 380 ? 3.485 15.373 -18.753 1.00 82.19 380 SER A CA 1
ATOM 2908 C C . SER A 1 380 ? 4.228 16.109 -19.857 1.00 82.19 380 SER A C 1
ATOM 2910 O O . SER A 1 380 ? 3.762 17.171 -20.272 1.00 82.19 380 SER A O 1
ATOM 2912 N N . TYR A 1 381 ? 5.304 15.527 -20.374 1.00 86.00 381 TYR A N 1
ATOM 2913 C CA . TYR A 1 381 ? 6.016 16.071 -21.522 1.00 86.00 381 TYR A CA 1
ATOM 2914 C C . TYR A 1 381 ? 6.342 14.962 -22.518 1.00 86.00 381 TYR A C 1
ATOM 2916 O O . TYR A 1 381 ? 6.636 13.828 -22.143 1.00 86.00 381 TYR A O 1
ATOM 2924 N N . GLU A 1 382 ? 6.315 15.312 -23.796 1.00 90.31 382 GLU A N 1
ATOM 2925 C CA . GLU A 1 382 ? 6.887 14.521 -24.874 1.00 90.31 382 GLU A CA 1
ATOM 2926 C C . GLU A 1 382 ? 7.810 15.448 -25.662 1.00 90.31 382 GLU A C 1
ATOM 2928 O O . GLU A 1 382 ? 7.365 16.465 -26.197 1.00 90.31 382 GLU A O 1
ATOM 2933 N N . ALA A 1 383 ? 9.100 15.120 -25.721 1.00 93.19 383 ALA A N 1
ATOM 2934 C CA . ALA A 1 383 ? 10.070 15.900 -26.475 1.00 93.19 383 ALA A CA 1
ATOM 2935 C C . ALA A 1 383 ? 10.848 15.016 -27.436 1.00 93.19 383 ALA A C 1
ATOM 2937 O O . ALA A 1 383 ? 11.202 13.879 -27.120 1.00 93.19 383 ALA A O 1
ATOM 2938 N N . TRP A 1 384 ? 11.109 15.549 -28.621 1.00 94.12 384 TRP A N 1
ATOM 2939 C CA . TRP A 1 384 ? 11.819 14.865 -29.685 1.00 94.12 384 TRP A CA 1
ATOM 2940 C C . TRP A 1 384 ? 13.129 15.589 -29.961 1.00 94.12 384 TRP A C 1
ATOM 2942 O O . TRP A 1 384 ? 13.136 16.794 -30.225 1.00 94.12 384 TRP A O 1
ATOM 2952 N N . LEU A 1 385 ? 14.219 14.824 -29.962 1.00 94.69 385 LEU A N 1
ATOM 2953 C CA . LEU A 1 385 ? 15.503 15.231 -30.512 1.00 94.69 385 LEU A CA 1
ATOM 2954 C C . LEU A 1 385 ? 15.742 14.438 -31.798 1.00 94.69 385 LEU A C 1
ATOM 2956 O O . LEU A 1 385 ? 16.013 13.239 -31.761 1.00 94.69 385 LEU A O 1
ATOM 2960 N N . VAL A 1 386 ? 15.588 15.101 -32.939 1.00 94.69 386 VAL A N 1
ATOM 2961 C CA . VAL A 1 386 ? 15.636 14.480 -34.267 1.00 94.69 386 VAL A CA 1
ATOM 2962 C C . VAL A 1 386 ? 16.879 14.960 -35.002 1.00 94.69 386 VAL A C 1
ATOM 2964 O O . VAL A 1 386 ? 17.131 16.164 -35.092 1.00 94.69 386 VAL A O 1
ATOM 2967 N N . THR A 1 387 ? 17.644 14.017 -35.545 1.00 94.00 387 THR A N 1
ATOM 2968 C CA . THR A 1 387 ? 18.809 14.304 -36.384 1.00 94.00 387 THR A CA 1
ATOM 2969 C C . THR A 1 387 ? 18.402 15.076 -37.645 1.00 94.00 387 THR A C 1
ATOM 2971 O O . THR A 1 387 ? 17.261 14.954 -38.106 1.00 94.00 387 THR A O 1
ATOM 2974 N N . PRO A 1 388 ? 19.324 15.823 -38.275 1.00 93.38 388 PRO A N 1
ATOM 2975 C CA . PRO A 1 388 ? 19.133 16.268 -39.649 1.00 93.38 388 PRO A CA 1
ATOM 2976 C C . PRO A 1 388 ? 18.982 15.066 -40.598 1.00 93.38 388 PRO A C 1
ATOM 2978 O O . PRO A 1 388 ? 19.240 13.917 -40.231 1.00 93.38 388 PRO A O 1
ATOM 2981 N N . GLU A 1 389 ? 18.571 15.338 -41.836 1.00 92.19 389 GLU A N 1
ATOM 2982 C CA . GLU A 1 389 ? 18.530 14.330 -42.898 1.00 92.19 389 GLU A CA 1
ATOM 2983 C C . GLU A 1 389 ? 19.928 13.726 -43.109 1.00 92.19 389 GLU A C 1
ATOM 2985 O O . GLU A 1 389 ? 20.903 14.452 -43.324 1.00 92.19 389 GLU A O 1
ATOM 2990 N N . ILE A 1 390 ? 20.020 12.397 -43.029 1.00 90.00 390 ILE A N 1
ATOM 2991 C CA . ILE A 1 390 ? 21.252 11.640 -43.264 1.00 90.00 390 ILE A CA 1
ATOM 2992 C C . ILE A 1 390 ? 21.159 11.036 -44.667 1.00 90.00 390 ILE A C 1
ATOM 2994 O O . ILE A 1 390 ? 20.251 10.256 -44.953 1.00 90.00 390 ILE A O 1
ATOM 2998 N N . ASP A 1 391 ? 22.084 11.423 -45.545 1.00 87.75 391 ASP A N 1
ATOM 2999 C CA . ASP A 1 391 ? 22.130 10.971 -46.938 1.00 87.75 391 ASP A CA 1
ATOM 3000 C C . ASP A 1 391 ? 22.799 9.590 -47.049 1.00 87.75 391 ASP A C 1
ATOM 3002 O O . ASP A 1 391 ? 23.981 9.429 -46.733 1.00 87.75 391 ASP A O 1
ATOM 3006 N N . PHE A 1 392 ? 22.036 8.605 -47.529 1.00 87.50 392 PHE A N 1
ATOM 3007 C CA . PHE A 1 392 ? 22.491 7.232 -47.763 1.00 87.50 392 PHE A CA 1
ATOM 3008 C C . PHE A 1 392 ? 22.691 6.899 -49.252 1.00 87.50 392 PHE A C 1
ATOM 3010 O O . PHE A 1 392 ? 23.056 5.774 -49.581 1.00 87.50 392 PHE A O 1
ATOM 3017 N N . ASP A 1 393 ? 22.503 7.844 -50.182 1.00 89.12 393 ASP A N 1
ATOM 3018 C CA . ASP A 1 393 ? 22.533 7.570 -51.631 1.00 89.12 393 ASP A CA 1
ATOM 3019 C C . ASP A 1 393 ? 23.901 7.052 -52.123 1.00 89.12 393 ASP A C 1
ATOM 3021 O O . ASP A 1 393 ? 24.004 6.417 -53.180 1.00 89.12 393 ASP A O 1
ATOM 3025 N N . ALA A 1 394 ? 24.969 7.332 -51.370 1.00 84.94 394 ALA A N 1
ATOM 3026 C CA . ALA A 1 394 ? 26.338 6.921 -51.673 1.00 84.94 394 ALA A CA 1
ATOM 3027 C C . ALA A 1 394 ? 26.794 5.646 -50.937 1.00 84.94 394 ALA A C 1
ATOM 3029 O O . ALA A 1 394 ? 27.946 5.231 -51.111 1.00 84.94 394 ALA A O 1
ATOM 3030 N N . SER A 1 395 ? 25.928 5.020 -50.139 1.00 83.75 395 SER A N 1
ATOM 3031 C CA . SER A 1 395 ? 26.229 3.815 -49.365 1.00 83.75 395 SER A CA 1
ATOM 3032 C C . SER A 1 395 ? 25.236 2.683 -49.654 1.00 83.75 395 SER A C 1
ATOM 3034 O O . SER A 1 395 ? 24.247 2.839 -50.367 1.00 83.75 395 SER A O 1
ATOM 3036 N N . THR A 1 396 ? 25.583 1.480 -49.198 1.00 83.06 396 THR A N 1
ATOM 3037 C CA . THR A 1 396 ? 24.681 0.325 -49.172 1.00 83.06 396 THR A CA 1
ATOM 3038 C C . THR A 1 396 ? 25.034 -0.526 -47.962 1.00 83.06 396 THR A C 1
ATOM 3040 O O . THR A 1 396 ? 26.229 -0.678 -47.697 1.00 83.06 396 THR A O 1
ATOM 3043 N N . LEU A 1 397 ? 24.046 -1.184 -47.346 1.00 83.31 397 LEU A N 1
ATOM 3044 C CA . LEU A 1 397 ? 24.237 -2.043 -46.162 1.00 83.31 397 LEU A CA 1
ATOM 3045 C C . LEU A 1 397 ? 24.678 -1.232 -44.933 1.00 83.31 397 LEU A C 1
ATOM 3047 O O . LEU A 1 397 ? 25.636 -1.581 -44.252 1.00 83.31 397 LEU A O 1
ATOM 3051 N N . GLU A 1 398 ? 23.999 -0.115 -44.700 1.00 83.06 398 GLU A N 1
ATOM 3052 C CA . GLU A 1 398 ? 24.172 0.747 -43.541 1.00 83.06 398 GLU A CA 1
ATOM 3053 C C . GLU A 1 398 ? 23.762 0.008 -42.269 1.00 83.06 398 GLU A C 1
ATOM 3055 O O . GLU A 1 398 ? 22.711 -0.634 -42.210 1.00 83.06 398 GLU A O 1
ATOM 3060 N N . GLU A 1 399 ? 24.591 0.118 -41.240 1.00 78.19 399 GLU A N 1
ATOM 3061 C CA . GLU A 1 399 ? 24.366 -0.506 -39.943 1.00 78.19 399 GLU A CA 1
ATOM 3062 C C . GLU A 1 399 ? 24.550 0.553 -38.853 1.00 78.19 399 GLU A C 1
ATOM 3064 O O . GLU A 1 399 ? 25.418 1.420 -38.960 1.00 78.19 399 GLU A O 1
ATOM 3069 N N . LEU A 1 400 ? 23.716 0.491 -37.813 1.00 77.25 400 LEU A N 1
ATOM 3070 C CA . LEU A 1 400 ? 23.900 1.276 -36.593 1.00 77.25 400 LEU A CA 1
ATOM 3071 C C . LEU A 1 400 ? 24.942 0.565 -35.731 1.00 77.25 400 LEU A C 1
ATOM 3073 O O . LEU A 1 400 ? 24.839 -0.651 -35.541 1.00 77.25 400 LEU A O 1
ATOM 3077 N N . SER A 1 401 ? 25.955 1.289 -35.257 1.00 70.00 401 SER A N 1
ATOM 3078 C CA . SER A 1 401 ? 27.079 0.747 -34.479 1.00 70.00 401 SER A CA 1
ATOM 3079 C C . SER A 1 401 ? 27.119 1.298 -33.072 1.00 70.00 401 SER A C 1
ATOM 3081 O O . SER A 1 401 ? 27.008 2.540 -32.967 1.00 70.00 401 SER A O 1
#

Mean predicted aligned error: 11.51 Å

Radius of gyration: 33.13 Å; Cα contacts (8 Å, |Δi|>4): 779; chains: 1; bounding box: 61×120×87 Å

Foldseek 3Di:
DDDDDVVVVVVVVVVVVVVVPPPPPPPPDDPPPPADWDDQQPEDEDFPVVVVVQQVVQLVVVCVVVVHDPVDPVCVVVSVVSQQQRKDADAADPVNRFYKHKFFWAAACPQPQDDQWTKTFRDLPPTQAIEIEGANDPPPCVPHPGQWMKIFGRHQKMWGAALQAIYIAHDDPRDHHHHYPVCCPVGIGTGPGRDNHDAAEDELVPDDNRQASGWHKYWFKFFDCCQPPVVQAFQQDDPPRDQWRWTWMAHLVDRDIAIEIGGPRGNRRGPGGDHATTMATAGWHHDNNSPGIYGYHSDPVRTPRPHRDHSDPDDPDPPDPADDPDDQDDDQLAPDWVVVQVVVPKDWDWPVPADFTWTWDDDPNGIDIDTDCVVRPDPDIDIDTGHHDGDCVPDDPHDDD

Sequence (401 aa):
MNSINLKTIFSVLVLAVLMTACVQDDDFNTPALEAEAPDLQGSTPITLDSAYNIWEQTFRGAVDDAGLDFDSNFDTEAIEALRLSTKHTFEANDTGVPQFMSGYVVSSDKAGNFFEELILQDKPENPTRGIRLLIDVNPLFISYEMGRKVFIKLDGLSMGVENGVITLGVLSGDEVDNIPSFSQAETIVRSEEVATITPLEITFADFTDAITNIYVRIVNVQFNRNDVLSTSLSFAAEPNDEFDGERTLESCDSDATAIIRTSTFADFKGLNLPTQRGNFEGILTKNFFGDTFNLVLNDPTGLVFDNEERCDPIVLECTGSSGGSTTIFEEDFTGSDINNLVAAGWVNVNVTGGDVDYFVGGFGGNDYAQITGFNSDETSYEAWLVTPEIDFDASTLEELS